Protein AF-0000000069493965 (afdb_homodimer)

Radius of gyration: 31.36 Å; Cα contacts (8 Å, |Δi|>4): 763; chains: 2; bounding box: 59×111×68 Å

Secondary structure (DSSP, 8-state):
-PPTTEEEEETTEEEEEEEETTEEEEEEEEEEEETTEEEEEEEEEEE-HHHHHHHHHHGGG--TT-TT-EEEETTTEEEEE-SSEEEEEEEE--S-TTS--EEEEEEEEEEHHHHHHHHHTHHHHHHHHHHHHTTHHHHHHHHHHHHHTT---------HHHHHHHHHHHHHHHHHHHHHHHHHHTT---SSS-S-S-TTSSTHHHHHHHHHHHHHHT--HHHHHHHHHHHTGGGGGG-SHHHHHT--HHHHHHHHHHHHHH--/-PPTTEEEEETTEEEEEEEETTEEEEEEEEEEEETTEEEEEEEEEEE-HHHHHHHHHHGGG--TT-TT-EEEETTTEEEEE-SSEEEEEEEE--S-TTS--EEEEEEEEEEHHHHHHHHHTHHHHHHHHHHHHTTHHHHHHHHHHHHHTT---------HHHHHHHHHHHHHHHHHHHHHHHHHHTT---SSS-S-S-TTSSTHHHHHHHHHHHHHHT--HHHHHHHHHHHTGGGGGG-SHHHHHT--HHHHHHHHHHHHHH--

Nearest PDB structures (foldseek):
  4bhm-assembly1_F  TM=9.130E-01  e=5.427E-02  Pyricularia oryzae
  5zg9-assembly1_A  TM=8.278E-01  e=2.941E-02  Pyricularia oryzae P131
  8fgw-assembly1_B  TM=3.512E-01  e=4.871E-01  Homo sapiens
  3j92-assembly1_u  TM=2.052E-01  e=8.065E+00  Homo sapiens
  4bhm-assembly1_F  TM=9.142E-01  e=5.444E-02  Pyricularia oryzae

Foldseek 3Di:
DDPPAWDDLDDFWIWGWDDDPLAIKIKIFGWDADPNDTHTDPQTDIDFLLLLLQCLVCVVVFDQCDQAGKDDRVQQWIWGHHVFWIKIWGWDPPVPPPDPIDTDPGIHTGGPSSSVSCNVCSVVSLVSLLLVLLAPSLLVLLVVLCVVVVQDPQDDPDDLVVLLVVLLVLLLVLLLVQLVVLVVVVPPPPPPDDPDPPPQPDPCLVVQLSVSSSSSSPTDSNVSSNVSCVVPSNCSVSSDNVSSVPHPRSVSSVVSSVVVSNVD/DDPPAWDDLDDFWIWGWDDDPLAIKIKIFGWDADPNDTHTDPQTDIDFLLLLLQCLVCVVVFDQCDQAGKDDRVQQWIWGHHVFWIKIWGWDPPVPPPDPIDTDPGIHTGGPSSSVSCNVCSVVSLVSLLLVLLAPSLLVLLVVLCVVVVQDPQDDPDDLVVLLVVLLVLLLVLLLVQLVVLVVVVPPPPVPDPPDPPPQPDPCLVVQLSVSSSSSSPTDSNVSSNVSCVVPSNCSVSSDNVSSVPHPRSVSSVVSSVVVSNVD

Solvent-accessible surface area (backbone atoms only — not comparable to full-atom values): 29160 Å² total; per-residue (Å²): 98,79,60,85,60,50,42,79,39,53,97,47,34,36,40,29,53,45,77,54,95,91,35,67,30,35,36,42,32,34,43,44,80,54,96,73,31,71,40,80,52,91,53,43,50,73,39,45,46,31,56,46,42,54,39,62,73,48,51,82,72,55,48,70,86,36,54,43,31,60,49,52,43,82,63,44,35,36,36,38,27,36,93,62,29,38,36,40,26,43,34,50,75,61,90,42,86,88,47,49,77,39,58,36,79,62,48,33,79,36,41,52,67,34,45,52,43,48,65,70,43,42,64,60,51,54,50,50,50,48,43,44,54,57,26,70,58,29,52,52,32,36,51,55,45,45,62,71,65,61,66,68,76,45,79,67,91,64,60,66,68,58,47,50,53,51,51,51,53,52,43,42,53,51,47,41,51,53,42,50,53,43,56,64,66,60,63,72,63,54,82,82,55,59,94,66,86,79,63,72,78,52,85,50,52,63,56,44,52,54,47,46,53,29,32,59,44,60,54,60,54,53,60,52,26,44,54,47,49,67,73,36,66,65,46,56,72,58,74,40,71,68,46,47,73,69,52,58,43,66,60,48,52,50,51,38,50,52,55,52,62,72,72,88,98,80,59,85,59,50,42,78,37,54,95,48,33,35,41,28,52,46,76,56,96,89,34,67,31,35,37,42,31,32,42,42,80,56,95,71,31,70,40,79,52,89,52,42,51,72,43,43,46,31,58,46,40,54,39,63,73,49,53,82,73,56,47,71,85,38,55,42,33,63,48,49,44,82,62,44,34,36,36,39,28,38,94,61,28,39,35,42,26,44,33,50,74,60,88,42,87,85,47,50,76,39,61,36,78,62,49,31,78,36,41,52,69,35,47,54,43,48,65,70,43,43,64,59,51,53,50,50,49,49,41,44,55,57,27,69,59,30,50,51,30,36,52,54,46,45,62,70,65,61,67,69,77,46,76,66,91,64,59,64,69,58,48,51,54,52,51,51,53,51,42,43,53,51,48,42,51,52,41,50,52,45,54,63,67,61,62,71,64,55,80,82,58,59,92,64,86,80,65,72,78,54,85,52,52,62,57,44,52,56,47,47,53,29,31,59,43,60,54,59,55,54,59,52,27,44,53,46,48,67,74,35,66,65,45,55,72,59,73,40,70,67,45,47,72,69,51,58,41,66,59,48,52,51,51,38,51,50,56,51,61,72,72,86

pLDDT: mean 83.92, std 15.52, range [35.91, 96.88]

Sequence (528 aa):
MLPDGYIHLGEDMMLGVAEFLGCLKVHLRHYVVKNNQYIPTRTGIAISPYHWQVLSDSISTLNLESPHACLMIERKLFLSVTDTSVVFQHVFNNNNPKAGLQLSNTFLSVTHKQFRELCNVRESISQLIQKRLLGPLFLKAIREVLIVVNSDDICLDGDETDIQSILQNNLGKVLKKHIRHKLDTLKIMCEGCSSDDNQSKHTCFETRLSFMDRCIASMDIYNLAHDFVYENSQLYPYMSDSFIENLNALELFEMCKFHLSVNLMLPDGYIHLGEDMMLGVAEFLGCLKVHLRHYVVKNNQYIPTRTGIAISPYHWQVLSDSISTLNLESPHACLMIERKLFLSVTDTSVVFQHVFNNNNPKAGLQLSNTFLSVTHKQFRELCNVRESISQLIQKRLLGPLFLKAIREVLIVVNSDDICLDGDETDIQSILQNNLGKVLKKHIRHKLDTLKIMCEGCSSDDNQSKHTCFETRLSFMDRCIASMDIYNLAHDFVYENSQLYPYMSDSFIENLNALELFEMCKFHLSVNL

Structure (mmCIF, N/CA/C/O backbone):
data_AF-0000000069493965-model_v1
#
loop_
_entity.id
_entity.type
_entity.pdbx_description
1 polymer 'Transcriptional coactivator p15 (PC4) C-terminal domain-containing protein'
#
loop_
_atom_site.group_PDB
_atom_site.id
_atom_site.type_symbol
_atom_site.label_atom_id
_atom_site.label_alt_id
_atom_site.label_comp_id
_atom_site.label_asym_id
_atom_site.label_entity_id
_atom_site.label_seq_id
_atom_site.pdbx_PDB_ins_code
_atom_site.Cartn_x
_atom_site.Cartn_y
_atom_site.Cartn_z
_atom_site.occupancy
_atom_site.B_iso_or_equiv
_atom_site.auth_seq_id
_atom_site.auth_comp_id
_atom_site.auth_asym_id
_atom_site.auth_atom_id
_atom_site.pdbx_PDB_model_num
ATOM 1 N N . MET A 1 1 ? -13.875 -18.375 -29.734 1 63.22 1 MET A N 1
ATOM 2 C CA . MET A 1 1 ? -13.797 -19.25 -28.562 1 63.22 1 MET A CA 1
ATOM 3 C C . MET A 1 1 ? -12.688 -18.812 -27.625 1 63.22 1 MET A C 1
ATOM 5 O O . MET A 1 1 ? -11.656 -18.297 -28.062 1 63.22 1 MET A O 1
ATOM 9 N N . LEU A 1 2 ? -12.898 -18.875 -26.297 1 73.75 2 LEU A N 1
ATOM 10 C CA . LEU A 1 2 ? -11.883 -18.547 -25.312 1 73.75 2 LEU A CA 1
ATOM 11 C C . LEU A 1 2 ? -10.734 -19.547 -25.359 1 73.75 2 LEU A C 1
ATOM 13 O O . LEU A 1 2 ? -10.961 -20.75 -25.5 1 73.75 2 LEU A O 1
ATOM 17 N N . PRO A 1 3 ? -9.477 -18.969 -25.422 1 76.44 3 PRO A N 1
ATOM 18 C CA . PRO A 1 3 ? -8.352 -19.906 -25.359 1 76.44 3 PRO A CA 1
ATOM 19 C C . PRO A 1 3 ? -8.383 -20.781 -24.109 1 76.44 3 PRO A C 1
ATOM 21 O O . PRO A 1 3 ? -8.984 -20.406 -23.094 1 76.44 3 PRO A O 1
ATOM 24 N N . ASP A 1 4 ? -7.832 -21.969 -24.219 1 81.25 4 ASP A N 1
ATOM 25 C CA . ASP A 1 4 ? -7.789 -22.891 -23.094 1 81.25 4 ASP A CA 1
ATOM 26 C C . ASP A 1 4 ? -7.047 -22.266 -21.906 1 81.25 4 ASP A C 1
ATOM 28 O O . ASP A 1 4 ? -6 -21.641 -22.078 1 81.25 4 ASP A O 1
ATOM 32 N N . GLY A 1 5 ? -7.699 -22.344 -20.734 1 87.56 5 GLY A N 1
ATOM 33 C CA . GLY A 1 5 ? -7.047 -21.906 -19.516 1 87.56 5 GLY A CA 1
ATOM 34 C C . GLY A 1 5 ? -7.312 -20.453 -19.188 1 87.56 5 GLY A C 1
ATOM 35 O O . GLY A 1 5 ? -6.625 -19.859 -18.344 1 87.56 5 GLY A O 1
ATOM 36 N N . TYR A 1 6 ? -8.227 -19.859 -19.984 1 91.12 6 TYR A N 1
ATOM 37 C CA . TYR A 1 6 ? -8.531 -18.453 -19.719 1 91.12 6 TYR A CA 1
ATOM 38 C C . TYR A 1 6 ? -9.984 -18.266 -19.297 1 91.12 6 TYR A C 1
ATOM 40 O O . TYR A 1 6 ? -10.852 -19.047 -19.719 1 91.12 6 TYR A O 1
ATOM 48 N N . ILE A 1 7 ? -10.211 -17.359 -18.516 1 93.75 7 ILE A N 1
ATOM 49 C CA . ILE A 1 7 ? -11.539 -16.969 -18.047 1 93.75 7 ILE A CA 1
ATOM 50 C C . ILE A 1 7 ? -11.797 -15.508 -18.391 1 93.75 7 ILE A C 1
ATOM 52 O O . ILE A 1 7 ? -10.922 -14.656 -18.234 1 93.75 7 ILE A O 1
ATOM 56 N N . HIS A 1 8 ? -13.008 -15.32 -18.891 1 92.69 8 HIS A N 1
ATOM 57 C CA . HIS A 1 8 ? -13.406 -13.953 -19.203 1 92.69 8 HIS A CA 1
ATOM 58 C C . HIS A 1 8 ? -13.859 -13.203 -17.953 1 92.69 8 HIS A C 1
ATOM 60 O O . HIS A 1 8 ? -14.672 -13.711 -17.188 1 92.69 8 HIS A O 1
ATOM 66 N N . LEU A 1 9 ? -13.328 -11.953 -17.734 1 94.62 9 LEU A N 1
ATOM 67 C CA . LEU A 1 9 ? -13.672 -11.172 -16.547 1 94.62 9 LEU A CA 1
ATOM 68 C C . LEU A 1 9 ? -14.656 -10.055 -16.906 1 94.62 9 LEU A C 1
ATOM 70 O O . LEU A 1 9 ? -14.953 -9.203 -16.062 1 94.62 9 LEU A O 1
ATOM 74 N N . GLY A 1 10 ? -15.102 -10.031 -18.094 1 89.31 10 GLY A N 1
ATOM 75 C CA . GLY A 1 10 ? -15.984 -8.984 -18.578 1 89.31 10 GLY A CA 1
ATOM 76 C C . GLY A 1 10 ? -15.328 -8.062 -19.594 1 89.31 10 GLY A C 1
ATOM 77 O O . GLY A 1 10 ? -14.125 -7.797 -19.5 1 89.31 10 GLY A O 1
ATOM 78 N N . GLU A 1 11 ? -16.188 -7.645 -20.516 1 87.19 11 GLU A N 1
ATOM 79 C CA . GLU A 1 11 ? -15.742 -6.73 -21.562 1 87.19 11 GLU A CA 1
ATOM 80 C C . GLU A 1 11 ? -14.547 -7.297 -22.328 1 87.19 11 GLU A C 1
ATOM 82 O O . GLU A 1 11 ? -14.633 -8.383 -22.906 1 87.19 11 GLU A O 1
ATOM 87 N N . ASP A 1 12 ? -13.352 -6.629 -22.125 1 88.75 12 ASP A N 1
ATOM 88 C CA . ASP A 1 12 ? -12.211 -7.012 -22.953 1 88.75 12 ASP A CA 1
ATOM 89 C C . ASP A 1 12 ? -11.078 -7.574 -22.094 1 88.75 12 ASP A C 1
ATOM 91 O O . ASP A 1 12 ? -9.914 -7.586 -22.516 1 88.75 12 ASP A O 1
ATOM 95 N N . MET A 1 13 ? -11.414 -8.086 -20.922 1 94.19 13 MET A N 1
ATOM 96 C CA . MET A 1 13 ? -10.359 -8.523 -20.016 1 94.19 13 MET A CA 1
ATOM 97 C C . MET A 1 13 ? -10.453 -10.023 -19.766 1 94.19 13 MET A C 1
ATOM 99 O O . MET A 1 13 ? -11.547 -10.555 -19.562 1 94.19 13 MET A O 1
ATOM 103 N N . MET A 1 14 ? -9.32 -10.656 -19.828 1 94.88 14 MET A N 1
ATOM 104 C CA . MET A 1 14 ? -9.273 -12.094 -19.547 1 94.88 14 MET A CA 1
ATOM 105 C C . MET A 1 14 ? -8.195 -12.398 -18.516 1 94.88 14 MET A C 1
ATOM 107 O O . MET A 1 14 ? -7.238 -11.641 -18.359 1 94.88 14 MET A O 1
ATOM 111 N N . LEU A 1 15 ? -8.414 -13.367 -17.75 1 96.56 15 LEU A N 1
ATOM 112 C CA . LEU A 1 15 ? -7.508 -13.953 -16.766 1 96.56 15 LEU A CA 1
ATOM 113 C C . LEU A 1 15 ? -7.223 -15.414 -17.094 1 96.56 15 LEU A C 1
ATOM 115 O O . LEU A 1 15 ? -8.148 -16.203 -17.281 1 96.56 15 LEU A O 1
ATOM 119 N N . GLY A 1 16 ? -5.953 -15.711 -17.203 1 94.75 16 GLY A N 1
ATOM 120 C CA . GLY A 1 16 ? -5.676 -17.094 -17.562 1 94.75 16 GLY A CA 1
ATOM 121 C C . GLY A 1 16 ? -4.281 -17.531 -17.172 1 94.75 16 GLY A C 1
ATOM 122 O O . GLY A 1 16 ? -3.49 -16.75 -16.641 1 94.75 16 GLY A O 1
ATOM 123 N N . VAL A 1 17 ? -4.031 -18.812 -17.312 1 94.94 17 VAL A N 1
ATOM 124 C CA . VAL A 1 17 ? -2.76 -19.453 -17 1 94.94 17 VAL A CA 1
ATOM 125 C C . VAL A 1 17 ? -2.133 -19.984 -18.297 1 94.94 17 VAL A C 1
ATOM 127 O O . VAL A 1 17 ? -2.775 -20.734 -19.047 1 94.94 17 VAL A O 1
ATOM 130 N N . ALA A 1 18 ? -1.008 -19.531 -18.562 1 90.75 18 ALA A N 1
ATOM 131 C CA . ALA A 1 18 ? -0.346 -19.969 -19.797 1 90.75 18 ALA A CA 1
ATOM 132 C C . ALA A 1 18 ? 1.146 -20.203 -19.562 1 90.75 18 ALA A C 1
ATOM 134 O O . ALA A 1 18 ? 1.715 -19.672 -18.594 1 90.75 18 ALA A O 1
ATOM 135 N N . GLU A 1 19 ? 1.649 -21.016 -20.406 1 86.81 19 GLU A N 1
ATOM 136 C CA . GLU A 1 19 ? 3.088 -21.266 -20.391 1 86.81 19 GLU A CA 1
ATOM 137 C C . GLU A 1 19 ? 3.824 -20.297 -21.312 1 86.81 19 GLU A C 1
ATOM 139 O O . GLU A 1 19 ? 3.357 -20.016 -22.422 1 86.81 19 GLU A O 1
ATOM 144 N N . PHE A 1 20 ? 4.824 -19.703 -20.781 1 80.19 20 PHE A N 1
ATOM 145 C CA . PHE A 1 20 ? 5.688 -18.828 -21.562 1 80.19 20 PHE A CA 1
ATOM 146 C C . PHE A 1 20 ? 7.152 -19.172 -21.344 1 80.19 20 PHE A C 1
ATOM 148 O O . PHE A 1 20 ? 7.676 -19.031 -20.234 1 80.19 20 PHE A O 1
ATOM 155 N N . LEU A 1 21 ? 7.816 -19.625 -22.438 1 78.38 21 LEU A N 1
ATOM 156 C CA . LEU A 1 21 ? 9.227 -19.984 -22.391 1 78.38 21 LEU A CA 1
ATOM 157 C C . LEU A 1 21 ? 9.484 -21.016 -21.281 1 78.38 21 LEU A C 1
ATOM 159 O O . LEU A 1 21 ? 10.391 -20.844 -20.469 1 78.38 21 LEU A O 1
ATOM 163 N N . GLY A 1 22 ? 8.617 -21.938 -21.094 1 77.5 22 GLY A N 1
ATOM 164 C CA . GLY A 1 22 ? 8.805 -23.031 -20.172 1 77.5 22 GLY A CA 1
ATOM 165 C C . GLY A 1 22 ? 8.375 -22.703 -18.75 1 77.5 22 GLY A C 1
ATOM 166 O O . GLY A 1 22 ? 8.586 -23.5 -17.828 1 77.5 22 GLY A O 1
ATOM 167 N N . CYS A 1 23 ? 7.898 -21.531 -18.609 1 86.75 23 CYS A N 1
ATOM 168 C CA . CYS A 1 23 ? 7.434 -21.125 -17.297 1 86.75 23 CYS A CA 1
ATOM 169 C C . CYS A 1 23 ? 5.93 -20.875 -17.297 1 86.75 23 CYS A C 1
ATOM 171 O O . CYS A 1 23 ? 5.379 -20.391 -18.297 1 86.75 23 CYS A O 1
ATOM 173 N N . LEU A 1 24 ? 5.383 -21.344 -16.266 1 92.75 24 LEU A N 1
ATOM 174 C CA . LEU A 1 24 ? 3.961 -21.078 -16.094 1 92.75 24 LEU A CA 1
ATOM 175 C C . LEU A 1 24 ? 3.734 -19.672 -15.539 1 92.75 24 LEU A C 1
ATOM 177 O O . LEU A 1 24 ? 4.418 -19.25 -14.602 1 92.75 24 LEU A O 1
ATOM 181 N N . LYS A 1 25 ? 2.854 -18.906 -16.156 1 95 25 LYS A N 1
ATOM 182 C CA . LYS A 1 25 ? 2.51 -17.562 -15.68 1 95 25 LYS A CA 1
ATOM 183 C C . LYS A 1 25 ? 0.998 -17.359 -15.656 1 95 25 LYS A C 1
ATOM 185 O O . LYS A 1 25 ? 0.264 -18.031 -16.375 1 95 25 LYS A O 1
ATOM 190 N N . VAL A 1 26 ? 0.605 -16.547 -14.773 1 96.44 26 VAL A N 1
ATOM 191 C CA . VAL A 1 26 ? -0.776 -16.078 -14.75 1 96.44 26 VAL A CA 1
ATOM 192 C C . VAL A 1 26 ? -0.872 -14.727 -15.461 1 96.44 26 VAL A C 1
ATOM 194 O O . VAL A 1 26 ? -0.168 -13.773 -15.102 1 96.44 26 VAL A O 1
ATOM 197 N N . HIS A 1 27 ? -1.769 -14.695 -16.484 1 95.06 27 HIS A N 1
ATOM 198 C CA . HIS A 1 27 ? -1.888 -13.5 -17.297 1 95.06 27 HIS A CA 1
ATOM 199 C C . HIS A 1 27 ? -3.217 -12.797 -17.062 1 95.06 27 HIS A C 1
ATOM 201 O O . HIS A 1 27 ? -4.281 -13.414 -17.156 1 95.06 27 HIS A O 1
ATOM 207 N N . LEU A 1 28 ? -3.191 -11.602 -16.641 1 96.75 28 LEU A N 1
ATOM 208 C CA . LEU A 1 28 ? -4.316 -10.672 -16.641 1 96.75 28 LEU A CA 1
ATOM 209 C C . LEU A 1 28 ? -4.137 -9.609 -17.719 1 96.75 28 LEU A C 1
ATOM 211 O O . LEU A 1 28 ? -3.281 -8.727 -17.594 1 96.75 28 LEU A O 1
ATOM 215 N N . ARG A 1 29 ? -4.977 -9.711 -18.812 1 94.44 29 ARG A N 1
ATOM 216 C CA . ARG A 1 29 ? -4.648 -8.922 -20 1 94.44 29 ARG A CA 1
ATOM 217 C C . ARG A 1 29 ? -5.91 -8.539 -20.766 1 94.44 29 ARG A C 1
ATOM 219 O O . ARG A 1 29 ? -6.91 -9.258 -20.719 1 94.44 29 ARG A O 1
ATOM 226 N N . HIS A 1 30 ? -5.84 -7.391 -21.359 1 94.31 30 HIS A N 1
ATOM 227 C CA . HIS A 1 30 ? -6.875 -7.012 -22.312 1 94.31 30 HIS A CA 1
ATOM 228 C C . HIS A 1 30 ? -6.75 -7.812 -23.609 1 94.31 30 HIS A C 1
ATOM 230 O O . HIS A 1 30 ? -5.641 -8.078 -24.078 1 94.31 30 HIS A O 1
ATOM 236 N N . TYR A 1 31 ? -7.863 -8.156 -24.156 1 91.38 31 TYR A N 1
ATOM 237 C CA . TYR A 1 31 ? -7.926 -8.883 -25.422 1 91.38 31 TYR A CA 1
ATOM 238 C C . TYR A 1 31 ? -8.773 -8.141 -26.438 1 91.38 31 TYR A C 1
ATOM 240 O O . TYR A 1 31 ? -9.656 -7.359 -26.078 1 91.38 31 TYR A O 1
ATOM 248 N N . VAL A 1 32 ? -8.406 -8.328 -27.688 1 90.38 32 VAL A N 1
ATOM 249 C CA . VAL A 1 32 ? -9.219 -7.855 -28.812 1 90.38 32 VAL A CA 1
ATOM 250 C C . VAL A 1 32 ? -9.719 -9.047 -29.625 1 90.38 32 VAL A C 1
ATOM 252 O O . VAL A 1 32 ? -9.07 -10.094 -29.656 1 90.38 32 VAL A O 1
ATOM 255 N N . VAL A 1 33 ? -10.945 -8.867 -30.156 1 86.56 33 VAL A N 1
ATOM 256 C CA . VAL A 1 33 ? -11.5 -9.93 -30.984 1 86.56 33 VAL A CA 1
ATOM 257 C C . VAL A 1 33 ? -11.18 -9.664 -32.438 1 86.56 33 VAL A C 1
ATOM 259 O O . VAL A 1 33 ? -11.516 -8.602 -32.969 1 86.56 33 VAL A O 1
ATOM 262 N N . LYS A 1 34 ? -10.383 -10.531 -33.062 1 84.88 34 LYS A N 1
ATOM 263 C CA . LYS A 1 34 ? -10.078 -10.508 -34.5 1 84.88 34 LYS A CA 1
ATOM 264 C C . LYS A 1 34 ? -10.406 -11.844 -35.156 1 84.88 34 LYS A C 1
ATOM 266 O O . LYS A 1 34 ? -9.914 -12.891 -34.719 1 84.88 34 LYS A O 1
ATOM 271 N N . ASN A 1 35 ? -11.156 -11.836 -36.25 1 89.19 35 ASN A N 1
ATOM 272 C CA . ASN A 1 35 ? -11.539 -13.055 -36.938 1 89.19 35 ASN A CA 1
ATOM 273 C C . ASN A 1 35 ? -12.102 -14.109 -36 1 89.19 35 ASN A C 1
ATOM 275 O O . ASN A 1 35 ? -11.68 -15.273 -36.031 1 89.19 35 ASN A O 1
ATOM 279 N N . ASN A 1 36 ? -12.867 -13.688 -34.969 1 85.06 36 ASN A N 1
ATOM 280 C CA . ASN A 1 36 ? -13.562 -14.547 -34 1 85.06 36 ASN A CA 1
ATOM 281 C C . ASN A 1 36 ? -12.586 -15.211 -33.031 1 85.06 36 ASN A C 1
ATOM 283 O O . ASN A 1 36 ? -12.883 -16.266 -32.469 1 85.06 36 ASN A O 1
ATOM 287 N N . GLN A 1 37 ? -11.438 -14.703 -33.094 1 84.94 37 GLN A N 1
ATOM 288 C CA . GLN A 1 37 ? -10.445 -15.188 -32.156 1 84.94 37 GLN A CA 1
ATOM 289 C C . GLN A 1 37 ? -10.039 -14.086 -31.172 1 84.94 37 GLN A C 1
ATOM 291 O O . GLN A 1 37 ? -9.945 -12.914 -31.547 1 84.94 37 GLN A O 1
ATOM 296 N N . TYR A 1 38 ? -9.914 -14.453 -29.938 1 86.5 38 TYR A N 1
ATOM 297 C CA . TYR A 1 38 ? -9.422 -13.516 -28.938 1 86.5 38 TYR A CA 1
ATOM 298 C C . TYR A 1 38 ? -7.902 -13.391 -29 1 86.5 38 TYR A C 1
ATOM 300 O O . TYR A 1 38 ? -7.184 -14.383 -28.891 1 86.5 38 TYR A O 1
ATOM 308 N N . ILE A 1 39 ? -7.441 -12.18 -29.25 1 87.25 39 ILE A N 1
ATOM 309 C CA . ILE A 1 39 ? -6.008 -11.914 -29.328 1 87.25 39 ILE A CA 1
ATOM 310 C C . ILE A 1 39 ? -5.582 -11.008 -28.172 1 87.25 39 ILE A C 1
ATOM 312 O O . ILE A 1 39 ? -6.18 -9.953 -27.953 1 87.25 39 ILE A O 1
ATOM 316 N N . PRO A 1 40 ? -4.57 -11.539 -27.422 1 86.75 40 PRO A N 1
ATOM 317 C CA . PRO A 1 40 ? -4.117 -10.688 -26.312 1 86.75 40 PRO A CA 1
ATOM 318 C C . PRO A 1 40 ? -3.455 -9.398 -26.797 1 86.75 40 PRO A C 1
ATOM 320 O O . PRO A 1 40 ? -2.75 -9.398 -27.812 1 86.75 40 PRO A O 1
ATOM 323 N N . THR A 1 41 ? -3.676 -8.25 -26.078 1 88.88 41 THR A N 1
ATOM 324 C CA . THR A 1 41 ? -2.988 -6.988 -26.328 1 88.88 41 THR A CA 1
ATOM 325 C C . THR A 1 41 ? -1.746 -6.863 -25.453 1 88.88 41 THR A C 1
ATOM 327 O O . THR A 1 41 ? -1.45 -7.754 -24.656 1 88.88 41 THR A O 1
ATOM 330 N N . ARG A 1 42 ? -0.971 -5.812 -25.656 1 88 42 ARG A N 1
ATOM 331 C CA . ARG A 1 42 ? 0.219 -5.555 -24.859 1 88 42 ARG A CA 1
ATOM 332 C C . ARG A 1 42 ? -0.155 -4.992 -23.484 1 88 42 ARG A C 1
ATOM 334 O O . ARG A 1 42 ? 0.688 -4.914 -22.594 1 88 42 ARG A O 1
ATOM 341 N N . THR A 1 43 ? -1.397 -4.629 -23.281 1 90 43 THR A N 1
ATOM 342 C CA . THR A 1 43 ? -1.852 -4.051 -22.031 1 90 43 THR A CA 1
ATOM 343 C C . THR A 1 43 ? -2.268 -5.145 -21.047 1 90 43 THR A C 1
ATOM 345 O O . THR A 1 43 ? -3.354 -5.715 -21.172 1 90 43 THR A O 1
ATOM 348 N N . GLY A 1 44 ? -1.426 -5.434 -20.172 1 94.44 44 GLY A N 1
ATOM 349 C CA . GLY A 1 44 ? -1.682 -6.469 -19.172 1 94.44 44 GLY A CA 1
ATOM 350 C C . GLY A 1 44 ? -0.508 -6.703 -18.25 1 94.44 44 GLY A C 1
ATOM 351 O O . GLY A 1 44 ? 0.485 -5.977 -18.297 1 94.44 44 GLY A O 1
ATOM 352 N N . ILE A 1 45 ? -0.712 -7.621 -17.328 1 94.94 45 ILE A N 1
ATOM 353 C CA . ILE A 1 45 ? 0.357 -8.023 -16.422 1 94.94 45 ILE A CA 1
ATOM 354 C C . ILE A 1 45 ? 0.439 -9.547 -16.359 1 94.94 45 ILE A C 1
ATOM 356 O O . ILE A 1 45 ? -0.565 -10.234 -16.547 1 94.94 45 ILE A O 1
ATOM 360 N N . ALA A 1 46 ? 1.618 -9.945 -16.203 1 94.69 46 ALA A N 1
ATOM 361 C CA . ALA A 1 46 ? 1.895 -11.359 -15.969 1 94.69 46 ALA A CA 1
ATOM 362 C C . ALA A 1 46 ? 2.627 -11.57 -14.648 1 94.69 46 ALA A C 1
ATOM 364 O O . ALA A 1 46 ? 3.568 -10.836 -14.328 1 94.69 46 ALA A O 1
ATOM 365 N N . ILE A 1 47 ? 2.148 -12.539 -13.867 1 94.56 47 ILE A N 1
ATOM 366 C CA . ILE A 1 47 ? 2.809 -12.82 -12.594 1 94.56 47 ILE A CA 1
ATOM 367 C C . ILE A 1 47 ? 3.006 -14.328 -12.438 1 94.56 47 ILE A C 1
ATOM 369 O O . ILE A 1 47 ? 2.357 -15.117 -13.133 1 94.56 47 ILE A O 1
ATOM 373 N N . SER A 1 48 ? 3.926 -14.672 -11.578 1 94.5 48 SER A N 1
ATOM 374 C CA . SER A 1 48 ? 4.18 -16.078 -11.328 1 94.5 48 SER A CA 1
ATOM 375 C C . SER A 1 48 ? 3.029 -16.734 -10.562 1 94.5 48 SER A C 1
ATOM 377 O O . SER A 1 48 ? 2.26 -16.031 -9.898 1 94.5 48 SER A O 1
ATOM 379 N N . PRO A 1 49 ? 2.918 -18.062 -10.68 1 95 49 PRO A N 1
ATOM 380 C CA . PRO A 1 49 ? 1.898 -18.75 -9.883 1 95 49 PRO A CA 1
ATOM 381 C C . PRO A 1 49 ? 2.01 -18.453 -8.391 1 95 49 PRO A C 1
ATOM 383 O O . PRO A 1 49 ? 0.993 -18.312 -7.711 1 95 49 PRO A O 1
ATOM 386 N N . TYR A 1 50 ? 3.211 -18.422 -7.906 1 93 50 TYR A N 1
ATOM 387 C CA . TYR A 1 50 ? 3.422 -18.125 -6.496 1 93 50 TYR A CA 1
ATOM 388 C C . TYR A 1 50 ? 2.822 -16.766 -6.141 1 93 50 TYR A C 1
ATOM 390 O O . TYR A 1 50 ? 2.07 -16.641 -5.172 1 93 50 TYR A O 1
ATOM 398 N N . HIS A 1 51 ? 3.168 -15.773 -6.906 1 93.62 51 HIS A N 1
ATOM 399 C CA . HIS A 1 51 ? 2.682 -14.43 -6.617 1 93.62 51 HIS A CA 1
ATOM 400 C C . HIS A 1 51 ? 1.172 -14.336 -6.805 1 93.62 51 HIS A C 1
ATOM 402 O O . HIS A 1 51 ? 0.498 -13.594 -6.098 1 93.62 51 HIS A O 1
ATOM 408 N N . TRP A 1 52 ? 0.666 -15.117 -7.715 1 95.88 52 TRP A N 1
ATOM 409 C CA . TRP A 1 52 ? -0.786 -15.203 -7.836 1 95.88 52 TRP A CA 1
ATOM 410 C C . TRP A 1 52 ? -1.41 -15.719 -6.547 1 95.88 52 TRP A C 1
ATOM 412 O O . TRP A 1 52 ? -2.428 -15.195 -6.082 1 95.88 52 TRP A O 1
ATOM 422 N N . GLN A 1 53 ? -0.826 -16.781 -6.043 1 93.69 53 GLN A N 1
ATOM 423 C CA . GLN A 1 53 ? -1.381 -17.344 -4.816 1 93.69 53 GLN A CA 1
ATOM 424 C C . GLN A 1 53 ? -1.34 -16.328 -3.676 1 93.69 53 GLN A C 1
ATOM 426 O O . GLN A 1 53 ? -2.285 -16.234 -2.889 1 93.69 53 GLN A O 1
ATOM 431 N N . VAL A 1 54 ? -0.256 -15.594 -3.58 1 91.25 54 VAL A N 1
ATOM 432 C CA . VAL A 1 54 ? -0.153 -14.555 -2.557 1 91.25 54 VAL A CA 1
ATOM 433 C C . VAL A 1 54 ? -1.241 -13.508 -2.771 1 91.25 54 VAL A C 1
ATOM 435 O O . VAL A 1 54 ? -1.908 -13.094 -1.822 1 91.25 54 VAL A O 1
ATOM 438 N N . LEU A 1 55 ? -1.395 -13.07 -3.967 1 94.69 55 LEU A N 1
ATOM 439 C CA . LEU A 1 55 ? -2.438 -12.109 -4.312 1 94.69 55 LEU A CA 1
ATOM 440 C C . LEU A 1 55 ? -3.816 -12.656 -3.949 1 94.69 55 LEU A C 1
ATOM 442 O O . LEU A 1 55 ? -4.617 -11.953 -3.326 1 94.69 55 LEU A O 1
ATOM 446 N N . SER A 1 56 ? -4.023 -13.875 -4.379 1 93.5 56 SER A N 1
ATOM 447 C CA . SER A 1 56 ? -5.312 -14.508 -4.125 1 93.5 56 SER A CA 1
ATOM 448 C C . SER A 1 56 ? -5.633 -14.531 -2.633 1 93.5 56 SER A C 1
ATOM 450 O O . SER A 1 56 ? -6.781 -14.336 -2.236 1 93.5 56 SER A O 1
ATOM 452 N N . ASP A 1 57 ? -4.676 -14.742 -1.809 1 89.62 57 ASP A N 1
ATOM 453 C CA . ASP A 1 57 ? -4.852 -14.844 -0.363 1 89.62 57 ASP A CA 1
ATOM 454 C C . ASP A 1 57 ? -5.137 -13.477 0.249 1 89.62 57 ASP A C 1
ATOM 456 O O . ASP A 1 57 ? -5.809 -13.375 1.276 1 89.62 57 ASP A O 1
ATOM 460 N N . SER A 1 58 ? -4.613 -12.398 -0.359 1 89.56 58 SER A N 1
ATOM 461 C CA . SER A 1 58 ? -4.605 -11.102 0.304 1 89.56 58 SER A CA 1
ATOM 462 C C . SER A 1 58 ? -5.578 -10.133 -0.363 1 89.56 58 SER A C 1
ATOM 464 O O . SER A 1 58 ? -5.895 -9.078 0.191 1 89.56 58 SER A O 1
ATOM 466 N N . ILE A 1 59 ? -6.078 -10.484 -1.484 1 90.94 59 ILE A N 1
ATOM 467 C CA . ILE A 1 59 ? -6.77 -9.539 -2.355 1 90.94 59 ILE A CA 1
ATOM 468 C C . ILE A 1 59 ? -8.055 -9.062 -1.684 1 90.94 59 ILE A C 1
ATOM 470 O O . ILE A 1 59 ? -8.508 -7.941 -1.924 1 90.94 59 ILE A O 1
ATOM 474 N N . SER A 1 60 ? -8.695 -9.867 -0.829 1 84.69 60 SER A N 1
ATOM 475 C CA . SER A 1 60 ? -9.945 -9.523 -0.168 1 84.69 60 SER A CA 1
ATOM 476 C C . SER A 1 60 ? -9.742 -8.414 0.857 1 84.69 60 SER A C 1
ATOM 478 O O . SER A 1 60 ? -10.711 -7.781 1.294 1 84.69 60 SER A O 1
ATOM 480 N N . THR A 1 61 ? -8.516 -8.203 1.242 1 85.56 61 THR A N 1
ATOM 481 C CA . THR A 1 61 ? -8.234 -7.16 2.219 1 85.56 61 THR A CA 1
ATOM 482 C C . THR A 1 61 ? -8.281 -5.781 1.565 1 85.56 61 THR A C 1
ATOM 484 O O . THR A 1 61 ? -8.328 -4.762 2.258 1 85.56 61 THR A O 1
ATOM 487 N N . LEU A 1 62 ? -8.258 -5.738 0.298 1 91.5 62 LEU A N 1
ATOM 488 C CA . LEU A 1 62 ? -8.266 -4.465 -0.415 1 91.5 62 LEU A CA 1
ATOM 489 C C . LEU A 1 62 ? -9.656 -3.855 -0.418 1 91.5 62 LEU A C 1
ATOM 491 O O . LEU A 1 62 ? -10.594 -4.426 -0.994 1 91.5 62 LEU A O 1
ATOM 495 N N . ASN A 1 63 ? -9.82 -2.766 0.233 1 89.19 63 ASN A N 1
ATOM 496 C CA . ASN A 1 63 ? -11.094 -2.066 0.31 1 89.19 63 ASN A CA 1
ATOM 497 C C . ASN A 1 63 ? -11.312 -1.156 -0.896 1 89.19 63 ASN A C 1
ATOM 499 O O . ASN A 1 63 ? -10.695 -0.094 -0.996 1 89.19 63 ASN A O 1
ATOM 503 N N . LEU A 1 64 ? -12.289 -1.503 -1.757 1 90.25 64 LEU A N 1
ATOM 504 C CA . LEU A 1 64 ? -12.531 -0.762 -2.988 1 90.25 64 LEU A CA 1
ATOM 505 C C . LEU A 1 64 ? -13.195 0.579 -2.693 1 90.25 64 LEU A C 1
ATOM 507 O O . LEU A 1 64 ? -13.211 1.471 -3.545 1 90.25 64 LEU A O 1
ATOM 511 N N . GLU A 1 65 ? -13.742 0.662 -1.523 1 85 65 GLU A N 1
ATOM 512 C CA . GLU A 1 65 ? -14.43 1.897 -1.167 1 85 65 GLU A CA 1
ATOM 513 C C . GLU A 1 65 ? -13.453 2.947 -0.646 1 85 65 GLU A C 1
ATOM 515 O O . GLU A 1 65 ? -13.82 4.105 -0.456 1 85 65 GLU A O 1
ATOM 520 N N . SER A 1 66 ? -12.297 2.539 -0.364 1 80.75 66 SER A N 1
ATOM 521 C CA . SER A 1 66 ? -11.25 3.455 0.087 1 80.75 66 SER A CA 1
ATOM 522 C C . SER A 1 66 ? -10.32 3.844 -1.059 1 80.75 66 SER A C 1
ATOM 524 O O . SER A 1 66 ? -9.484 3.045 -1.482 1 80.75 66 SER A O 1
ATOM 526 N N . PRO A 1 67 ? -10.438 5.02 -1.557 1 75.12 67 PRO A N 1
ATOM 527 C CA . PRO A 1 67 ? -9.625 5.426 -2.707 1 75.12 67 PRO A CA 1
ATOM 528 C C . PRO A 1 67 ? -8.125 5.457 -2.395 1 75.12 67 PRO A C 1
ATOM 530 O O . PRO A 1 67 ? -7.305 5.59 -3.305 1 75.12 67 PRO A O 1
ATOM 533 N N . HIS A 1 68 ? -7.719 5.18 -1.201 1 79.69 68 HIS A N 1
ATOM 534 C CA . HIS A 1 68 ? -6.305 5.215 -0.836 1 79.69 68 HIS A CA 1
ATOM 535 C C . HIS A 1 68 ? -5.809 3.828 -0.437 1 79.69 68 HIS A C 1
ATOM 537 O O . HIS A 1 68 ? -4.676 3.682 0.026 1 79.69 68 HIS A O 1
ATOM 543 N N . ALA A 1 69 ? -6.699 2.945 -0.732 1 89 69 ALA A N 1
ATOM 544 C CA . ALA A 1 69 ? -6.281 1.587 -0.398 1 89 69 ALA A CA 1
ATOM 545 C C . ALA A 1 69 ? -5.215 1.088 -1.367 1 89 69 ALA A C 1
ATOM 547 O O . ALA A 1 69 ? -5.211 1.461 -2.543 1 89 69 ALA A O 1
ATOM 548 N N . CYS A 1 70 ? -4.258 0.353 -0.877 1 91.81 70 CYS A N 1
ATOM 549 C CA . CYS A 1 70 ? -3.209 -0.242 -1.699 1 91.81 70 CYS A CA 1
ATOM 550 C C . CYS A 1 70 ? -2.77 -1.587 -1.133 1 91.81 70 CYS A C 1
ATOM 552 O O . CYS A 1 70 ? -3.1 -1.923 0.006 1 91.81 70 CYS A O 1
ATOM 554 N N . LEU A 1 71 ? -2.174 -2.355 -1.946 1 93.38 71 LEU A N 1
ATOM 555 C CA . LEU A 1 71 ? -1.717 -3.693 -1.583 1 93.38 71 LEU A CA 1
ATOM 556 C C . LEU A 1 71 ? -0.426 -4.043 -2.316 1 93.38 71 LEU A C 1
ATOM 558 O O . LEU A 1 71 ? -0.318 -3.838 -3.527 1 93.38 71 LEU A O 1
ATOM 562 N N . MET A 1 72 ? 0.585 -4.418 -1.557 1 92.06 72 MET A N 1
ATOM 563 C CA . MET A 1 72 ? 1.858 -4.871 -2.111 1 92.06 72 MET A CA 1
ATOM 564 C C . MET A 1 72 ? 1.97 -6.391 -2.055 1 92.06 72 MET A C 1
ATOM 566 O O . MET A 1 72 ? 1.77 -6.992 -0.998 1 92.06 72 MET A O 1
ATOM 570 N N . ILE A 1 73 ? 2.221 -6.941 -3.191 1 92.06 73 ILE A N 1
ATOM 571 C CA . ILE A 1 73 ? 2.443 -8.383 -3.256 1 92.06 73 ILE A CA 1
ATOM 572 C C . ILE A 1 73 ? 3.938 -8.672 -3.389 1 92.06 73 ILE A C 1
ATOM 574 O O . ILE A 1 73 ? 4.496 -8.594 -4.488 1 92.06 73 ILE A O 1
ATOM 578 N N . GLU A 1 74 ? 4.602 -9.094 -2.283 1 84.56 74 GLU A N 1
ATOM 579 C CA . GLU A 1 74 ? 6.004 -9.484 -2.145 1 84.56 74 GLU A CA 1
ATOM 580 C C . GLU A 1 74 ? 6.922 -8.516 -2.887 1 84.56 74 GLU A C 1
ATOM 582 O O . GLU A 1 74 ? 7.852 -8.945 -3.576 1 84.56 74 GLU A O 1
ATOM 587 N N . ARG A 1 75 ? 6.695 -7.305 -3.023 1 84.19 75 ARG A N 1
ATOM 588 C CA . ARG A 1 75 ? 7.461 -6.262 -3.695 1 84.19 75 ARG A CA 1
ATOM 589 C C . ARG A 1 75 ? 7.605 -6.559 -5.184 1 84.19 75 ARG A C 1
ATOM 591 O O . ARG A 1 75 ? 8.656 -6.312 -5.773 1 84.19 75 ARG A O 1
ATOM 598 N N . LYS A 1 76 ? 6.711 -7.289 -5.773 1 89.5 76 LYS A N 1
ATOM 599 C CA . LYS A 1 76 ? 6.719 -7.598 -7.203 1 89.5 76 LYS A CA 1
ATOM 600 C C . LYS A 1 76 ? 5.527 -6.961 -7.91 1 89.5 76 LYS A C 1
ATOM 602 O O . LYS A 1 76 ? 5.605 -6.625 -9.094 1 89.5 76 LYS A O 1
ATOM 607 N N . LEU A 1 77 ? 4.504 -6.871 -7.207 1 94.38 77 LEU A N 1
ATOM 608 C CA . LEU A 1 77 ? 3.266 -6.328 -7.754 1 94.38 77 LEU A CA 1
ATOM 609 C C . LEU A 1 77 ? 2.627 -5.344 -6.781 1 94.38 77 LEU A C 1
ATOM 611 O O . LEU A 1 77 ? 2.631 -5.574 -5.566 1 94.38 77 LEU A O 1
ATOM 615 N N . PHE A 1 78 ? 2.17 -4.297 -7.297 1 94.25 78 PHE A N 1
ATOM 616 C CA . PHE A 1 78 ? 1.527 -3.26 -6.496 1 94.25 78 PHE A CA 1
ATOM 617 C C . PHE A 1 78 ? 0.132 -2.951 -7.027 1 94.25 78 PHE A C 1
ATOM 619 O O . PHE A 1 78 ? -0.051 -2.766 -8.234 1 94.25 78 PHE A O 1
ATOM 626 N N . LEU A 1 79 ? -0.831 -2.922 -6.133 1 95.12 79 LEU A N 1
ATOM 627 C CA . LEU A 1 79 ? -2.207 -2.568 -6.465 1 95.12 79 LEU A CA 1
ATOM 628 C C . LEU A 1 79 ? -2.623 -1.283 -5.758 1 95.12 79 LEU A C 1
ATOM 630 O O . LEU A 1 79 ? -2.312 -1.088 -4.582 1 95.12 79 LEU A O 1
ATOM 634 N N . SER A 1 80 ? -3.273 -0.422 -6.422 1 92.44 80 SER A N 1
ATOM 635 C CA . SER A 1 80 ? -3.85 0.783 -5.832 1 92.44 80 SER A CA 1
ATOM 636 C C . SER A 1 80 ? -5.289 0.987 -6.293 1 92.44 80 SER A C 1
ATOM 638 O O . SER A 1 80 ? -5.625 0.707 -7.445 1 92.44 80 SER A O 1
ATOM 640 N N . VAL A 1 81 ? -6.098 1.521 -5.449 1 91.5 81 VAL A N 1
ATOM 641 C CA . VAL A 1 81 ? -7.52 1.69 -5.738 1 91.5 81 VAL A CA 1
ATOM 642 C C . VAL A 1 81 ? -7.793 3.135 -6.156 1 91.5 81 VAL A C 1
ATOM 644 O O . VAL A 1 81 ? -7.254 4.07 -5.562 1 91.5 81 VAL A O 1
ATOM 647 N N . THR A 1 82 ? -8.508 3.275 -7.172 1 88.31 82 THR A N 1
ATOM 648 C CA . THR A 1 82 ? -9.07 4.562 -7.57 1 88.31 82 THR A CA 1
ATOM 649 C C . THR A 1 82 ? -10.586 4.562 -7.406 1 88.31 82 THR A C 1
ATOM 651 O O . THR A 1 82 ? -11.164 3.58 -6.938 1 88.31 82 THR A O 1
ATOM 654 N N . ASP A 1 83 ? -11.242 5.637 -7.727 1 85.88 83 ASP A N 1
ATOM 655 C CA . ASP A 1 83 ? -12.688 5.75 -7.574 1 85.88 83 ASP A CA 1
ATOM 656 C C . ASP A 1 83 ? -13.414 4.715 -8.43 1 85.88 83 ASP A C 1
ATOM 658 O O . ASP A 1 83 ? -14.5 4.254 -8.062 1 85.88 83 ASP A O 1
ATOM 662 N N . THR A 1 84 ? -12.75 4.305 -9.523 1 89.5 84 THR A N 1
ATOM 663 C CA . THR A 1 84 ? -13.516 3.49 -10.453 1 89.5 84 THR A CA 1
ATOM 664 C C . THR A 1 84 ? -12.789 2.178 -10.75 1 89.5 84 THR A C 1
ATOM 666 O O . THR A 1 84 ? -13.367 1.253 -11.32 1 89.5 84 THR A O 1
ATOM 669 N N . SER A 1 85 ? -11.523 2.107 -10.336 1 92.94 85 SER A N 1
ATOM 670 C CA . SER A 1 85 ? -10.742 0.958 -10.789 1 92.94 85 SER A CA 1
ATOM 671 C C . SER A 1 85 ? -9.68 0.572 -9.766 1 92.94 85 SER A C 1
ATOM 673 O O . SER A 1 85 ? -9.492 1.265 -8.766 1 92.94 85 SER A O 1
ATOM 675 N N . VAL A 1 86 ? -9.164 -0.589 -9.93 1 94.5 86 VAL A N 1
ATOM 676 C CA . VAL A 1 86 ? -7.938 -1.035 -9.273 1 94.5 86 VAL A CA 1
ATOM 677 C C . VAL A 1 86 ? -6.793 -1.062 -10.281 1 94.5 86 VAL A C 1
ATOM 679 O O . VAL A 1 86 ? -6.914 -1.657 -11.352 1 94.5 86 VAL A O 1
ATOM 682 N N . VAL A 1 87 ? -5.727 -0.432 -9.953 1 93.75 87 VAL A N 1
ATOM 683 C CA . VAL A 1 87 ? -4.59 -0.324 -10.852 1 93.75 87 VAL A CA 1
ATOM 684 C C . VAL A 1 87 ? -3.496 -1.302 -10.43 1 93.75 87 VAL A C 1
ATOM 686 O O . VAL A 1 87 ? -3.111 -1.343 -9.258 1 93.75 87 VAL A O 1
ATOM 689 N N . PHE A 1 88 ? -3.068 -2.111 -11.422 1 96.19 88 PHE A N 1
ATOM 690 C CA . PHE A 1 88 ? -1.979 -3.061 -11.227 1 96.19 88 PHE A CA 1
ATOM 691 C C . PHE A 1 88 ? -0.689 -2.541 -11.852 1 96.19 88 PHE A C 1
ATOM 693 O O . PHE A 1 88 ? -0.669 -2.158 -13.023 1 96.19 88 PHE A O 1
ATOM 700 N N . GLN A 1 89 ? 0.4 -2.521 -11.047 1 94.06 89 GLN A N 1
ATOM 701 C CA . GLN A 1 89 ? 1.718 -2.139 -11.539 1 94.06 89 GLN A CA 1
ATOM 702 C C . GLN A 1 89 ? 2.797 -3.088 -11.023 1 94.06 89 GLN A C 1
ATOM 704 O O . GLN A 1 89 ? 2.746 -3.525 -9.875 1 94.06 89 GLN A O 1
ATOM 709 N N . HIS A 1 90 ? 3.756 -3.4 -11.891 1 94.62 90 HIS A N 1
ATOM 710 C CA . HIS A 1 90 ? 4.91 -4.16 -11.43 1 94.62 90 HIS A CA 1
ATOM 711 C C . HIS A 1 90 ? 5.832 -3.297 -10.57 1 94.62 90 HIS A C 1
ATOM 713 O O . HIS A 1 90 ? 5.91 -2.082 -10.766 1 94.62 90 HIS A O 1
ATOM 719 N N . VAL A 1 91 ? 6.418 -3.932 -9.586 1 91.19 91 VAL A N 1
ATOM 720 C CA . VAL A 1 91 ? 7.438 -3.291 -8.766 1 91.19 91 VAL A CA 1
ATOM 721 C C . VAL A 1 91 ? 8.828 -3.719 -9.234 1 91.19 91 VAL A C 1
ATOM 723 O O . VAL A 1 91 ? 9.102 -4.91 -9.383 1 91.19 91 VAL A O 1
ATOM 726 N N . PHE A 1 92 ? 9.594 -2.709 -9.508 1 84.56 92 PHE A N 1
ATOM 727 C CA . PHE A 1 92 ? 10.938 -3.033 -9.977 1 84.56 92 PHE A CA 1
ATOM 728 C C . PHE A 1 92 ? 11.906 -3.141 -8.805 1 84.56 92 PHE A C 1
ATOM 730 O O . PHE A 1 92 ? 11.844 -2.34 -7.867 1 84.56 92 PHE A O 1
ATOM 737 N N . ASN A 1 93 ? 12.43 -4.297 -8.594 1 66.44 93 ASN A N 1
ATOM 738 C CA . ASN A 1 93 ? 13.438 -4.484 -7.555 1 66.44 93 ASN A CA 1
ATOM 739 C C . ASN A 1 93 ? 14.766 -3.846 -7.949 1 66.44 93 ASN A C 1
ATOM 741 O O . ASN A 1 93 ? 15.398 -4.262 -8.922 1 66.44 93 ASN A O 1
ATOM 745 N N . ASN A 1 94 ? 14.867 -2.627 -7.688 1 59.66 94 ASN A N 1
ATOM 746 C CA . ASN A 1 94 ? 16.234 -2.17 -7.922 1 59.66 94 ASN A CA 1
ATOM 747 C C . ASN A 1 94 ? 17.188 -2.68 -6.848 1 59.66 94 ASN A C 1
ATOM 749 O O . ASN A 1 94 ? 16.828 -2.77 -5.676 1 59.66 94 ASN A O 1
ATOM 753 N N . ASN A 1 95 ? 17.922 -3.721 -7.121 1 55.75 95 ASN A N 1
ATOM 754 C CA . ASN A 1 95 ? 18.938 -4.262 -6.227 1 55.75 95 ASN A CA 1
ATOM 755 C C . ASN A 1 95 ? 19.625 -3.158 -5.43 1 55.75 95 ASN A C 1
ATOM 757 O O . ASN A 1 95 ? 20.547 -3.428 -4.66 1 55.75 95 ASN A O 1
ATOM 761 N N . ASN A 1 96 ? 19.25 -1.987 -5.684 1 57.5 96 ASN A N 1
ATOM 762 C CA . ASN A 1 96 ? 19.875 -0.906 -4.93 1 57.5 96 ASN A CA 1
ATOM 763 C C . ASN A 1 96 ? 19.078 -0.552 -3.684 1 57.5 96 ASN A C 1
ATOM 765 O O . ASN A 1 96 ? 17.984 0.018 -3.787 1 57.5 96 ASN A O 1
ATOM 769 N N . PRO A 1 97 ? 19.516 -1.141 -2.541 1 56.41 97 PRO A N 1
ATOM 770 C CA . PRO A 1 97 ? 18.797 -0.849 -1.294 1 56.41 97 PRO A CA 1
ATOM 771 C C . PRO A 1 97 ? 18.594 0.648 -1.066 1 56.41 97 PRO A C 1
ATOM 773 O O . PRO A 1 97 ? 17.719 1.046 -0.296 1 56.41 97 PRO A O 1
ATOM 776 N N . LYS A 1 98 ? 19.438 1.309 -1.789 1 59.91 98 LYS A N 1
ATOM 777 C CA . LYS A 1 98 ? 19.391 2.76 -1.638 1 59.91 98 LYS A CA 1
ATOM 778 C C . LYS A 1 98 ? 18.375 3.389 -2.586 1 59.91 98 LYS A C 1
ATOM 780 O O . LYS A 1 98 ? 18.328 4.613 -2.725 1 59.91 98 LYS A O 1
ATOM 785 N N . ALA A 1 99 ? 17.734 2.445 -3.176 1 69 99 ALA A N 1
ATOM 786 C CA . ALA A 1 99 ? 16.75 3.021 -4.086 1 69 99 ALA A CA 1
ATOM 787 C C . ALA A 1 99 ? 15.336 2.883 -3.52 1 69 99 ALA A C 1
ATOM 789 O O . ALA A 1 99 ? 15.055 1.957 -2.756 1 69 99 ALA A O 1
ATOM 790 N N . GLY A 1 100 ? 14.523 3.896 -3.564 1 81.25 100 GLY A N 1
ATOM 791 C CA . GLY A 1 100 ? 13.117 3.799 -3.217 1 81.25 100 GLY A CA 1
ATOM 792 C C . GLY A 1 100 ? 12.367 2.781 -4.051 1 81.25 100 GLY A C 1
ATOM 793 O O . GLY A 1 100 ? 12.969 2.055 -4.848 1 81.25 100 GLY A O 1
ATOM 794 N N . LEU A 1 101 ? 11.219 2.525 -3.686 1 88.31 101 LEU A N 1
ATOM 795 C CA . LEU A 1 101 ? 10.359 1.644 -4.465 1 88.31 101 LEU A CA 1
ATOM 796 C C . LEU A 1 101 ? 10.109 2.219 -5.855 1 88.31 101 LEU A C 1
ATOM 798 O O . LEU A 1 101 ? 9.852 3.416 -6 1 88.31 101 LEU A O 1
ATOM 802 N N . GLN A 1 102 ? 10.32 1.429 -6.812 1 89.25 102 GLN A N 1
ATOM 803 C CA . GLN A 1 102 ? 10.086 1.842 -8.188 1 89.25 102 GLN A CA 1
ATOM 804 C C . GLN A 1 102 ? 8.953 1.035 -8.82 1 89.25 102 GLN A C 1
ATOM 806 O O . GLN A 1 102 ? 8.969 -0.197 -8.797 1 89.25 102 GLN A O 1
ATOM 811 N N . LEU A 1 103 ? 7.977 1.744 -9.367 1 90.56 103 LEU A N 1
ATOM 812 C CA . LEU A 1 103 ? 6.852 1.119 -10.047 1 90.56 103 LEU A CA 1
ATOM 813 C C . LEU A 1 103 ? 6.996 1.25 -11.562 1 90.56 103 LEU A C 1
ATOM 815 O O . LEU A 1 103 ? 7.555 2.232 -12.055 1 90.56 103 LEU A O 1
ATOM 819 N N . SER A 1 104 ? 6.496 0.264 -12.195 1 89.44 104 SER A N 1
ATOM 820 C CA . SER A 1 104 ? 6.52 0.3 -13.656 1 89.44 104 SER A CA 1
ATOM 821 C C . SER A 1 104 ? 5.656 1.435 -14.195 1 89.44 104 SER A C 1
ATOM 823 O O . SER A 1 104 ? 4.609 1.749 -13.625 1 89.44 104 SER A O 1
ATOM 825 N N . ASN A 1 105 ? 6.133 1.965 -15.305 1 85.94 105 ASN A N 1
ATOM 826 C CA . ASN A 1 105 ? 5.328 2.977 -15.984 1 85.94 105 ASN A CA 1
ATOM 827 C C . ASN A 1 105 ? 4.098 2.367 -16.641 1 85.94 105 ASN A C 1
ATOM 829 O O . ASN A 1 105 ? 3.07 3.029 -16.781 1 85.94 105 ASN A O 1
ATOM 833 N N . THR A 1 106 ? 4.367 1.121 -17.062 1 87.75 106 THR A N 1
ATOM 834 C CA . THR A 1 106 ? 3.225 0.4 -17.609 1 87.75 106 THR A CA 1
ATOM 835 C C . THR A 1 106 ? 2.33 -0.132 -16.5 1 87.75 106 THR A C 1
ATOM 837 O O . THR A 1 106 ? 2.822 -0.621 -15.477 1 87.75 106 THR A O 1
ATOM 840 N N . PHE A 1 107 ? 1.03 0.045 -16.688 1 91.81 107 PHE A N 1
ATOM 841 C CA . PHE A 1 107 ? 0.083 -0.396 -15.672 1 91.81 107 PHE A CA 1
ATOM 842 C C . PHE A 1 107 ? -1.172 -0.974 -16.312 1 91.81 107 PHE A C 1
ATOM 844 O O . PHE A 1 107 ? -1.399 -0.797 -17.516 1 91.81 107 PHE A O 1
ATOM 851 N N . LEU A 1 108 ? -1.855 -1.754 -15.539 1 94.94 108 LEU A N 1
ATOM 852 C CA . LEU A 1 108 ? -3.154 -2.285 -15.938 1 94.94 108 LEU A CA 1
ATOM 853 C C . LEU A 1 108 ? -4.262 -1.753 -15.031 1 94.94 108 LEU A C 1
ATOM 855 O O . LEU A 1 108 ? -4.176 -1.871 -13.805 1 94.94 108 LEU A O 1
ATOM 859 N N . SER A 1 109 ? -5.227 -1.115 -15.609 1 93.38 109 SER A N 1
ATOM 860 C CA . SER A 1 109 ? -6.395 -0.639 -14.875 1 93.38 109 SER A CA 1
ATOM 861 C C . SER A 1 109 ? -7.566 -1.603 -15.016 1 93.38 109 SER A C 1
ATOM 863 O O . SER A 1 109 ? -8.031 -1.87 -16.125 1 93.38 109 SER A O 1
ATOM 865 N N . VAL A 1 110 ? -8.055 -2.111 -13.953 1 94.81 110 VAL A N 1
ATOM 866 C CA . VAL A 1 110 ? -9.164 -3.055 -13.898 1 94.81 110 VAL A CA 1
ATOM 867 C C . VAL A 1 110 ? -10.359 -2.408 -13.195 1 94.81 110 VAL A C 1
ATOM 869 O O . VAL A 1 110 ? -10.25 -1.953 -12.055 1 94.81 110 VAL A O 1
ATOM 872 N N . THR A 1 111 ? -11.508 -2.393 -13.898 1 94.81 111 THR A N 1
ATOM 873 C CA . THR A 1 111 ? -12.672 -1.772 -13.281 1 94.81 111 THR A CA 1
ATOM 874 C C . THR A 1 111 ? -13.07 -2.518 -12.008 1 94.81 111 THR A C 1
ATOM 876 O O . THR A 1 111 ? -12.734 -3.691 -11.844 1 94.81 111 THR A O 1
ATOM 879 N N . HIS A 1 112 ? -13.82 -1.798 -11.109 1 94.44 112 HIS A N 1
ATOM 880 C CA . HIS A 1 112 ? -14.273 -2.436 -9.883 1 94.44 112 HIS A CA 1
ATOM 881 C C . HIS A 1 112 ? -15.109 -3.674 -10.18 1 94.44 112 HIS A C 1
ATOM 883 O O . HIS A 1 112 ? -15.023 -4.676 -9.469 1 94.44 112 HIS A O 1
ATOM 889 N N . LYS A 1 113 ? -15.906 -3.572 -11.195 1 95.38 113 LYS A N 1
ATOM 890 C CA . LYS A 1 113 ? -16.719 -4.715 -11.602 1 95.38 113 LYS A CA 1
ATOM 891 C C . LYS A 1 113 ? -15.852 -5.895 -12.016 1 95.38 113 LYS A C 1
ATOM 893 O O . LYS A 1 113 ? -16.062 -7.02 -11.562 1 95.38 113 LYS A O 1
ATOM 898 N N . GLN A 1 114 ? -14.906 -5.648 -12.875 1 95.25 114 GLN A N 1
ATOM 899 C CA . GLN A 1 114 ? -13.977 -6.68 -13.32 1 95.25 114 GLN A CA 1
ATOM 900 C C . GLN A 1 114 ? -13.18 -7.254 -12.148 1 95.25 114 GLN A C 1
ATOM 902 O O . GLN A 1 114 ? -12.914 -8.453 -12.102 1 95.25 114 GLN A O 1
ATOM 907 N N . PHE A 1 115 ? -12.797 -6.383 -11.281 1 96.19 115 PHE A N 1
ATOM 908 C CA . PHE A 1 115 ? -12.031 -6.801 -10.117 1 96.19 115 PHE A CA 1
ATOM 909 C C . PHE A 1 115 ? -12.844 -7.75 -9.242 1 96.19 115 PHE A C 1
ATOM 911 O O . PHE A 1 115 ? -12.312 -8.734 -8.719 1 96.19 115 PHE A O 1
ATOM 918 N N . ARG A 1 116 ? -14.07 -7.473 -9.039 1 95.44 116 ARG A N 1
ATOM 919 C CA . ARG A 1 116 ? -14.938 -8.367 -8.281 1 95.44 116 ARG A CA 1
ATOM 920 C C . ARG A 1 116 ? -15.039 -9.734 -8.953 1 95.44 116 ARG A C 1
ATOM 922 O O . ARG A 1 116 ? -15.047 -10.766 -8.281 1 95.44 116 ARG A O 1
ATOM 929 N N . GLU A 1 117 ? -15.117 -9.742 -10.258 1 95.81 117 GLU A N 1
ATOM 930 C CA . GLU A 1 117 ? -15.125 -11.008 -10.992 1 95.81 117 GLU A CA 1
ATOM 931 C C . GLU A 1 117 ? -13.812 -11.766 -10.789 1 95.81 117 GLU A C 1
ATOM 933 O O . GLU A 1 117 ? -13.82 -12.992 -10.641 1 95.81 117 GLU A O 1
ATOM 938 N N . LEU A 1 118 ? -12.75 -11.016 -10.906 1 96.62 118 LEU A N 1
ATOM 939 C CA . LEU A 1 118 ? -11.445 -11.617 -10.656 1 96.62 118 LEU A CA 1
ATOM 940 C C . LEU A 1 118 ? -11.414 -12.297 -9.289 1 96.62 118 LEU A C 1
ATOM 942 O O . LEU A 1 118 ? -10.914 -13.414 -9.164 1 96.62 118 LEU A O 1
ATOM 946 N N . CYS A 1 119 ? -11.93 -11.617 -8.273 1 96.06 119 CYS A N 1
ATOM 947 C CA . CYS A 1 119 ? -11.984 -12.172 -6.922 1 96.06 119 CYS A CA 1
ATOM 948 C C . CYS A 1 119 ? -12.836 -13.438 -6.887 1 96.06 119 CYS A C 1
ATOM 950 O O . CYS A 1 119 ? -12.516 -14.383 -6.16 1 96.06 119 CYS A O 1
ATOM 952 N N . ASN A 1 120 ? -13.828 -13.484 -7.656 1 95.25 120 ASN A N 1
ATOM 953 C CA . ASN A 1 120 ? -14.742 -14.625 -7.672 1 95.25 120 ASN A CA 1
ATOM 954 C C . ASN A 1 120 ? -14.102 -15.852 -8.305 1 95.25 120 ASN A C 1
ATOM 956 O O . ASN A 1 120 ? -14.453 -16.984 -7.969 1 95.25 120 ASN A O 1
ATOM 960 N N . VAL A 1 121 ? -13.203 -15.664 -9.203 1 95.5 121 VAL A N 1
ATOM 961 C CA . VAL A 1 121 ? -12.688 -16.797 -9.953 1 95.5 121 VAL A CA 1
ATOM 962 C C . VAL A 1 121 ? -11.289 -17.156 -9.461 1 95.5 121 VAL A C 1
ATOM 964 O O . VAL A 1 121 ? -10.578 -17.938 -10.094 1 95.5 121 VAL A O 1
ATOM 967 N N . ARG A 1 122 ? -10.781 -16.594 -8.422 1 94.12 122 ARG A N 1
ATOM 968 C CA . ARG A 1 122 ? -9.406 -16.781 -7.969 1 94.12 122 ARG A CA 1
ATOM 969 C C . ARG A 1 122 ? -9.125 -18.25 -7.688 1 94.12 122 ARG A C 1
ATOM 971 O O . ARG A 1 122 ? -8.047 -18.766 -8.023 1 94.12 122 ARG A O 1
ATOM 978 N N . GLU A 1 123 ? -10.117 -18.984 -7.121 1 91.44 123 GLU A N 1
ATOM 979 C CA . GLU A 1 123 ? -9.93 -20.406 -6.812 1 91.44 123 GLU A CA 1
ATOM 980 C C . GLU A 1 123 ? -9.82 -21.234 -8.086 1 91.44 123 GLU A C 1
ATOM 982 O O . GLU A 1 123 ? -9.039 -22.188 -8.148 1 91.44 123 GLU A O 1
ATOM 987 N N . SER A 1 124 ? -10.656 -20.922 -9.031 1 94.75 124 SER A N 1
ATOM 988 C CA . SER A 1 124 ? -10.594 -21.609 -10.312 1 94.75 124 SER A CA 1
ATOM 989 C C . SER A 1 124 ? -9.219 -21.469 -10.953 1 94.75 124 SER A C 1
ATOM 991 O O . SER A 1 124 ? -8.719 -22.406 -11.57 1 94.75 124 SER A O 1
ATOM 993 N N . ILE A 1 125 ? -8.625 -20.312 -10.852 1 95.31 125 ILE A N 1
ATOM 994 C CA . ILE A 1 125 ? -7.301 -20.078 -11.43 1 95.31 125 ILE A CA 1
ATOM 995 C C . ILE A 1 125 ? -6.258 -20.906 -10.68 1 95.31 125 ILE A C 1
ATOM 997 O O . ILE A 1 125 ? -5.355 -21.484 -11.297 1 95.31 125 ILE A O 1
ATOM 1001 N N . SER A 1 126 ? -6.387 -20.953 -9.375 1 93.06 126 SER A N 1
ATOM 1002 C CA . SER A 1 126 ? -5.473 -21.766 -8.586 1 93.06 126 SER A CA 1
ATOM 1003 C C . SER A 1 126 ? -5.555 -23.234 -8.992 1 93.06 126 SER A C 1
ATOM 1005 O O . SER A 1 126 ? -4.531 -23.922 -9.062 1 93.06 126 SER A O 1
ATOM 1007 N N . GLN A 1 127 ? -6.746 -23.688 -9.258 1 93.12 127 GLN A N 1
ATOM 1008 C CA . GLN A 1 127 ? -6.926 -25.062 -9.711 1 93.12 127 GLN A CA 1
ATOM 1009 C C . GLN A 1 127 ? -6.301 -25.266 -11.094 1 93.12 127 GLN A C 1
ATOM 1011 O O . GLN A 1 127 ? -5.699 -26.312 -11.352 1 93.12 127 GLN A O 1
ATOM 1016 N N . LEU A 1 128 ? -6.516 -24.312 -11.93 1 93.75 128 LEU A N 1
ATOM 1017 C CA . LEU A 1 128 ? -5.922 -24.375 -13.258 1 93.75 128 LEU A CA 1
ATOM 1018 C C . LEU A 1 128 ? -4.402 -24.469 -13.172 1 93.75 128 LEU A C 1
ATOM 1020 O O . LEU A 1 128 ? -3.768 -25.203 -13.93 1 93.75 128 LEU A O 1
ATOM 1024 N N . ILE A 1 129 ? -3.811 -23.672 -12.305 1 94.12 129 ILE A N 1
ATOM 1025 C CA . ILE A 1 129 ? -2.369 -23.703 -12.086 1 94.12 129 ILE A CA 1
ATOM 1026 C C . ILE A 1 129 ? -1.936 -25.109 -11.703 1 94.12 129 ILE A C 1
ATOM 1028 O O . ILE A 1 129 ? -0.993 -25.656 -12.273 1 94.12 129 ILE A O 1
ATOM 1032 N N . GLN A 1 130 ? -2.656 -25.688 -10.742 1 92.44 130 GLN A N 1
ATOM 1033 C CA . GLN A 1 130 ? -2.324 -27.031 -10.258 1 92.44 130 GLN A CA 1
ATOM 1034 C C . GLN A 1 130 ? -2.414 -28.062 -11.375 1 92.44 130 GLN A C 1
ATOM 1036 O O . GLN A 1 130 ? -1.536 -28.906 -11.508 1 92.44 130 GLN A O 1
ATOM 1041 N N . LYS A 1 131 ? -3.438 -27.984 -12.164 1 92.44 131 LYS A N 1
ATOM 1042 C CA . LYS A 1 131 ? -3.621 -28.906 -13.281 1 92.44 131 LYS A CA 1
ATOM 1043 C C . LYS A 1 131 ? -2.488 -28.781 -14.297 1 92.44 131 LYS A C 1
ATOM 1045 O O . LYS A 1 131 ? -2.037 -29.781 -14.859 1 92.44 131 LYS A O 1
ATOM 1050 N N . ARG A 1 132 ? -2.082 -27.562 -14.492 1 91.69 132 ARG A N 1
ATOM 1051 C CA . ARG A 1 132 ? -1.022 -27.328 -15.469 1 91.69 132 ARG A CA 1
ATOM 1052 C C . ARG A 1 132 ? 0.33 -27.781 -14.922 1 91.69 132 ARG A C 1
ATOM 1054 O O . ARG A 1 132 ? 1.186 -28.234 -15.68 1 91.69 132 ARG A O 1
ATOM 1061 N N . LEU A 1 133 ? 0.54 -27.594 -13.68 1 92.31 133 LEU A N 1
ATOM 1062 C CA . LEU A 1 133 ? 1.804 -27.984 -13.062 1 92.31 133 LEU A CA 1
ATOM 1063 C C . LEU A 1 133 ? 2.055 -29.484 -13.234 1 92.31 133 LEU A C 1
ATOM 1065 O O . LEU A 1 133 ? 3.174 -29.891 -13.539 1 92.31 133 LEU A O 1
ATOM 1069 N N . LEU A 1 134 ? 0.963 -30.281 -13.008 1 93.69 134 LEU A N 1
ATOM 1070 C CA . LEU A 1 134 ? 1.094 -31.719 -13.156 1 93.69 134 LEU A CA 1
ATOM 1071 C C . LEU A 1 134 ? 0.497 -32.188 -14.484 1 93.69 134 LEU A C 1
ATOM 1073 O O . LEU A 1 134 ? -0.109 -33.25 -14.555 1 93.69 134 LEU A O 1
ATOM 1077 N N . GLY A 1 135 ? 0.593 -31.328 -15.445 1 91.06 135 GLY A N 1
ATOM 1078 C CA . GLY A 1 135 ? 0.153 -31.609 -16.797 1 91.06 135 GLY A CA 1
ATOM 1079 C C . GLY A 1 135 ? 1.294 -31.656 -17.797 1 91.06 135 GLY A C 1
ATOM 1080 O O . GLY A 1 135 ? 2.283 -32.375 -17.594 1 91.06 135 GLY A O 1
ATOM 1081 N N . PRO A 1 136 ? 1.12 -30.906 -18.844 1 85.75 136 PRO A N 1
ATOM 1082 C CA . PRO A 1 136 ? 2.129 -30.953 -19.906 1 85.75 136 PRO A CA 1
ATOM 1083 C C . PRO A 1 136 ? 3.523 -30.578 -19.422 1 85.75 136 PRO A C 1
ATOM 1085 O O . PRO A 1 136 ? 4.52 -31.141 -19.875 1 85.75 136 PRO A O 1
ATOM 1088 N N . LEU A 1 137 ? 3.594 -29.688 -18.531 1 88.38 137 LEU A N 1
ATOM 1089 C CA . LEU A 1 137 ? 4.883 -29.25 -18 1 88.38 137 LEU A CA 1
ATOM 1090 C C . LEU A 1 137 ? 5.582 -30.375 -17.266 1 88.38 137 LEU A C 1
ATOM 1092 O O . LEU A 1 137 ? 6.793 -30.562 -17.406 1 88.38 137 LEU A O 1
ATOM 1096 N N . PHE A 1 138 ? 4.879 -31.031 -16.453 1 93.88 138 PHE A N 1
ATOM 1097 C CA . PHE A 1 138 ? 5.418 -32.156 -15.703 1 93.88 138 PHE A CA 1
ATOM 1098 C C . PHE A 1 138 ? 5.824 -33.281 -16.641 1 93.88 138 PHE A C 1
ATOM 1100 O O . PHE A 1 138 ? 6.879 -33.906 -16.469 1 93.88 138 PHE A O 1
ATOM 1107 N N . LEU A 1 139 ? 4.98 -33.562 -17.609 1 92.94 139 LEU A N 1
ATOM 1108 C CA . LEU A 1 139 ? 5.289 -34.594 -18.594 1 92.94 139 LEU A CA 1
ATOM 1109 C C . LEU A 1 139 ? 6.59 -34.281 -19.312 1 92.94 139 LEU A C 1
ATOM 1111 O O . LEU A 1 139 ? 7.418 -35.156 -19.531 1 92.94 139 LEU A O 1
ATOM 1115 N N . LYS A 1 140 ? 6.711 -33.031 -19.719 1 91.5 140 LYS A N 1
ATOM 1116 C CA . LYS A 1 140 ? 7.938 -32.625 -20.391 1 91.5 140 LYS A CA 1
ATOM 1117 C C . LYS A 1 140 ? 9.156 -32.844 -19.5 1 91.5 140 LYS A C 1
ATOM 1119 O O . LYS A 1 140 ? 10.195 -33.312 -19.969 1 91.5 140 LYS A O 1
ATOM 1124 N N . ALA A 1 141 ? 9.062 -32.469 -18.297 1 93.75 141 ALA A N 1
ATOM 1125 C CA . ALA A 1 141 ? 10.148 -32.656 -17.344 1 93.75 141 ALA A CA 1
ATOM 1126 C C . ALA A 1 141 ? 10.484 -34.125 -17.172 1 93.75 141 ALA A C 1
ATOM 1128 O O . ALA A 1 141 ? 11.664 -34.5 -17.141 1 93.75 141 ALA A O 1
ATOM 1129 N N . ILE A 1 142 ? 9.453 -34.969 -17.094 1 94.56 142 ILE A N 1
ATOM 1130 C CA . ILE A 1 142 ? 9.648 -36.438 -16.984 1 94.56 142 ILE A CA 1
ATOM 1131 C C . ILE A 1 142 ? 10.445 -36.938 -18.172 1 94.56 142 ILE A C 1
ATOM 1133 O O . ILE A 1 142 ? 11.406 -37.688 -18.016 1 94.56 142 ILE A O 1
ATOM 1137 N N . ARG A 1 143 ? 10.07 -36.531 -19.297 1 93.44 143 ARG A N 1
ATOM 1138 C CA . ARG A 1 143 ? 10.727 -36.969 -20.531 1 93.44 143 ARG A CA 1
ATOM 1139 C C . ARG A 1 143 ? 12.195 -36.562 -20.547 1 93.44 143 ARG A C 1
ATOM 1141 O O . ARG A 1 143 ? 13.055 -37.344 -20.969 1 93.44 143 ARG A O 1
ATOM 1148 N N . GLU A 1 144 ? 12.414 -35.375 -20.109 1 92.44 144 GLU A N 1
ATOM 1149 C CA . GLU A 1 144 ? 13.789 -34.906 -20.062 1 92.44 144 GLU A CA 1
ATOM 1150 C C . GLU A 1 144 ? 14.633 -35.719 -19.109 1 92.44 144 GLU A C 1
ATOM 1152 O O . GLU A 1 144 ? 15.781 -36.062 -19.406 1 92.44 144 GLU A O 1
ATOM 1157 N N . VAL A 1 145 ? 14.078 -36.062 -18.016 1 93.25 145 VAL A N 1
ATOM 1158 C CA . VAL A 1 145 ? 14.797 -36.844 -17.016 1 93.25 145 VAL A CA 1
ATOM 1159 C C . VAL A 1 145 ? 15 -38.25 -17.547 1 93.25 145 VAL A C 1
ATOM 1161 O O . VAL A 1 145 ? 16.062 -38.844 -17.359 1 93.25 145 VAL A O 1
ATOM 1164 N N . LEU A 1 146 ? 14.023 -38.844 -18.219 1 90.88 146 LEU A N 1
ATOM 1165 C CA . LEU A 1 146 ? 14.086 -40.188 -18.75 1 90.88 146 LEU A CA 1
ATOM 1166 C C . LEU A 1 146 ? 15.172 -40.312 -19.812 1 90.88 146 LEU A C 1
ATOM 1168 O O . LEU A 1 146 ? 15.797 -41.375 -19.953 1 90.88 146 LEU A O 1
ATOM 1172 N N . ILE A 1 147 ? 15.344 -39.25 -20.547 1 89.62 147 ILE A N 1
ATOM 1173 C CA . ILE A 1 147 ? 16.391 -39.219 -21.562 1 89.62 147 ILE A CA 1
ATOM 1174 C C . ILE A 1 147 ? 17.766 -39.344 -20.891 1 89.62 147 ILE A C 1
ATOM 1176 O O . ILE A 1 147 ? 18.656 -40.031 -21.391 1 89.62 147 ILE A O 1
ATOM 1180 N N . VAL A 1 148 ? 17.906 -38.719 -19.812 1 86.81 148 VAL A N 1
ATOM 1181 C CA . VAL A 1 148 ? 19.188 -38.656 -19.094 1 86.81 148 VAL A CA 1
ATOM 1182 C C . VAL A 1 148 ? 19.469 -40.031 -18.453 1 86.81 148 VAL A C 1
ATOM 1184 O O . VAL A 1 148 ? 20.609 -40.5 -18.453 1 86.81 148 VAL A O 1
ATOM 1187 N N . VAL A 1 149 ? 18.438 -40.688 -17.844 1 85.19 149 VAL A N 1
ATOM 1188 C CA . VAL A 1 149 ? 18.641 -41.938 -17.109 1 85.19 149 VAL A CA 1
ATOM 1189 C C . VAL A 1 149 ? 18.719 -43.094 -18.078 1 85.19 149 VAL A C 1
ATOM 1191 O O . VAL A 1 149 ? 19 -44.219 -17.672 1 85.19 149 VAL A O 1
ATOM 1194 N N . ASN A 1 150 ? 19.016 -42.906 -19.234 1 69.88 150 ASN A N 1
ATOM 1195 C CA . ASN A 1 150 ? 19.156 -43.938 -20.266 1 69.88 150 ASN A CA 1
ATOM 1196 C C . ASN A 1 150 ? 18.234 -45.125 -20.016 1 69.88 150 ASN A C 1
ATOM 1198 O O . ASN A 1 150 ? 18.703 -46.219 -19.797 1 69.88 150 ASN A O 1
ATOM 1202 N N . SER A 1 151 ? 16.969 -44.938 -19.922 1 62.09 151 SER A N 1
ATOM 1203 C CA . SER A 1 151 ? 15.977 -45.875 -19.438 1 62.09 151 SER A CA 1
ATOM 1204 C C . SER A 1 151 ? 15.82 -47.062 -20.375 1 62.09 151 SER A C 1
ATOM 1206 O O . SER A 1 151 ? 15.547 -46.875 -21.562 1 62.09 151 SER A O 1
ATOM 1208 N N . ASP A 1 152 ? 16.578 -48.094 -19.969 1 61.34 152 ASP A N 1
ATOM 1209 C CA . ASP A 1 152 ? 16.234 -49.344 -20.625 1 61.34 152 ASP A CA 1
ATOM 1210 C C . ASP A 1 152 ? 14.797 -49.75 -20.297 1 61.34 152 ASP A C 1
ATOM 1212 O O . ASP A 1 152 ? 14.352 -49.594 -19.156 1 61.34 152 ASP A O 1
ATOM 1216 N N . ASP A 1 153 ? 13.992 -49.875 -21.203 1 57.31 153 ASP A N 1
ATOM 1217 C CA . ASP A 1 153 ? 12.578 -50.219 -21.156 1 57.31 153 ASP A CA 1
ATOM 1218 C C . ASP A 1 153 ? 12.344 -51.5 -20.375 1 57.31 153 ASP A C 1
ATOM 1220 O O . ASP A 1 153 ? 12.766 -52.562 -20.781 1 57.31 153 ASP A O 1
ATOM 1224 N N . ILE A 1 154 ? 12.438 -51.375 -19.047 1 58.06 154 ILE A N 1
ATOM 1225 C CA . ILE A 1 154 ? 12 -52.562 -18.344 1 58.06 154 ILE A CA 1
ATOM 1226 C C . ILE A 1 154 ? 10.477 -52.594 -18.25 1 58.06 154 ILE A C 1
ATOM 1228 O O . ILE A 1 154 ? 9.867 -51.625 -17.797 1 58.06 154 ILE A O 1
ATOM 1232 N N . CYS A 1 155 ? 9.797 -53.406 -19.047 1 56.75 155 CYS A N 1
ATOM 1233 C CA . CYS A 1 155 ? 8.344 -53.531 -19.047 1 56.75 155 CYS A CA 1
ATOM 1234 C C . CYS A 1 155 ? 7.887 -54.531 -17.984 1 56.75 155 CYS A C 1
ATOM 1236 O O . CYS A 1 155 ? 8.328 -55.688 -17.969 1 56.75 155 CYS A O 1
ATOM 1238 N N . LEU A 1 156 ? 7.359 -53.969 -16.953 1 59.97 156 LEU A N 1
ATOM 1239 C CA . LEU A 1 156 ? 6.711 -54.875 -15.984 1 59.97 156 LEU A CA 1
ATOM 1240 C C . LEU A 1 156 ? 5.395 -55.406 -16.547 1 59.97 156 LEU A C 1
ATOM 1242 O O . LEU A 1 156 ? 4.699 -54.688 -17.281 1 59.97 156 LEU A O 1
ATOM 1246 N N . ASP A 1 157 ? 5.133 -56.688 -16.531 1 60 157 ASP A N 1
ATOM 1247 C CA . ASP A 1 157 ? 3.922 -57.375 -17 1 60 157 ASP A CA 1
ATOM 1248 C C . ASP A 1 157 ? 2.73 -57.031 -16.094 1 60 157 ASP A C 1
ATOM 1250 O O . ASP A 1 157 ? 1.627 -57.531 -16.312 1 60 157 ASP A O 1
ATOM 1254 N N . GLY A 1 158 ? 2.629 -55.906 -15.461 1 58.19 158 GLY A N 1
ATOM 1255 C CA . GLY A 1 158 ? 1.494 -55.656 -14.586 1 58.19 158 GLY A CA 1
ATOM 1256 C C . GLY A 1 158 ? 0.341 -54.969 -15.273 1 58.19 158 GLY A C 1
ATOM 1257 O O . GLY A 1 158 ? 0.497 -54.438 -16.391 1 58.19 158 GLY A O 1
ATOM 1258 N N . ASP A 1 159 ? -0.971 -55.156 -14.812 1 68.88 159 ASP A N 1
ATOM 1259 C CA . ASP A 1 159 ? -2.174 -54.469 -15.258 1 68.88 159 ASP A CA 1
ATOM 1260 C C . ASP A 1 159 ? -1.99 -52.938 -15.195 1 68.88 159 ASP A C 1
ATOM 1262 O O . ASP A 1 159 ? -1.517 -52.406 -14.188 1 68.88 159 ASP A O 1
ATOM 1266 N N . GLU A 1 160 ? -2.199 -52.375 -16.344 1 68.5 160 GLU A N 1
ATOM 1267 C CA . GLU A 1 160 ? -2.01 -50.938 -16.547 1 68.5 160 GLU A CA 1
ATOM 1268 C C . GLU A 1 160 ? -2.721 -50.156 -15.453 1 68.5 160 GLU A C 1
ATOM 1270 O O . GLU A 1 160 ? -2.217 -49.125 -15.016 1 68.5 160 GLU A O 1
ATOM 1275 N N . THR A 1 161 ? -3.881 -50.719 -15.047 1 71.56 161 THR A N 1
ATOM 1276 C CA . THR A 1 161 ? -4.645 -49.969 -14.039 1 71.56 161 THR A CA 1
ATOM 1277 C C . THR A 1 161 ? -3.906 -49.969 -12.703 1 71.56 161 THR A C 1
ATOM 1279 O O . THR A 1 161 ? -3.9 -48.969 -11.992 1 71.56 161 THR A O 1
ATOM 1282 N N . ASP A 1 162 ? -3.348 -51.031 -12.484 1 84.88 162 ASP A N 1
ATOM 1283 C CA . ASP A 1 162 ? -2.607 -51.156 -11.234 1 84.88 162 ASP A CA 1
ATOM 1284 C C . ASP A 1 162 ? -1.356 -50.281 -11.242 1 84.88 162 ASP A C 1
ATOM 1286 O O . ASP A 1 162 ? -1.036 -49.656 -10.25 1 84.88 162 ASP A O 1
ATOM 1290 N N . ILE A 1 163 ? -0.87 -50.156 -12.43 1 88.44 163 ILE A N 1
ATOM 1291 C CA . ILE A 1 163 ? 0.368 -49.406 -12.539 1 88.44 163 ILE A CA 1
ATOM 1292 C C . ILE A 1 163 ? 0.073 -47.906 -12.383 1 88.44 163 ILE A C 1
ATOM 1294 O O . ILE A 1 163 ? 0.832 -47.188 -11.734 1 88.44 163 ILE A O 1
ATOM 1298 N N . GLN A 1 164 ? -1.08 -47.469 -12.961 1 91.25 164 GLN A N 1
ATOM 1299 C CA . GLN A 1 164 ? -1.524 -46.094 -12.812 1 91.25 164 GLN A CA 1
ATOM 1300 C C . GLN A 1 164 ? -1.654 -45.719 -11.344 1 91.25 164 GLN A C 1
ATOM 1302 O O . GLN A 1 164 ? -1.202 -44.625 -10.93 1 91.25 164 GLN A O 1
ATOM 1307 N N . SER A 1 165 ? -2.307 -46.562 -10.609 1 91.81 165 SER A N 1
ATOM 1308 C CA . SER A 1 165 ? -2.527 -46.312 -9.188 1 91.81 165 SER 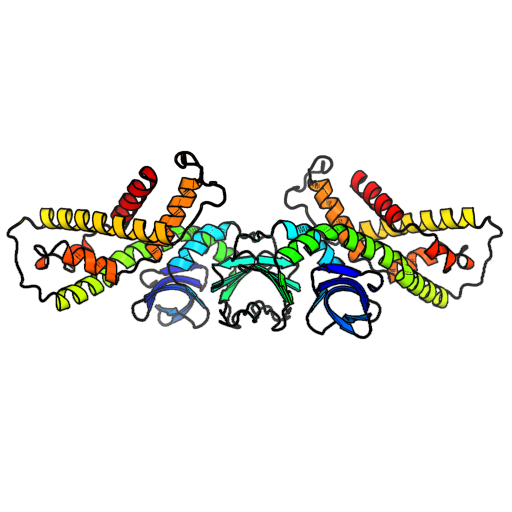A CA 1
ATOM 1309 C C . SER A 1 165 ? -1.21 -46.281 -8.422 1 91.81 165 SER A C 1
ATOM 1311 O O . SER A 1 165 ? -1.034 -45.469 -7.512 1 91.81 165 SER A O 1
ATOM 1313 N N . ILE A 1 166 ? -0.362 -47.188 -8.781 1 92.06 166 ILE A N 1
ATOM 1314 C CA . ILE A 1 166 ? 0.938 -47.25 -8.125 1 92.06 166 ILE A CA 1
ATOM 1315 C C . ILE A 1 166 ? 1.723 -45.969 -8.391 1 92.06 166 ILE A C 1
ATOM 1317 O O . ILE A 1 166 ? 2.266 -45.375 -7.465 1 92.06 166 ILE A O 1
ATOM 1321 N N . LEU A 1 167 ? 1.759 -45.594 -9.648 1 93.94 167 LEU A N 1
ATOM 1322 C CA . LEU A 1 167 ? 2.492 -44.375 -10.023 1 93.94 167 LEU A CA 1
ATOM 1323 C C . LEU A 1 167 ? 1.895 -43.156 -9.352 1 93.94 167 LEU A C 1
ATOM 1325 O O . LEU A 1 167 ? 2.627 -42.281 -8.883 1 93.94 167 LEU A O 1
ATOM 1329 N N . GLN A 1 168 ? 0.586 -43.062 -9.328 1 94.5 168 GLN A N 1
ATOM 1330 C CA . GLN A 1 168 ? -0.08 -41.938 -8.695 1 94.5 168 GLN A CA 1
ATOM 1331 C C . GLN A 1 168 ? 0.231 -41.875 -7.207 1 94.5 168 GLN A C 1
ATOM 1333 O O . GLN A 1 168 ? 0.466 -40.812 -6.656 1 94.5 168 GLN A O 1
ATOM 1338 N N . ASN A 1 169 ? 0.153 -42.969 -6.559 1 93.5 169 ASN A N 1
ATOM 1339 C CA . ASN A 1 169 ? 0.485 -43.031 -5.141 1 93.5 169 ASN A CA 1
ATOM 1340 C C . ASN A 1 169 ? 1.931 -42.625 -4.883 1 93.5 169 ASN A C 1
ATOM 1342 O O . ASN A 1 169 ? 2.213 -41.906 -3.92 1 93.5 169 ASN A O 1
ATOM 1346 N N . ASN A 1 170 ? 2.834 -43.125 -5.742 1 95.25 170 ASN A N 1
ATOM 1347 C CA . ASN A 1 170 ? 4.238 -42.75 -5.602 1 95.25 170 ASN A CA 1
ATOM 1348 C C . ASN A 1 170 ? 4.449 -41.25 -5.836 1 95.25 170 ASN A C 1
ATOM 1350 O O . ASN A 1 170 ? 5.258 -40.625 -5.148 1 95.25 170 ASN A O 1
ATOM 1354 N N . LEU A 1 171 ? 3.781 -40.781 -6.824 1 96.75 171 LEU A N 1
ATOM 1355 C CA . LEU A 1 171 ? 3.871 -39.344 -7.082 1 96.75 171 LEU A CA 1
ATOM 1356 C C . LEU A 1 171 ? 3.375 -38.531 -5.883 1 96.75 171 LEU A C 1
ATOM 1358 O O . LEU A 1 171 ? 3.959 -37.5 -5.527 1 96.75 171 LEU A O 1
ATOM 1362 N N . GLY A 1 172 ? 2.279 -38.969 -5.27 1 96 172 GLY A N 1
ATOM 1363 C CA . GLY A 1 172 ? 1.772 -38.344 -4.07 1 96 172 GLY A CA 1
ATOM 1364 C C . GLY A 1 172 ? 2.793 -38.281 -2.947 1 96 172 GLY A C 1
ATOM 1365 O O . GLY A 1 172 ? 2.9 -37.25 -2.25 1 96 172 GLY A O 1
ATOM 1366 N N . LYS A 1 173 ? 3.527 -39.344 -2.811 1 95.44 173 LYS A N 1
ATOM 1367 C CA . LYS A 1 173 ? 4.562 -39.406 -1.783 1 95.44 173 LYS A CA 1
ATOM 1368 C C . LYS A 1 173 ? 5.668 -38.375 -2.072 1 95.44 173 LYS A C 1
ATOM 1370 O O . LYS A 1 173 ? 6.105 -37.656 -1.173 1 95.44 173 LYS A O 1
ATOM 1375 N N . VAL A 1 174 ? 6.113 -38.375 -3.297 1 96.31 174 VAL A N 1
ATOM 1376 C CA . VAL A 1 174 ? 7.184 -37.469 -3.682 1 96.31 174 VAL A CA 1
ATOM 1377 C C . VAL A 1 174 ? 6.699 -36.031 -3.547 1 96.31 174 VAL A C 1
ATOM 1379 O O . VAL A 1 174 ? 7.434 -35.156 -3.057 1 96.31 174 VAL A O 1
ATOM 1382 N N . LEU A 1 175 ? 5.488 -35.812 -3.975 1 95.69 175 LEU A N 1
ATOM 1383 C CA . LEU A 1 175 ? 4.891 -34.5 -3.891 1 95.69 175 LEU A CA 1
ATOM 1384 C C . LEU A 1 175 ? 4.844 -34 -2.445 1 95.69 175 LEU A C 1
ATOM 1386 O O . LEU A 1 175 ? 5.203 -32.875 -2.158 1 95.69 175 LEU A O 1
ATOM 1390 N N . LYS A 1 176 ? 4.379 -34.812 -1.56 1 93.69 176 LYS A N 1
ATOM 1391 C CA . LYS A 1 176 ? 4.305 -34.469 -0.143 1 93.69 176 LYS A CA 1
ATOM 1392 C C . LYS A 1 176 ? 5.676 -34.094 0.403 1 93.69 176 LYS A C 1
ATOM 1394 O O . LYS A 1 176 ? 5.801 -33.125 1.175 1 93.69 176 LYS A O 1
ATOM 1399 N N . LYS A 1 177 ? 6.66 -34.812 -0.028 1 93.44 177 LYS A N 1
ATOM 1400 C CA . LYS A 1 177 ? 8.023 -34.531 0.391 1 93.44 177 LYS A CA 1
ATOM 1401 C C . LYS A 1 177 ? 8.461 -33.125 -0.084 1 93.44 177 LYS A C 1
ATOM 1403 O O . LYS A 1 177 ? 9.078 -32.375 0.669 1 93.44 177 LYS A O 1
ATOM 1408 N N . HIS A 1 178 ? 8.195 -32.844 -1.271 1 93.5 178 HIS A N 1
ATOM 1409 C CA . HIS A 1 178 ? 8.602 -31.578 -1.851 1 93.5 178 HIS A CA 1
ATOM 1410 C C . HIS A 1 178 ? 7.836 -30.422 -1.218 1 93.5 178 HIS A C 1
ATOM 1412 O O . HIS A 1 178 ? 8.414 -29.359 -0.954 1 93.5 178 HIS A O 1
ATOM 1418 N N . ILE A 1 179 ? 6.543 -30.594 -0.991 1 90 179 ILE A N 1
ATOM 1419 C CA . ILE A 1 179 ? 5.738 -29.547 -0.367 1 90 179 ILE A CA 1
ATOM 1420 C C . ILE A 1 179 ? 6.219 -29.312 1.061 1 90 179 ILE A C 1
ATOM 1422 O O . ILE A 1 179 ? 6.355 -28.156 1.49 1 90 179 ILE A O 1
ATOM 1426 N N . ARG A 1 180 ? 6.512 -30.344 1.743 1 87.06 180 ARG A N 1
ATOM 1427 C CA . ARG A 1 180 ? 7.02 -30.234 3.107 1 87.06 180 ARG A CA 1
ATOM 1428 C C . ARG A 1 180 ? 8.352 -29.484 3.139 1 87.06 180 ARG A C 1
ATOM 1430 O O . ARG A 1 180 ? 8.57 -28.641 4.004 1 87.06 180 ARG A O 1
ATOM 1437 N N . HIS A 1 181 ? 9.195 -29.828 2.236 1 86.88 181 HIS A N 1
ATOM 1438 C CA . HIS A 1 181 ? 10.484 -29.156 2.152 1 86.88 181 HIS A CA 1
ATOM 1439 C C . HIS A 1 181 ? 10.312 -27.656 1.922 1 86.88 181 HIS A C 1
ATOM 1441 O O . HIS A 1 181 ? 11 -26.844 2.539 1 86.88 181 HIS A O 1
ATOM 1447 N N . LYS A 1 182 ? 9.422 -27.312 1.054 1 85.5 182 LYS A N 1
ATOM 1448 C CA . LYS A 1 182 ? 9.156 -25.906 0.759 1 85.5 182 LYS A CA 1
ATOM 1449 C C . LYS A 1 182 ? 8.555 -25.203 1.969 1 85.5 182 LYS A C 1
ATOM 1451 O O . LYS A 1 182 ? 8.852 -24.031 2.221 1 85.5 182 LYS A O 1
ATOM 1456 N N . LEU A 1 183 ? 7.66 -25.844 2.676 1 81.38 183 LEU A N 1
ATOM 1457 C CA . LEU A 1 183 ? 7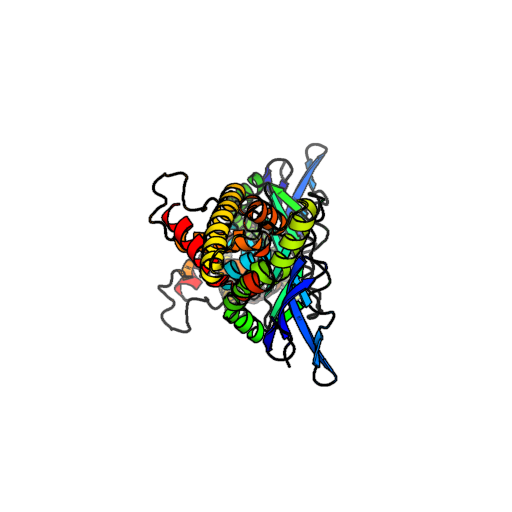.047 -25.312 3.881 1 81.38 183 LEU A CA 1
ATOM 1458 C C . LEU A 1 183 ? 8.102 -24.984 4.93 1 81.38 183 LEU A C 1
ATOM 1460 O O . LEU A 1 183 ? 8.023 -23.953 5.598 1 81.38 183 LEU A O 1
ATOM 1464 N N . ASP A 1 184 ? 9.062 -25.781 5.012 1 77.25 184 ASP A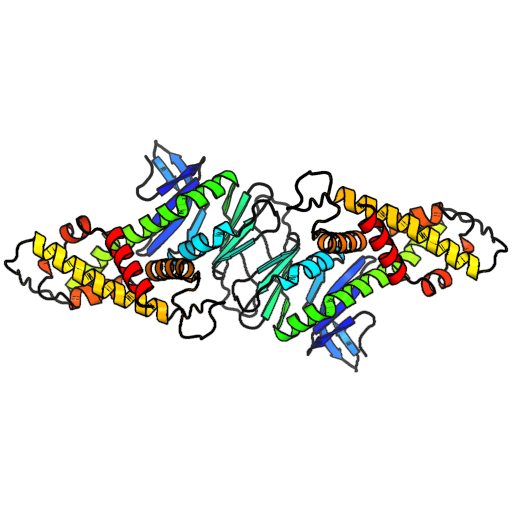 N 1
ATOM 1465 C CA . ASP A 1 184 ? 10.133 -25.594 5.988 1 77.25 184 ASP A CA 1
ATOM 1466 C C . ASP A 1 184 ? 11.039 -24.422 5.609 1 77.25 184 ASP A C 1
ATOM 1468 O O . ASP A 1 184 ? 11.539 -23.719 6.48 1 77.25 184 ASP A O 1
ATOM 1472 N N . THR A 1 185 ? 11.203 -24.219 4.434 1 77.62 185 THR A N 1
ATOM 1473 C CA . THR A 1 185 ? 12.117 -23.188 3.951 1 77.62 185 THR A CA 1
ATOM 1474 C C . THR A 1 185 ? 11.461 -21.812 3.992 1 77.62 185 THR A C 1
ATOM 1476 O O . THR A 1 185 ? 12.125 -20.812 4.258 1 77.62 185 THR A O 1
ATOM 1479 N N . LEU A 1 186 ? 10.266 -21.656 3.682 1 66.88 186 LEU A N 1
ATOM 1480 C CA . LEU A 1 186 ? 9.578 -20.375 3.629 1 66.88 186 LEU A CA 1
ATOM 1481 C C . LEU A 1 186 ? 9.227 -19.891 5.031 1 66.88 186 LEU A C 1
ATOM 1483 O O . LEU A 1 186 ? 8.859 -18.734 5.215 1 66.88 186 LEU A O 1
ATOM 1487 N N . LYS A 1 187 ? 9.922 -20.219 6.027 1 54.66 187 LYS A N 1
ATOM 1488 C CA . LYS A 1 187 ? 9.797 -19.797 7.418 1 54.66 187 LYS A CA 1
ATOM 1489 C C . LYS A 1 187 ? 8.43 -19.172 7.684 1 54.66 187 LYS A C 1
ATOM 1491 O O . LYS A 1 187 ? 8.336 -18.078 8.219 1 54.66 187 LYS A O 1
ATOM 1496 N N . ILE A 1 188 ? 7.52 -19.438 7.145 1 51.56 188 ILE A N 1
ATOM 1497 C CA . ILE A 1 188 ? 6.23 -18.766 7.238 1 51.56 188 ILE A CA 1
ATOM 1498 C C . ILE A 1 188 ? 5.66 -18.938 8.641 1 51.56 188 ILE A C 1
ATOM 1500 O O . ILE A 1 188 ? 5.289 -20.031 9.047 1 51.56 188 ILE A O 1
ATOM 1504 N N . MET A 1 189 ? 6.297 -18.266 9.578 1 44.22 189 MET A N 1
ATOM 1505 C CA . MET A 1 189 ? 5.797 -18.266 10.945 1 44.22 189 MET A CA 1
ATOM 1506 C C . MET A 1 189 ? 4.406 -17.641 11.016 1 44.22 189 MET A C 1
ATOM 1508 O O . MET A 1 189 ? 4.133 -16.641 10.336 1 44.22 189 MET A O 1
ATOM 1512 N N . CYS A 1 190 ? 3.539 -18.438 11.258 1 44.69 190 CYS A N 1
ATOM 1513 C CA . CYS A 1 190 ? 2.248 -17.844 11.594 1 44.69 190 CYS A CA 1
ATOM 1514 C C . CYS A 1 190 ? 2.414 -16.703 12.586 1 44.69 190 CYS A C 1
ATOM 1516 O O . CYS A 1 190 ? 3.059 -16.859 13.625 1 44.69 190 CYS A O 1
ATOM 1518 N N . GLU A 1 191 ? 2.369 -15.578 12.133 1 42.12 191 GLU A N 1
ATOM 1519 C CA . GLU A 1 191 ? 2.531 -14.414 13 1 42.12 191 GLU A CA 1
ATOM 1520 C C . GLU A 1 191 ? 1.884 -14.648 14.359 1 42.12 191 GLU A C 1
ATOM 1522 O O . GLU A 1 191 ? 2.381 -14.164 15.383 1 42.12 191 GLU A O 1
ATOM 1527 N N . GLY A 1 192 ? 0.576 -15.047 14.43 1 40.19 192 GLY A N 1
ATOM 1528 C CA . GLY A 1 192 ? -0.05 -15.242 15.734 1 40.19 192 GLY A CA 1
ATOM 1529 C C . GLY A 1 192 ? 0.488 -16.438 16.484 1 40.19 192 GLY A C 1
ATOM 1530 O O . GLY A 1 192 ? 0.084 -16.703 17.609 1 40.19 192 GLY A O 1
ATOM 1531 N N . CYS A 1 193 ? 0.75 -17.391 15.695 1 43.56 193 CYS A N 1
ATOM 1532 C CA . CYS A 1 193 ? 1.081 -18.594 16.453 1 43.56 193 CYS A CA 1
ATOM 1533 C C . CYS A 1 193 ? 2.482 -18.484 17.047 1 43.56 193 CYS A C 1
ATOM 1535 O O . CYS A 1 193 ? 3.459 -18.328 16.312 1 43.56 193 CYS A O 1
ATOM 1537 N N . SER A 1 194 ? 2.625 -17.828 18.078 1 36.66 194 SER A N 1
ATOM 1538 C CA . SER A 1 194 ? 3.826 -17.969 18.891 1 36.66 194 SER A CA 1
ATOM 1539 C C . SER A 1 194 ? 4.418 -19.359 18.797 1 36.66 194 SER A C 1
ATOM 1541 O O . SER A 1 194 ? 3.723 -20.312 18.422 1 36.66 194 SER A O 1
ATOM 1543 N N . SER A 1 195 ? 5.703 -19.609 19.141 1 36.88 195 SER A N 1
ATOM 1544 C CA . SER A 1 195 ? 6.52 -20.812 19.297 1 36.88 195 SER A CA 1
ATOM 1545 C C . SER A 1 195 ? 5.734 -21.922 19.984 1 36.88 195 SER A C 1
ATOM 1547 O O . SER A 1 195 ? 6.301 -22.953 20.359 1 36.88 195 SER A O 1
ATOM 1549 N N . ASP A 1 196 ? 4.48 -21.75 20.562 1 37.38 196 ASP A N 1
ATOM 1550 C CA . ASP A 1 196 ? 4.055 -22.891 21.375 1 37.38 196 ASP A CA 1
ATOM 1551 C C . ASP A 1 196 ? 3.693 -24.078 20.484 1 37.38 196 ASP A C 1
ATOM 1553 O O . ASP A 1 196 ? 3.184 -23.906 19.375 1 37.38 196 ASP A O 1
ATOM 1557 N N . ASP A 1 197 ? 4.047 -25.359 20.891 1 38.25 197 ASP A N 1
ATOM 1558 C CA . ASP A 1 197 ? 3.92 -26.75 20.484 1 38.25 197 ASP A CA 1
ATOM 1559 C C . ASP A 1 197 ? 2.531 -27.031 19.922 1 38.25 197 ASP A C 1
ATOM 1561 O O . ASP A 1 197 ? 2.326 -28.047 19.234 1 38.25 197 ASP A O 1
ATOM 1565 N N . ASN A 1 198 ? 1.38 -26.609 20.625 1 36.28 198 ASN A N 1
ATOM 1566 C CA . ASN A 1 198 ? 0.065 -27.156 20.297 1 36.28 198 ASN A CA 1
ATOM 1567 C C . ASN A 1 198 ? -0.566 -26.438 19.109 1 36.28 198 ASN A C 1
ATOM 1569 O O . ASN A 1 198 ? -1.422 -25.562 19.297 1 36.28 198 ASN A O 1
ATOM 1573 N N . GLN A 1 199 ? -0.025 -26.266 18.062 1 37.53 199 GLN A N 1
ATOM 1574 C CA . GLN A 1 199 ? -0.359 -25.672 16.766 1 37.53 199 GLN A CA 1
ATOM 1575 C C . GLN A 1 199 ? -1.633 -26.297 16.203 1 37.53 199 GLN A C 1
ATOM 1577 O O . GLN A 1 199 ? -2.053 -25.938 15.094 1 37.53 199 GLN A O 1
ATOM 1582 N N . SER A 1 200 ? -2.281 -27.25 16.781 1 37.5 200 SER A N 1
ATOM 1583 C CA . SER A 1 200 ? -3.406 -27.953 16.188 1 37.5 200 SER A CA 1
ATOM 1584 C C . SER A 1 200 ? -4.645 -27.062 16.125 1 37.5 200 SER A C 1
ATOM 1586 O O . SER A 1 200 ? -5.555 -27.328 15.328 1 37.5 200 SER A O 1
ATOM 1588 N N . LYS A 1 201 ? -4.949 -26.281 17.156 1 37.09 201 LYS A N 1
ATOM 1589 C CA . LYS A 1 201 ? -6.277 -25.688 17.25 1 37.09 201 LYS A CA 1
ATOM 1590 C C . LYS A 1 201 ? -6.309 -24.328 16.562 1 37.09 201 LYS A C 1
ATOM 1592 O O . LYS A 1 201 ? -7.312 -23.609 16.625 1 37.09 201 LYS A O 1
ATOM 1597 N N . HIS A 1 202 ? -5.219 -23.734 16.188 1 40.88 202 HIS A N 1
ATOM 1598 C CA . HIS A 1 202 ? -5.344 -22.344 15.758 1 40.88 202 HIS A CA 1
ATOM 1599 C C . HIS A 1 202 ? -5.977 -22.25 14.375 1 40.88 202 HIS A C 1
ATOM 1601 O O . HIS A 1 202 ? -5.891 -23.203 13.586 1 40.88 202 HIS A O 1
ATOM 1607 N N . THR A 1 203 ? -6.93 -21.328 14.117 1 44.97 203 THR A N 1
ATOM 1608 C CA . THR A 1 203 ? -7.551 -20.844 12.883 1 44.97 203 THR A CA 1
ATOM 1609 C C . THR A 1 203 ? -6.523 -20.75 11.766 1 44.97 203 THR A C 1
ATOM 1611 O O . THR A 1 203 ? -6.852 -20.328 10.648 1 44.97 203 THR A O 1
ATOM 1614 N N . CYS A 1 204 ? -5.316 -21.219 12.062 1 49.34 204 CYS A N 1
ATOM 1615 C CA . CYS A 1 204 ? -4.133 -21.25 11.211 1 49.34 204 CYS A CA 1
ATOM 1616 C C . CYS A 1 204 ? -4.285 -22.281 10.102 1 49.34 204 CYS A C 1
ATOM 1618 O O . CYS A 1 204 ? -3.449 -22.359 9.203 1 49.34 204 CYS A O 1
ATOM 1620 N N . PHE A 1 205 ? -5.336 -23.016 10.25 1 46.69 205 PHE A N 1
ATOM 1621 C CA . PHE A 1 205 ? -5.484 -24.031 9.219 1 46.69 205 PHE A CA 1
ATOM 1622 C C . PHE A 1 205 ? -5.617 -23.406 7.84 1 46.69 205 PHE A C 1
ATOM 1624 O O . PHE A 1 205 ? -4.945 -23.828 6.895 1 46.69 205 PHE A O 1
ATOM 1631 N N . GLU A 1 206 ? -6.586 -22.547 7.801 1 53.53 206 GLU A N 1
ATOM 1632 C CA . GLU A 1 206 ? -6.766 -21.875 6.516 1 53.53 206 GLU A CA 1
ATOM 1633 C C . GLU A 1 206 ? -5.496 -21.156 6.086 1 53.53 206 GLU A C 1
ATOM 1635 O O . GLU A 1 206 ? -5.145 -21.156 4.906 1 53.53 206 GLU A O 1
ATOM 1640 N N . THR A 1 207 ? -4.914 -20.641 7.043 1 59.28 207 THR A N 1
ATOM 1641 C CA . THR A 1 207 ? -3.652 -19.969 6.762 1 59.28 207 THR A CA 1
ATOM 1642 C C . THR A 1 207 ? -2.607 -20.969 6.27 1 59.28 207 THR A C 1
ATOM 1644 O O . THR A 1 207 ? -1.829 -20.656 5.359 1 59.28 207 THR A O 1
ATOM 1647 N N . ARG A 1 208 ? -2.801 -22.172 6.734 1 58.5 208 ARG A N 1
ATOM 1648 C CA . ARG A 1 208 ? -1.839 -23.188 6.332 1 58.5 208 ARG A CA 1
ATOM 1649 C C . ARG A 1 208 ? -2.092 -23.641 4.898 1 58.5 208 ARG A C 1
ATOM 1651 O O . ARG A 1 208 ? -1.15 -23.844 4.129 1 58.5 208 ARG A O 1
ATOM 1658 N N . LEU A 1 209 ? -3.395 -23.844 4.688 1 62.44 209 LEU A N 1
ATOM 1659 C CA . LEU A 1 209 ? -3.742 -24.281 3.342 1 62.44 209 LEU A CA 1
ATOM 1660 C C . LEU A 1 209 ? -3.273 -23.266 2.303 1 62.44 209 LEU A C 1
ATOM 1662 O O . LEU A 1 209 ? -2.777 -23.641 1.239 1 62.44 209 LEU A O 1
ATOM 1666 N N . SER A 1 210 ? -3.475 -22.062 2.689 1 72.81 210 SER A N 1
ATOM 1667 C CA . SER A 1 210 ? -3.014 -21.016 1.779 1 72.81 210 SER A CA 1
ATOM 1668 C C . SER A 1 210 ? -1.503 -21.078 1.591 1 72.81 210 SER A C 1
ATOM 1670 O O . SER A 1 210 ? -1.003 -20.891 0.479 1 72.81 210 SER A O 1
ATOM 1672 N N . PHE A 1 211 ? -0.907 -21.5 2.553 1 79.44 211 PHE A N 1
ATOM 1673 C CA . PHE A 1 211 ? 0.545 -21.609 2.459 1 79.44 211 PHE A CA 1
ATOM 1674 C C . PHE A 1 211 ? 0.947 -22.797 1.594 1 79.44 211 PHE A C 1
ATOM 1676 O O . PHE A 1 211 ? 1.93 -22.719 0.853 1 79.44 211 PHE A O 1
ATOM 1683 N N . MET A 1 212 ? 0.149 -23.828 1.705 1 84.75 212 MET A N 1
ATOM 1684 C CA . MET A 1 212 ? 0.445 -25 0.885 1 84.75 212 MET A CA 1
ATOM 1685 C C . MET A 1 212 ? 0.263 -24.688 -0.596 1 84.75 212 MET A C 1
ATOM 1687 O O . MET A 1 212 ? 1.054 -25.125 -1.431 1 84.75 212 MET A O 1
ATOM 1691 N N . ASP A 1 213 ? -0.797 -23.969 -0.84 1 86.75 213 ASP A N 1
ATOM 1692 C CA . ASP A 1 213 ? -1.014 -23.578 -2.229 1 86.75 213 ASP A CA 1
ATOM 1693 C C . ASP A 1 213 ? 0.157 -22.75 -2.752 1 86.75 213 ASP A C 1
ATOM 1695 O O . ASP A 1 213 ? 0.551 -22.891 -3.912 1 86.75 213 ASP A O 1
ATOM 1699 N N . ARG A 1 214 ? 0.688 -21.969 -1.919 1 87.88 214 ARG A N 1
ATOM 1700 C CA . ARG A 1 214 ? 1.852 -21.172 -2.295 1 87.88 214 ARG A CA 1
ATOM 1701 C C . ARG A 1 214 ? 3.07 -22.062 -2.527 1 87.88 214 ARG A C 1
ATOM 1703 O O . ARG A 1 214 ? 3.828 -21.844 -3.477 1 87.88 214 ARG A O 1
ATOM 1710 N N . CYS A 1 215 ? 3.207 -23 -1.726 1 88.69 215 CYS A N 1
ATOM 1711 C CA . CYS A 1 215 ? 4.305 -23.953 -1.88 1 88.69 215 CYS A CA 1
ATOM 1712 C C . CYS A 1 215 ? 4.176 -24.719 -3.188 1 88.69 215 CYS A C 1
ATOM 1714 O O . CYS A 1 215 ? 5.152 -24.875 -3.922 1 88.69 215 CYS A O 1
ATOM 1716 N N . ILE A 1 216 ? 3.01 -25.109 -3.369 1 89.81 216 ILE A N 1
ATOM 1717 C CA . ILE A 1 216 ? 2.73 -25.859 -4.59 1 89.81 216 ILE A CA 1
ATOM 1718 C C . ILE A 1 216 ? 3.035 -24.984 -5.809 1 89.81 216 ILE A C 1
ATOM 1720 O O . ILE A 1 216 ? 3.691 -25.438 -6.75 1 89.81 216 ILE A O 1
ATOM 1724 N N . ALA A 1 217 ? 2.635 -23.781 -5.75 1 89.88 217 ALA A N 1
ATOM 1725 C CA . ALA A 1 217 ? 2.771 -22.844 -6.867 1 89.88 217 ALA A CA 1
ATOM 1726 C C . ALA A 1 217 ? 4.234 -22.484 -7.109 1 89.88 217 ALA A C 1
ATOM 1728 O O . ALA A 1 217 ? 4.594 -22.016 -8.188 1 89.88 217 ALA A O 1
ATOM 1729 N N . SER A 1 218 ? 5.066 -22.75 -6.16 1 88.75 218 SER A N 1
ATOM 1730 C CA . SER A 1 218 ? 6.473 -22.375 -6.297 1 88.75 218 SER A CA 1
ATOM 1731 C C . SER A 1 218 ? 7.359 -23.609 -6.406 1 88.75 218 SER A C 1
ATOM 1733 O O . SER A 1 218 ? 8.586 -23.516 -6.281 1 88.75 218 SER A O 1
ATOM 1735 N N . MET A 1 219 ? 6.793 -24.688 -6.605 1 88.56 219 MET A N 1
ATOM 1736 C CA . MET A 1 219 ? 7.535 -25.938 -6.633 1 88.56 219 MET A CA 1
ATOM 1737 C C . MET A 1 219 ? 8.406 -26.031 -7.883 1 88.56 219 MET A C 1
ATOM 1739 O O . MET A 1 219 ? 8.023 -25.547 -8.945 1 88.56 219 MET A O 1
ATOM 1743 N N . ASP A 1 220 ? 9.57 -26.656 -7.73 1 90.81 220 ASP A N 1
ATOM 1744 C CA . ASP A 1 220 ? 10.43 -26.938 -8.867 1 90.81 220 ASP A CA 1
ATOM 1745 C C . ASP A 1 220 ? 9.984 -28.219 -9.578 1 90.81 220 ASP A C 1
ATOM 1747 O O . ASP A 1 220 ? 10.336 -29.328 -9.172 1 90.81 220 ASP A O 1
ATOM 1751 N N . ILE A 1 221 ? 9.43 -28.031 -10.664 1 91.88 221 ILE A N 1
ATOM 1752 C CA . ILE A 1 221 ? 8.789 -29.125 -11.383 1 91.88 221 ILE A CA 1
ATOM 1753 C C . ILE A 1 221 ? 9.844 -30.094 -11.891 1 91.88 221 ILE A C 1
ATOM 1755 O O . ILE A 1 221 ? 9.609 -31.312 -11.93 1 91.88 221 ILE A O 1
ATOM 1759 N N . TYR A 1 222 ? 10.938 -29.594 -12.289 1 93 222 TYR A N 1
ATOM 1760 C CA . TYR A 1 222 ? 12 -30.469 -12.773 1 93 222 TYR A CA 1
ATOM 1761 C C . TYR A 1 222 ? 12.516 -31.359 -11.648 1 93 222 TYR A C 1
ATOM 1763 O O . TYR A 1 222 ? 12.719 -32.562 -11.844 1 93 222 TYR A O 1
ATOM 1771 N N . ASN A 1 223 ? 12.742 -30.797 -10.547 1 95.69 223 ASN A N 1
ATOM 1772 C CA . ASN A 1 223 ? 13.211 -31.578 -9.414 1 95.69 223 ASN A CA 1
ATOM 1773 C C . ASN A 1 223 ? 12.164 -32.594 -8.969 1 95.69 223 ASN A C 1
ATOM 1775 O O . ASN A 1 223 ? 12.516 -33.688 -8.531 1 95.69 223 ASN A O 1
ATOM 1779 N N . LEU A 1 224 ? 10.969 -32.219 -9.008 1 96.31 224 LEU A N 1
ATOM 1780 C CA . LEU A 1 224 ? 9.891 -33.156 -8.711 1 96.31 224 LEU A CA 1
ATOM 1781 C C . LEU A 1 224 ? 9.922 -34.344 -9.672 1 96.31 224 LEU A C 1
ATOM 1783 O O . LEU A 1 224 ? 9.836 -35.5 -9.25 1 96.31 224 LEU A O 1
ATOM 1787 N N . ALA A 1 225 ? 10.031 -34.031 -10.961 1 96.19 225 ALA A N 1
ATOM 1788 C CA . ALA A 1 225 ? 10.102 -35.062 -11.984 1 96.19 225 ALA A CA 1
ATOM 1789 C C . ALA A 1 225 ? 11.32 -35.969 -11.766 1 96.19 225 ALA A C 1
ATOM 1791 O O . ALA A 1 225 ? 11.227 -37.188 -11.914 1 96.19 225 ALA A O 1
ATOM 1792 N N . HIS A 1 226 ? 12.391 -35.281 -11.469 1 96.38 226 HIS A N 1
ATOM 1793 C CA . HIS A 1 226 ? 13.625 -36.031 -11.219 1 96.38 226 HIS A CA 1
ATOM 1794 C C . HIS A 1 226 ? 13.445 -37.062 -10.109 1 96.38 226 HIS A C 1
ATOM 1796 O O . HIS A 1 226 ? 13.703 -38.25 -10.312 1 96.38 226 HIS A O 1
ATOM 1802 N N . ASP A 1 227 ? 12.961 -36.688 -9.008 1 96.56 227 ASP A N 1
ATOM 1803 C CA . ASP A 1 227 ? 12.773 -37.562 -7.871 1 96.56 227 ASP A CA 1
ATOM 1804 C C . ASP A 1 227 ? 11.734 -38.656 -8.18 1 96.56 227 ASP A C 1
ATOM 1806 O O . ASP A 1 227 ? 11.891 -39.812 -7.785 1 96.56 227 ASP A O 1
ATOM 1810 N N . PHE A 1 228 ? 10.672 -38.312 -8.867 1 96.88 228 PHE A N 1
ATOM 1811 C CA . PHE A 1 228 ? 9.609 -39.25 -9.234 1 96.88 228 PHE A CA 1
ATOM 1812 C C . PHE A 1 228 ? 10.141 -40.344 -10.148 1 96.88 228 PHE A C 1
ATOM 1814 O O . PHE A 1 228 ? 9.883 -41.531 -9.914 1 96.88 228 PHE A O 1
ATOM 1821 N N . VAL A 1 229 ? 10.891 -39.938 -11.117 1 94.56 229 VAL A N 1
ATOM 1822 C CA . VAL A 1 229 ? 11.43 -40.875 -12.094 1 94.56 229 VAL A CA 1
ATOM 1823 C C . VAL A 1 229 ? 12.438 -41.812 -11.406 1 94.56 229 VAL A C 1
ATOM 1825 O O . VAL A 1 229 ? 12.375 -43.031 -11.562 1 94.56 229 VAL A O 1
ATOM 1828 N N . TYR A 1 230 ? 13.281 -41.25 -10.641 1 92.38 230 TYR A N 1
ATOM 1829 C CA . TYR A 1 230 ? 14.336 -42.031 -10 1 92.38 230 TYR A CA 1
ATOM 1830 C C . TYR A 1 230 ? 13.75 -43 -9 1 92.38 230 TYR A C 1
ATOM 1832 O O . TYR A 1 230 ? 14.281 -44.094 -8.812 1 92.38 230 TYR A O 1
ATOM 1840 N N . GLU A 1 231 ? 12.641 -42.625 -8.43 1 92.5 231 GLU A N 1
ATOM 1841 C CA . GLU A 1 231 ? 12.023 -43.5 -7.434 1 92.5 231 GLU A CA 1
ATOM 1842 C C . GLU A 1 231 ? 11.195 -44.594 -8.094 1 92.5 231 GLU A C 1
ATOM 1844 O O . GLU A 1 231 ? 10.75 -45.531 -7.426 1 92.5 231 GLU A O 1
ATOM 1849 N N . ASN A 1 232 ? 10.984 -44.469 -9.375 1 91.62 232 ASN A N 1
ATOM 1850 C CA . ASN A 1 232 ? 10.156 -45.438 -10.094 1 91.62 232 ASN A CA 1
ATOM 1851 C C . ASN A 1 232 ? 10.891 -46.031 -11.297 1 91.62 232 ASN A C 1
ATOM 1853 O O . ASN A 1 232 ? 10.359 -46.062 -12.406 1 91.62 232 ASN A O 1
ATOM 1857 N N . SER A 1 233 ? 12.094 -46.531 -11.078 1 87 233 SER A N 1
ATOM 1858 C CA . SER A 1 233 ? 12.977 -46.969 -12.156 1 87 233 SER A CA 1
ATOM 1859 C C . SER A 1 233 ? 12.383 -48.156 -12.914 1 87 233 SER A C 1
ATOM 1861 O O . SER A 1 233 ? 12.641 -48.344 -14.102 1 87 233 SER A O 1
ATOM 1863 N N . GLN A 1 234 ? 11.586 -48.969 -12.25 1 83.88 234 GLN A N 1
ATOM 1864 C CA . GLN A 1 234 ? 11.039 -50.156 -1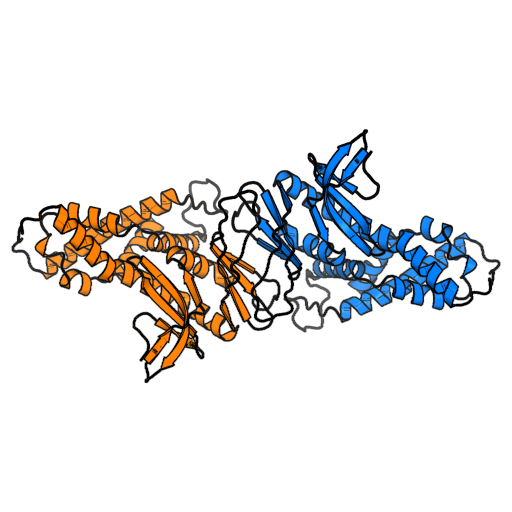2.875 1 83.88 234 GLN A CA 1
ATOM 1865 C C . GLN A 1 234 ? 9.797 -49.844 -13.695 1 83.88 234 GLN A C 1
ATOM 1867 O O . GLN A 1 234 ? 9.281 -50.688 -14.414 1 83.88 234 GLN A O 1
ATOM 1872 N N . LEU A 1 235 ? 9.367 -48.562 -13.648 1 88.62 235 LEU A N 1
ATOM 1873 C CA . LEU A 1 235 ? 8.078 -48.219 -14.25 1 88.62 235 LEU A CA 1
ATOM 1874 C C . LEU A 1 235 ? 8.242 -47.156 -15.328 1 88.62 235 LEU A C 1
ATOM 1876 O O . LEU A 1 235 ? 7.266 -46.5 -15.711 1 88.62 235 LEU A O 1
ATOM 1880 N N . TYR A 1 236 ? 9.367 -46.969 -15.906 1 87.75 236 TYR A N 1
ATOM 1881 C CA . TYR A 1 236 ? 9.703 -45.906 -16.859 1 87.75 236 TYR A CA 1
ATOM 1882 C C . TYR A 1 236 ? 8.773 -45.938 -18.062 1 87.75 236 TYR A C 1
ATOM 1884 O O . TYR A 1 236 ? 8.25 -44.906 -18.484 1 87.75 236 TYR A O 1
ATOM 1892 N N . PRO A 1 237 ? 8.461 -47.125 -18.578 1 86.56 237 PRO A N 1
ATOM 1893 C CA . PRO A 1 237 ? 7.652 -47.188 -19.812 1 86.56 237 PRO A CA 1
ATOM 1894 C C . PRO A 1 237 ? 6.23 -46.656 -19.594 1 86.56 237 PRO A C 1
ATOM 1896 O O . PRO A 1 237 ? 5.547 -46.312 -20.547 1 86.56 237 PRO A O 1
ATOM 1899 N N . TYR A 1 238 ? 5.852 -46.625 -18.328 1 88.44 238 TYR A N 1
ATOM 1900 C CA . TYR A 1 238 ? 4.465 -46.281 -18.031 1 88.44 238 TYR A CA 1
ATOM 1901 C C . TYR A 1 238 ? 4.332 -44.781 -17.734 1 88.44 238 TYR A C 1
ATOM 1903 O O . TYR A 1 238 ? 3.219 -44.281 -17.578 1 88.44 238 TYR A O 1
ATOM 1911 N N . MET A 1 239 ? 5.48 -44.125 -17.641 1 90.25 239 MET A N 1
ATOM 1912 C CA . MET A 1 239 ? 5.48 -42.688 -17.453 1 90.25 239 MET A CA 1
ATOM 1913 C C . MET A 1 239 ? 5.297 -41.969 -18.797 1 90.25 239 MET A C 1
ATOM 1915 O O . MET A 1 239 ? 6.227 -41.344 -19.297 1 90.25 239 MET A O 1
ATOM 1919 N N . SER A 1 240 ? 4.078 -42.031 -19.312 1 88.81 240 SER A N 1
ATOM 1920 C CA . SER A 1 240 ? 3.73 -41.594 -20.672 1 88.81 240 SER A CA 1
ATOM 1921 C C . SER A 1 240 ? 2.602 -40.562 -20.672 1 88.81 240 SER A C 1
ATOM 1923 O O . SER A 1 240 ? 2.174 -40.125 -19.594 1 88.81 240 SER A O 1
ATOM 1925 N N . ASP A 1 241 ? 2.195 -40.188 -21.906 1 92.19 241 ASP A N 1
ATOM 1926 C CA . ASP A 1 241 ? 1.055 -39.281 -22.078 1 92.19 241 ASP A CA 1
ATOM 1927 C C . ASP A 1 241 ? -0.193 -39.844 -21.391 1 92.19 241 ASP A C 1
ATOM 1929 O O . ASP A 1 241 ? -0.94 -39.094 -20.75 1 92.19 241 ASP A O 1
ATOM 1933 N N . SER A 1 242 ? -0.27 -41.156 -21.516 1 91.25 242 SER A N 1
ATOM 1934 C CA . SER A 1 242 ? -1.443 -41.812 -20.938 1 91.25 242 SER A CA 1
ATOM 1935 C C . SER A 1 242 ? -1.465 -41.656 -19.406 1 91.25 242 SER A C 1
ATOM 1937 O O . SER A 1 242 ? -2.525 -41.438 -18.812 1 91.25 242 SER A O 1
ATOM 1939 N N . PHE A 1 243 ? -0.313 -41.75 -18.75 1 93.19 243 PHE A N 1
ATOM 1940 C CA . PHE A 1 243 ? -0.227 -41.594 -17.312 1 93.19 243 PHE A CA 1
ATOM 1941 C C . PHE A 1 243 ? -0.695 -40.219 -16.891 1 93.19 243 PHE A C 1
ATOM 1943 O O . PHE A 1 243 ? -1.51 -40.062 -15.977 1 93.19 243 PHE A O 1
ATOM 1950 N N . ILE A 1 244 ? -0.264 -39.188 -17.656 1 93 244 ILE A N 1
ATOM 1951 C CA . ILE A 1 244 ? -0.562 -37.812 -17.312 1 93 244 ILE A CA 1
ATOM 1952 C C . ILE A 1 244 ? -2.033 -37.5 -17.594 1 93 244 ILE A C 1
ATOM 1954 O O . ILE A 1 244 ? -2.691 -36.812 -16.828 1 93 244 ILE A O 1
ATOM 1958 N N . GLU A 1 245 ? -2.525 -38 -18.672 1 92.44 245 GLU A N 1
ATOM 1959 C CA . GLU A 1 245 ? -3.914 -37.75 -19.062 1 92.44 245 GLU A CA 1
ATOM 1960 C C . GLU A 1 245 ? -4.879 -38.344 -18.031 1 92.44 245 GLU A C 1
ATOM 1962 O O . GLU A 1 245 ? -5.973 -37.812 -17.828 1 92.44 245 GLU A O 1
ATOM 1967 N N . ASN A 1 246 ? -4.477 -39.438 -17.375 1 92.31 246 ASN A N 1
ATOM 1968 C CA . ASN A 1 246 ? -5.348 -40.094 -16.422 1 92.31 246 ASN A CA 1
ATOM 1969 C C . ASN A 1 246 ? -5.062 -39.656 -14.992 1 92.31 246 ASN A C 1
ATOM 1971 O O . ASN A 1 246 ? -5.727 -40.125 -14.055 1 92.31 246 ASN A O 1
ATOM 1975 N N . LEU A 1 247 ? -4.137 -38.812 -14.859 1 92.81 247 LEU A N 1
ATOM 1976 C CA . LEU A 1 247 ? -3.768 -38.312 -13.531 1 92.81 247 LEU A CA 1
ATOM 1977 C C . LEU A 1 247 ? -4.789 -37.281 -13.023 1 92.81 247 LEU A C 1
ATOM 1979 O O . LEU A 1 247 ? -5.145 -36.344 -13.742 1 92.81 247 LEU A O 1
ATOM 1983 N N . ASN A 1 248 ? -5.348 -37.5 -11.875 1 90.56 248 ASN A N 1
ATOM 1984 C CA . ASN A 1 248 ? -6.16 -36.469 -11.219 1 90.56 248 ASN A CA 1
ATOM 1985 C C . ASN A 1 248 ? -5.312 -35.562 -10.336 1 90.56 248 ASN A C 1
ATOM 1987 O O . ASN A 1 248 ? -5.262 -35.75 -9.117 1 90.56 248 ASN A O 1
ATOM 1991 N N . ALA A 1 249 ? -4.832 -34.625 -10.938 1 92.5 249 ALA A N 1
ATOM 1992 C CA . ALA A 1 249 ? -3.889 -33.719 -10.281 1 92.5 249 ALA A CA 1
ATOM 1993 C C . ALA A 1 249 ? -4.527 -33.031 -9.078 1 92.5 249 ALA A C 1
ATOM 1995 O O . ALA A 1 249 ? -3.922 -32.938 -8.008 1 92.5 249 ALA A O 1
ATOM 1996 N N . LEU A 1 250 ? -5.73 -32.531 -9.234 1 93.06 250 LEU A N 1
ATOM 1997 C CA . LEU A 1 250 ? -6.406 -31.781 -8.18 1 93.06 250 LEU A CA 1
ATOM 1998 C C . LEU A 1 250 ? -6.613 -32.656 -6.945 1 93.06 250 LEU A C 1
ATOM 2000 O O . LEU A 1 250 ? -6.371 -32.219 -5.816 1 93.06 250 LEU A O 1
ATOM 2004 N N . GLU A 1 251 ? -7.07 -33.844 -7.184 1 93.12 251 GLU A N 1
ATOM 2005 C CA . GLU A 1 251 ? -7.273 -34.75 -6.078 1 93.12 251 GLU A CA 1
ATOM 2006 C C . GLU A 1 251 ? -5.957 -35.094 -5.379 1 93.12 251 GLU A C 1
ATOM 2008 O O . GLU A 1 251 ? -5.91 -35.219 -4.156 1 93.12 251 GLU A O 1
ATOM 2013 N N . LEU A 1 252 ? -4.977 -35.312 -6.145 1 94.31 252 LEU A N 1
ATOM 2014 C CA . LEU A 1 252 ? -3.664 -35.625 -5.578 1 94.31 252 LEU A CA 1
ATOM 2015 C C . LEU A 1 252 ? -3.186 -34.5 -4.676 1 94.31 252 LEU A C 1
ATOM 2017 O O . LEU A 1 252 ? -2.713 -34.719 -3.564 1 94.31 252 LEU A O 1
ATOM 2021 N N . PHE A 1 253 ? -3.279 -33.281 -5.133 1 93.56 253 PHE A N 1
ATOM 2022 C CA . PHE A 1 253 ? -2.861 -32.125 -4.336 1 93.56 253 PHE A CA 1
ATOM 2023 C C . PHE A 1 253 ? -3.709 -32 -3.074 1 93.56 253 PHE A C 1
ATOM 2025 O O . PHE A 1 253 ? -3.191 -31.688 -1.999 1 93.56 253 PHE A O 1
ATOM 2032 N N . GLU A 1 254 ? -4.992 -32.188 -3.227 1 91.25 254 GLU A N 1
ATOM 2033 C CA . GLU A 1 254 ? -5.879 -32.094 -2.07 1 91.25 254 GLU A CA 1
ATOM 2034 C C . GLU A 1 254 ? -5.5 -33.125 -1.01 1 91.25 254 GLU A C 1
ATOM 2036 O O . GLU A 1 254 ? -5.523 -32.812 0.186 1 91.25 254 GLU A O 1
ATOM 2041 N N . MET A 1 255 ? -5.18 -34.25 -1.44 1 90.94 255 MET A N 1
ATOM 2042 C CA . MET A 1 255 ? -4.762 -35.281 -0.521 1 90.94 255 MET A CA 1
ATOM 2043 C C . MET A 1 255 ? -3.467 -34.906 0.187 1 90.94 255 MET A C 1
ATOM 2045 O O . MET A 1 255 ? -3.328 -35.125 1.394 1 90.94 255 MET A O 1
ATOM 2049 N N . CYS A 1 256 ? -2.533 -34.469 -0.555 1 91.31 256 CYS A N 1
ATOM 2050 C CA . CYS A 1 256 ? -1.265 -34.031 0.033 1 91.31 256 CYS A CA 1
ATOM 2051 C C . CYS A 1 256 ? -1.477 -32.938 1.068 1 91.31 256 CYS A C 1
ATOM 2053 O O . CYS A 1 256 ? -0.922 -33 2.168 1 91.31 256 CYS A O 1
ATOM 2055 N N . LYS A 1 257 ? -2.277 -31.969 0.728 1 88.5 257 LYS A N 1
ATOM 2056 C CA . LYS A 1 257 ? -2.559 -30.859 1.634 1 88.5 257 LYS A CA 1
ATOM 2057 C C . LYS A 1 257 ? -3.227 -31.344 2.914 1 88.5 257 LYS A C 1
ATOM 2059 O O . LYS A 1 257 ? -2.879 -30.906 4.012 1 88.5 257 LYS A O 1
ATOM 2064 N N . PHE A 1 258 ? -4.176 -32.188 2.729 1 85.81 258 PHE A N 1
ATOM 2065 C CA . PHE A 1 258 ? -4.887 -32.75 3.873 1 85.81 258 PHE A CA 1
ATOM 2066 C C . PHE A 1 258 ? -3.932 -33.469 4.801 1 85.81 258 PHE A C 1
ATOM 2068 O O . PHE A 1 258 ? -3.939 -33.281 6.012 1 85.81 258 PHE A O 1
ATOM 2075 N N . HIS A 1 259 ? -3.145 -34.312 4.281 1 85.88 259 HIS A N 1
ATOM 2076 C CA . HIS A 1 259 ? -2.203 -35.094 5.062 1 85.88 259 HIS A CA 1
ATOM 2077 C C . HIS A 1 259 ? -1.21 -34.219 5.801 1 85.88 259 HIS A C 1
ATOM 2079 O O . HIS A 1 259 ? -0.858 -34.469 6.949 1 85.88 259 HIS A O 1
ATOM 2085 N N . LEU A 1 260 ? -0.736 -33.219 5.145 1 82.81 260 LEU A N 1
ATOM 2086 C CA . LEU A 1 260 ? 0.269 -32.344 5.734 1 82.81 260 LEU A CA 1
ATOM 2087 C C . LEU A 1 260 ? -0.355 -31.438 6.785 1 82.81 260 LEU A C 1
ATOM 2089 O O . LEU A 1 260 ? 0.333 -30.969 7.695 1 82.81 260 LEU A O 1
ATOM 2093 N N . SER A 1 261 ? -1.615 -31.062 6.605 1 77.06 261 SER A N 1
ATOM 2094 C CA . SER A 1 261 ? -2.293 -30.203 7.57 1 77.06 261 SER A CA 1
ATOM 2095 C C . SER A 1 261 ? -2.561 -30.953 8.875 1 77.06 261 SER A C 1
ATOM 2097 O O . SER A 1 261 ? -2.582 -30.344 9.945 1 77.06 261 SER A O 1
ATOM 2099 N N . VAL A 1 262 ? -2.865 -32.219 8.781 1 66.94 262 VAL A N 1
ATOM 2100 C CA . VAL A 1 262 ? -3.172 -33.031 9.969 1 66.94 262 VAL A CA 1
ATOM 2101 C C . VAL A 1 262 ? -1.878 -33.406 10.68 1 66.94 262 VAL A C 1
ATOM 2103 O O . VAL A 1 262 ? -1.864 -33.594 11.898 1 66.94 262 VAL A O 1
ATOM 2106 N N . ASN A 1 263 ? -0.838 -33.531 9.938 1 58.81 263 ASN A N 1
ATOM 2107 C CA . ASN A 1 263 ? 0.411 -33.969 10.539 1 58.81 263 ASN A CA 1
ATOM 2108 C C . ASN A 1 263 ? 1.317 -32.812 10.914 1 58.81 263 ASN A C 1
ATOM 2110 O O . ASN A 1 263 ? 2.482 -33 11.266 1 58.81 263 ASN A O 1
ATOM 2114 N N . LEU A 1 264 ? 0.914 -31.547 10.719 1 54.22 264 LEU A N 1
ATOM 2115 C CA . LEU A 1 264 ? 1.679 -30.406 11.211 1 54.22 264 LEU A CA 1
ATOM 2116 C C . LEU A 1 264 ? 1.275 -30.047 12.641 1 54.22 264 LEU A C 1
ATOM 2118 O O . LEU A 1 264 ? 0.102 -30.172 13 1 54.22 264 LEU A O 1
ATOM 2122 N N . MET B 1 1 ? 22.188 23.484 19.359 1 64.38 1 MET B N 1
ATOM 2123 C CA . MET B 1 1 ? 20.828 23.531 19.891 1 64.38 1 MET B CA 1
ATOM 2124 C C . MET B 1 1 ? 19.812 23.141 18.812 1 64.38 1 MET B C 1
ATOM 2126 O O . MET B 1 1 ? 20.016 23.453 17.641 1 64.38 1 MET B O 1
ATOM 2130 N N . LEU B 1 2 ? 18.781 22.375 19.141 1 74.31 2 LEU B N 1
ATOM 2131 C CA . LEU B 1 2 ? 17.719 22 18.219 1 74.31 2 LEU B CA 1
ATOM 2132 C C . LEU B 1 2 ? 16.906 23.219 17.812 1 74.31 2 LEU B C 1
ATOM 2134 O O . LEU B 1 2 ? 16.594 24.078 18.656 1 74.31 2 LEU B O 1
ATOM 2138 N N . PRO B 1 3 ? 16.734 23.375 16.469 1 76.94 3 PRO B N 1
ATOM 2139 C CA . PRO B 1 3 ? 15.859 24.469 16.062 1 76.94 3 PRO B CA 1
ATOM 2140 C C . PRO B 1 3 ? 14.469 24.391 16.672 1 76.94 3 PRO B C 1
ATOM 2142 O O . PRO B 1 3 ? 14.016 23.297 17.047 1 76.94 3 PRO B O 1
ATOM 2145 N N . ASP B 1 4 ? 13.852 25.531 16.891 1 81.06 4 ASP B N 1
ATOM 2146 C CA . ASP B 1 4 ? 12.516 25.562 17.469 1 81.06 4 ASP B CA 1
ATOM 2147 C C . ASP B 1 4 ? 11.523 24.781 16.609 1 81.06 4 ASP B C 1
ATOM 2149 O O . ASP B 1 4 ? 11.547 24.875 15.383 1 81.06 4 ASP B O 1
ATOM 2153 N N . GLY B 1 5 ? 10.766 23.922 17.266 1 87.5 5 GLY B N 1
ATOM 2154 C CA . GLY B 1 5 ? 9.695 23.203 16.578 1 87.5 5 GLY B CA 1
ATOM 2155 C C . GLY B 1 5 ? 10.133 21.875 16.016 1 87.5 5 GLY B C 1
ATOM 2156 O O . GLY B 1 5 ? 9.438 21.281 15.18 1 87.5 5 GLY B O 1
ATOM 2157 N N . TYR B 1 6 ? 11.391 21.5 16.375 1 91.25 6 TYR B N 1
ATOM 2158 C CA . TYR B 1 6 ? 11.883 20.234 15.852 1 91.25 6 TYR B CA 1
ATOM 2159 C C . TYR B 1 6 ? 12.148 19.25 16.984 1 91.25 6 TYR B C 1
ATOM 2161 O O . TYR B 1 6 ? 12.484 19.656 18.109 1 91.25 6 TYR B O 1
ATOM 2169 N N . ILE B 1 7 ? 11.977 18.062 16.75 1 93.88 7 ILE B N 1
ATOM 2170 C CA . ILE B 1 7 ? 12.25 16.969 17.656 1 93.88 7 ILE B CA 1
ATOM 2171 C C . ILE B 1 7 ? 13.258 16.016 17.031 1 93.88 7 ILE B C 1
ATOM 2173 O O . ILE B 1 7 ? 13.156 15.688 15.852 1 93.88 7 ILE B O 1
ATOM 2177 N N . HIS B 1 8 ? 14.172 15.633 17.891 1 92.88 8 HIS B N 1
ATOM 2178 C CA . HIS B 1 8 ? 15.172 14.672 17.422 1 92.88 8 HIS B CA 1
ATOM 2179 C C . HIS B 1 8 ? 14.625 13.25 17.469 1 92.88 8 HIS B C 1
ATOM 2181 O O . HIS B 1 8 ? 14.062 12.828 18.484 1 92.88 8 HIS B O 1
ATOM 2187 N N . LEU B 1 9 ? 14.789 12.469 16.344 1 94.69 9 LEU B N 1
ATOM 2188 C CA . LEU B 1 9 ? 14.273 11.102 16.281 1 94.69 9 LEU B CA 1
ATOM 2189 C C . LEU B 1 9 ? 15.406 10.094 16.438 1 94.69 9 LEU B C 1
ATOM 2191 O O . LEU B 1 9 ? 15.195 8.891 16.266 1 94.69 9 LEU B O 1
ATOM 2195 N N . GLY B 1 10 ? 16.562 10.547 16.719 1 89.38 10 GLY B N 1
ATOM 2196 C CA . GLY B 1 10 ? 17.734 9.688 16.812 1 89.38 10 GLY B CA 1
ATOM 2197 C C . GLY B 1 10 ? 18.719 9.891 15.68 1 89.38 10 GLY B C 1
ATOM 2198 O O . GLY B 1 10 ? 18.328 10.164 14.547 1 89.38 10 GLY B O 1
ATOM 2199 N N . GLU B 1 11 ? 19.953 9.758 16.062 1 87.12 11 GLU B N 1
ATOM 2200 C CA . GLU B 1 11 ? 21.062 9.891 15.117 1 87.12 11 GLU B CA 1
ATOM 2201 C C . GLU B 1 11 ? 21 11.234 14.391 1 87.12 11 GLU B C 1
ATOM 2203 O O . GLU B 1 11 ? 21.031 12.289 15.031 1 87.12 11 GLU B O 1
ATOM 2208 N N . ASP B 1 12 ? 20.688 11.156 13.039 1 88.69 12 ASP B N 1
ATOM 2209 C CA . ASP B 1 12 ? 20.781 12.383 12.25 1 88.69 12 ASP B CA 1
ATOM 2210 C C . ASP B 1 12 ? 19.422 12.789 11.695 1 88.69 12 ASP B C 1
ATOM 2212 O O . ASP B 1 12 ? 19.344 13.547 10.727 1 88.69 12 ASP B O 1
ATOM 2216 N N . MET B 1 13 ? 18.375 12.336 12.352 1 94.31 13 MET B N 1
ATOM 2217 C CA . MET B 1 13 ? 17.047 12.594 11.797 1 94.31 13 MET B CA 1
ATOM 2218 C C . MET B 1 13 ? 16.219 13.469 12.742 1 94.31 13 MET B C 1
ATOM 2220 O O . MET B 1 13 ? 16.234 13.258 13.953 1 94.31 13 MET B O 1
ATOM 2224 N N . MET B 1 14 ? 15.594 14.445 12.156 1 95 14 MET B N 1
ATOM 2225 C CA . MET B 1 14 ? 14.727 15.312 12.945 1 95 14 MET B CA 1
ATOM 2226 C C . MET B 1 14 ? 13.336 15.422 12.312 1 95 14 MET B C 1
ATOM 2228 O O . MET B 1 14 ? 13.18 15.219 11.109 1 95 14 MET B O 1
ATOM 2232 N N . LEU B 1 15 ? 12.367 15.586 13.094 1 96.69 15 LEU B N 1
ATOM 2233 C CA . LEU B 1 15 ? 10.969 15.836 12.75 1 96.69 15 LEU B CA 1
ATOM 2234 C C . LEU B 1 15 ? 10.508 17.172 13.305 1 96.69 15 LEU B C 1
ATOM 2236 O O . LEU B 1 15 ? 10.68 17.453 14.492 1 96.69 15 LEU B O 1
ATOM 2240 N N . GLY B 1 16 ? 10.023 18 12.414 1 94.81 16 GLY B N 1
ATOM 2241 C CA . GLY B 1 16 ? 9.633 19.312 12.93 1 94.81 16 GLY B CA 1
ATOM 2242 C C . GLY B 1 16 ? 8.594 20 12.062 1 94.81 16 GLY B C 1
ATOM 2243 O O . GLY B 1 16 ? 8.203 19.484 11.016 1 94.81 16 GLY B O 1
ATOM 2244 N N . VAL B 1 17 ? 8.07 21.094 12.555 1 94.94 17 VAL B N 1
ATOM 2245 C CA . VAL B 1 17 ? 7.07 21.922 11.898 1 94.94 17 VAL B CA 1
ATOM 2246 C C . VAL B 1 17 ? 7.676 23.297 11.578 1 94.94 17 VAL B C 1
ATOM 2248 O O . VAL B 1 17 ? 8.219 23.969 12.461 1 94.94 17 VAL B O 1
ATOM 2251 N N . ALA B 1 18 ? 7.684 23.609 10.375 1 90.81 18 ALA B N 1
ATOM 2252 C CA . ALA B 1 18 ? 8.266 24.891 9.984 1 90.81 18 ALA B CA 1
ATOM 2253 C C . ALA B 1 18 ? 7.43 25.562 8.891 1 90.81 18 ALA B C 1
ATOM 2255 O O . ALA B 1 18 ? 6.637 24.891 8.211 1 90.81 18 ALA B O 1
ATOM 2256 N N . GLU B 1 19 ? 7.582 26.812 8.859 1 86.94 19 GLU B N 1
ATOM 2257 C CA . GLU B 1 19 ? 6.93 27.594 7.809 1 86.94 19 GLU B CA 1
ATOM 2258 C C . GLU B 1 19 ? 7.84 27.75 6.59 1 86.94 19 GLU B C 1
ATOM 2260 O O . GLU B 1 19 ? 9.047 27.953 6.73 1 86.94 19 GLU B O 1
ATOM 2265 N N . PHE B 1 20 ? 7.289 27.453 5.477 1 80.12 20 PHE B N 1
ATOM 2266 C CA . PHE B 1 20 ? 7.988 27.641 4.211 1 80.12 20 PHE B CA 1
ATOM 2267 C C . PHE B 1 20 ? 7.117 28.391 3.217 1 80.12 20 PHE B C 1
ATOM 2269 O O . PHE B 1 20 ? 6.07 27.891 2.793 1 80.12 20 PHE B O 1
ATOM 2276 N N . LEU B 1 21 ? 7.582 29.609 2.834 1 78.25 21 LEU B N 1
ATOM 2277 C CA . LEU B 1 21 ? 6.863 30.453 1.884 1 78.25 21 LEU B CA 1
ATOM 2278 C C . LEU B 1 21 ? 5.422 30.672 2.336 1 78.25 21 LEU B C 1
ATOM 2280 O O . LEU B 1 21 ? 4.488 30.5 1.553 1 78.25 21 LEU B O 1
ATOM 2284 N N . GLY B 1 22 ? 5.195 30.844 3.572 1 77.25 22 GLY B N 1
ATOM 2285 C CA . GLY B 1 22 ? 3.891 31.188 4.113 1 77.25 22 GLY B CA 1
ATOM 2286 C C . GLY B 1 22 ? 3.021 29.984 4.391 1 77.25 22 GLY B C 1
ATOM 2287 O O . GLY B 1 22 ? 1.849 30.125 4.75 1 77.25 22 GLY B O 1
ATOM 2288 N N . CYS B 1 23 ? 3.576 28.859 4.137 1 86.62 23 CYS B N 1
ATOM 2289 C CA . CYS B 1 23 ? 2.828 27.641 4.398 1 86.62 23 CYS B CA 1
ATOM 2290 C C . CYS B 1 23 ? 3.494 26.812 5.496 1 86.62 23 CYS B C 1
ATOM 2292 O O . CYS B 1 23 ? 4.723 26.781 5.594 1 86.62 23 CYS B O 1
ATOM 2294 N N . LEU B 1 24 ? 2.652 26.344 6.305 1 92.56 24 LEU B N 1
ATOM 2295 C CA . LEU B 1 24 ? 3.15 25.438 7.34 1 92.56 24 LEU B CA 1
ATOM 2296 C C . LEU B 1 24 ? 3.375 24.047 6.781 1 92.56 24 LEU B C 1
ATOM 2298 O O . LEU B 1 24 ? 2.527 23.516 6.055 1 92.56 24 LEU B O 1
ATOM 2302 N N . LYS B 1 25 ? 4.531 23.453 7.02 1 95 25 LYS B N 1
ATOM 2303 C CA . LYS B 1 25 ? 4.84 22.094 6.59 1 95 25 LYS B CA 1
ATOM 2304 C C . LYS B 1 25 ? 5.461 21.297 7.727 1 95 25 LYS B C 1
ATOM 2306 O O . LYS B 1 25 ? 6.039 21.859 8.656 1 95 25 LYS B O 1
ATOM 2311 N N . VAL B 1 26 ? 5.23 20.047 7.668 1 96.44 26 VAL B N 1
ATOM 2312 C CA . VAL B 1 26 ? 5.922 19.109 8.547 1 96.44 26 VAL B CA 1
ATOM 2313 C C . VAL B 1 26 ? 7.121 18.5 7.812 1 96.44 26 VAL B C 1
ATOM 2315 O O . VAL B 1 26 ? 6.969 17.938 6.73 1 96.44 26 VAL B O 1
ATOM 2318 N N . HIS B 1 27 ? 8.297 18.672 8.461 1 95.12 27 HIS B N 1
ATOM 2319 C CA . HIS B 1 27 ? 9.531 18.234 7.82 1 95.12 27 HIS B CA 1
ATOM 2320 C C . HIS B 1 27 ? 10.125 17.016 8.539 1 95.12 27 HIS B C 1
ATOM 2322 O O . HIS B 1 27 ? 10.312 17.047 9.758 1 95.12 27 HIS B O 1
ATOM 2328 N N . LEU B 1 28 ? 10.281 15.953 7.898 1 96.81 28 LEU B N 1
ATOM 2329 C CA . LEU B 1 28 ? 11.102 14.812 8.305 1 96.81 28 LEU B CA 1
ATOM 2330 C C . LEU B 1 28 ? 12.375 14.734 7.473 1 96.81 28 LEU B C 1
ATOM 2332 O O . LEU B 1 28 ? 12.328 14.406 6.285 1 96.81 28 LEU B O 1
ATOM 2336 N N . ARG B 1 29 ? 13.531 15.07 8.133 1 94.56 29 ARG B N 1
ATOM 2337 C CA . ARG B 1 29 ? 14.727 15.305 7.328 1 94.56 29 ARG B CA 1
ATOM 2338 C C . ARG B 1 29 ? 15.992 14.922 8.094 1 94.56 29 ARG B C 1
ATOM 2340 O O . ARG B 1 29 ? 16.016 15 9.32 1 94.56 29 ARG B O 1
ATOM 2347 N N . HIS B 1 30 ? 16.938 14.477 7.34 1 94.38 30 HIS B N 1
ATOM 2348 C CA . HIS B 1 30 ? 18.281 14.305 7.906 1 94.38 30 HIS B CA 1
ATOM 2349 C C . HIS B 1 30 ? 18.953 15.648 8.148 1 94.38 30 HIS B C 1
ATOM 2351 O O . HIS B 1 30 ? 18.797 16.578 7.355 1 94.38 30 HIS B O 1
ATOM 2357 N N . TYR B 1 31 ? 19.703 15.711 9.203 1 91.75 31 TYR B N 1
ATOM 2358 C CA . TYR B 1 31 ? 20.453 16.906 9.562 1 91.75 31 TYR B CA 1
ATOM 2359 C C . TYR B 1 31 ? 21.922 16.594 9.75 1 91.75 31 TYR B C 1
ATOM 2361 O O . TYR B 1 31 ? 22.281 15.461 10.07 1 91.75 31 TYR B O 1
ATOM 2369 N N . VAL B 1 32 ? 22.719 17.594 9.453 1 90.69 32 VAL B N 1
ATOM 2370 C CA . VAL B 1 32 ? 24.141 17.531 9.766 1 90.69 32 VAL B CA 1
ATOM 2371 C C . VAL B 1 32 ? 24.5 18.625 10.781 1 90.69 32 VAL B C 1
ATOM 2373 O O . VAL B 1 32 ? 23.844 19.656 10.828 1 90.69 32 VAL B O 1
ATOM 2376 N N . VAL B 1 33 ? 25.469 18.219 11.625 1 86.81 33 VAL B N 1
ATOM 2377 C CA . VAL B 1 33 ? 25.922 19.203 12.609 1 86.81 33 VAL B CA 1
ATOM 2378 C C . VAL B 1 33 ? 27.125 19.969 12.07 1 86.81 33 VAL B C 1
ATOM 2380 O O . VAL B 1 33 ? 28.141 19.359 11.719 1 86.81 33 VAL B O 1
ATOM 2383 N N . LYS B 1 34 ? 26.969 21.297 11.836 1 85 34 LYS B N 1
ATOM 2384 C CA . LYS B 1 34 ? 28.062 22.203 11.445 1 85 34 LYS B CA 1
ATOM 2385 C C . LYS B 1 34 ? 28.156 23.391 12.398 1 85 34 LYS B C 1
ATOM 2387 O O . LYS B 1 34 ? 27.172 24.094 12.617 1 85 34 LYS B O 1
ATOM 2392 N N . ASN B 1 35 ? 29.281 23.641 13 1 88.94 35 ASN B N 1
ATOM 2393 C CA . ASN B 1 35 ? 29.5 24.734 13.93 1 88.94 35 ASN B CA 1
ATOM 2394 C C . ASN B 1 35 ? 28.469 24.734 15.062 1 88.94 35 ASN B C 1
ATOM 2396 O O . ASN B 1 35 ? 27.859 25.766 15.367 1 88.94 35 ASN B O 1
ATOM 2400 N N . ASN B 1 36 ? 28.109 23.531 15.523 1 85.62 36 ASN B N 1
ATOM 2401 C CA . ASN B 1 36 ? 27.219 23.328 16.656 1 85.62 36 ASN B CA 1
ATOM 2402 C C . ASN B 1 36 ? 25.781 23.672 16.297 1 85.62 36 ASN B C 1
ATOM 2404 O O . ASN B 1 36 ? 24.969 24 17.188 1 85.62 36 ASN B O 1
ATOM 2408 N N . GLN B 1 37 ? 25.594 23.844 15.102 1 85.12 37 GLN B N 1
ATOM 2409 C CA . GLN B 1 37 ? 24.25 24.062 14.625 1 85.12 37 GLN B CA 1
ATOM 2410 C C . GLN B 1 37 ? 23.766 22.906 13.75 1 85.12 37 GLN B C 1
ATOM 2412 O O . GLN B 1 37 ? 24.547 22.344 12.984 1 85.12 37 GLN B O 1
ATOM 2417 N N . TYR B 1 38 ? 22.531 22.562 13.93 1 86.69 38 TYR B N 1
ATOM 2418 C CA . TYR B 1 38 ? 21.922 21.547 13.086 1 86.69 38 TYR B CA 1
ATOM 2419 C C . TYR B 1 38 ? 21.469 22.141 11.758 1 86.69 38 TYR B C 1
ATOM 2421 O O . TYR B 1 38 ? 20.672 23.078 11.727 1 86.69 38 TYR B O 1
ATOM 2429 N N . ILE B 1 39 ? 22 21.609 10.703 1 87.44 39 ILE B N 1
ATOM 2430 C CA . ILE B 1 39 ? 21.656 22.078 9.359 1 87.44 39 ILE B CA 1
ATOM 2431 C C . ILE B 1 39 ? 20.938 20.969 8.594 1 87.44 39 ILE B C 1
ATOM 2433 O O . ILE B 1 39 ? 21.438 19.844 8.508 1 87.44 39 ILE B O 1
ATOM 2437 N N . PRO B 1 40 ? 19.688 21.344 8.133 1 87 40 PRO B N 1
ATOM 2438 C CA . PRO B 1 40 ? 18.984 20.312 7.367 1 87 40 PRO B CA 1
ATOM 2439 C C . PRO B 1 40 ? 19.703 19.953 6.062 1 87 40 PRO B C 1
ATOM 2441 O O . PRO B 1 40 ? 20.266 20.828 5.402 1 87 40 PRO B O 1
ATOM 2444 N N . THR B 1 41 ? 19.656 18.641 5.66 1 89 41 THR B N 1
ATOM 2445 C CA . THR B 1 41 ? 20.156 18.188 4.367 1 89 41 THR B CA 1
ATOM 2446 C C . THR B 1 41 ? 19.031 18.125 3.338 1 89 41 THR B C 1
ATOM 2448 O O . THR B 1 41 ? 17.891 18.438 3.654 1 89 41 THR B O 1
ATOM 2451 N N . ARG B 1 42 ? 19.391 17.828 2.096 1 88.19 42 ARG B N 1
ATOM 2452 C CA . ARG B 1 42 ? 18.406 17.703 1.029 1 88.19 42 ARG B CA 1
ATOM 2453 C C . ARG B 1 42 ? 17.656 16.391 1.132 1 88.19 42 ARG B C 1
ATOM 2455 O O . ARG B 1 42 ? 16.625 16.188 0.47 1 88.19 42 ARG B O 1
ATOM 2462 N N . THR B 1 43 ? 18.078 15.469 1.977 1 90.19 43 THR B N 1
ATOM 2463 C CA . THR B 1 43 ? 17.453 14.156 2.135 1 90.19 43 THR B CA 1
ATOM 2464 C C . THR B 1 43 ? 16.328 14.219 3.172 1 90.19 43 THR B C 1
ATOM 2466 O O . THR B 1 43 ? 16.594 14.219 4.375 1 90.19 43 THR B O 1
ATOM 2469 N N . GLY B 1 44 ? 15.164 14.281 2.703 1 94.5 44 GLY B N 1
ATOM 2470 C CA . GLY B 1 44 ? 14 14.359 3.572 1 94.5 44 GLY B CA 1
ATOM 2471 C C . GLY B 1 44 ? 12.703 14.508 2.811 1 94.5 44 GLY B C 1
ATOM 2472 O O . GLY B 1 44 ? 12.68 14.445 1.579 1 94.5 44 GLY B O 1
ATOM 2473 N N . ILE B 1 45 ? 11.625 14.578 3.553 1 95.06 45 ILE B N 1
ATOM 2474 C CA . ILE B 1 45 ? 10.312 14.812 2.967 1 95.06 45 ILE B CA 1
ATOM 2475 C C . ILE B 1 45 ? 9.578 15.898 3.756 1 95.06 45 ILE B C 1
ATOM 2477 O O . ILE B 1 45 ? 9.812 16.062 4.957 1 95.06 45 ILE B O 1
ATOM 2481 N N . ALA B 1 46 ? 8.852 16.609 3.023 1 94.81 46 ALA B N 1
ATOM 2482 C CA . ALA B 1 46 ? 7.957 17.594 3.605 1 94.81 46 ALA B CA 1
ATOM 2483 C C . ALA B 1 46 ? 6.508 17.312 3.221 1 94.81 46 ALA B C 1
ATOM 2485 O O . ALA B 1 46 ? 6.211 17.016 2.061 1 94.81 46 ALA B O 1
ATOM 2486 N N . ILE B 1 47 ? 5.621 17.359 4.219 1 94.56 47 ILE B N 1
ATOM 2487 C CA . ILE B 1 47 ? 4.207 17.141 3.932 1 94.56 47 ILE B CA 1
ATOM 2488 C C . ILE B 1 47 ? 3.363 18.203 4.625 1 94.56 47 ILE B C 1
ATOM 2490 O O . ILE B 1 47 ? 3.834 18.875 5.551 1 94.56 47 ILE B O 1
ATOM 2494 N N . SER B 1 48 ? 2.172 18.375 4.129 1 94.31 48 SER B N 1
ATOM 2495 C CA . SER B 1 48 ? 1.267 19.344 4.73 1 94.31 48 SER B CA 1
ATOM 2496 C C . SER B 1 48 ? 0.785 18.875 6.102 1 94.31 48 SER B C 1
ATOM 2498 O O . SER B 1 48 ? 0.812 17.688 6.398 1 94.31 48 SER B O 1
ATOM 2500 N N . PRO B 1 49 ? 0.357 19.844 6.926 1 94.88 49 PRO B N 1
ATOM 2501 C CA . PRO B 1 49 ? -0.214 19.453 8.219 1 94.88 49 PRO B CA 1
ATOM 2502 C C . PRO B 1 49 ? -1.362 18.453 8.086 1 94.88 49 PRO B C 1
ATOM 2504 O O . PRO B 1 49 ? -1.488 17.531 8.898 1 94.88 49 PRO B O 1
ATOM 2507 N N . TYR B 1 50 ? -2.199 18.688 7.105 1 93 50 TYR B N 1
ATOM 2508 C CA . TYR B 1 50 ? -3.307 17.766 6.871 1 93 50 TYR B CA 1
ATOM 2509 C C . TYR B 1 50 ? -2.799 16.344 6.629 1 93 50 TYR B C 1
ATOM 2511 O O . TYR B 1 50 ? -3.27 15.398 7.262 1 93 50 TYR B O 1
ATOM 2519 N N . HIS B 1 51 ? -1.89 16.203 5.75 1 93.5 51 HIS B N 1
ATOM 2520 C CA . HIS B 1 51 ? -1.37 14.883 5.418 1 93.5 51 HIS B CA 1
ATOM 2521 C C . HIS B 1 51 ? -0.617 14.273 6.598 1 93.5 51 HIS B C 1
ATOM 2523 O O . HIS B 1 51 ? -0.636 13.055 6.789 1 93.5 51 HIS B O 1
ATOM 2529 N N . TRP B 1 52 ? 0.003 15.117 7.383 1 95.81 52 TRP B N 1
ATOM 2530 C CA . TRP B 1 52 ? 0.603 14.617 8.617 1 95.81 52 TRP B CA 1
ATOM 2531 C C . TRP B 1 52 ? -0.455 14 9.523 1 95.81 52 TRP B C 1
ATOM 2533 O O . TRP B 1 52 ? -0.237 12.938 10.109 1 95.81 52 TRP B O 1
ATOM 2543 N N . GLN B 1 53 ? -1.552 14.719 9.672 1 93.56 53 GLN B N 1
ATOM 2544 C CA . GLN B 1 53 ? -2.6 14.195 10.539 1 93.56 53 GLN B CA 1
ATOM 2545 C C . GLN B 1 53 ? -3.125 12.859 10.031 1 93.56 53 GLN B C 1
ATOM 2547 O O . GLN B 1 53 ? -3.385 11.945 10.82 1 93.56 53 GLN B O 1
ATOM 2552 N N . VAL B 1 54 ? -3.295 12.742 8.734 1 91.19 54 VAL B N 1
ATOM 2553 C CA . VAL B 1 54 ? -3.734 11.477 8.148 1 91.19 54 VAL B CA 1
ATOM 2554 C C . VAL B 1 54 ? -2.705 10.391 8.445 1 91.19 54 VAL B C 1
ATOM 2556 O O . VAL B 1 54 ? -3.066 9.273 8.828 1 91.19 54 VAL B O 1
ATOM 2559 N N . LEU B 1 55 ? -1.472 10.695 8.242 1 94.56 55 LEU B N 1
ATOM 2560 C CA . LEU B 1 55 ? -0.391 9.766 8.539 1 94.56 55 LEU B CA 1
ATOM 2561 C C . LEU B 1 55 ? -0.413 9.352 10.008 1 94.56 55 LEU B C 1
ATOM 2563 O O . LEU B 1 55 ? -0.337 8.164 10.328 1 94.56 55 LEU B O 1
ATOM 2567 N N . SER B 1 56 ? -0.494 10.367 10.828 1 93.38 56 SER B N 1
ATOM 2568 C CA . SER B 1 56 ? -0.502 10.125 12.273 1 93.38 56 SER B CA 1
ATOM 2569 C C . SER B 1 56 ? -1.625 9.172 12.664 1 93.38 56 SER B C 1
ATOM 2571 O O . SER B 1 56 ? -1.443 8.32 13.531 1 93.38 56 SER B O 1
ATOM 2573 N N . ASP B 1 57 ? -2.744 9.258 12.047 1 89.5 57 ASP B N 1
ATOM 2574 C CA . ASP B 1 57 ? -3.914 8.445 12.359 1 89.5 57 ASP B CA 1
ATOM 2575 C C . ASP B 1 57 ? -3.729 7.008 11.875 1 89.5 57 ASP B C 1
ATOM 2577 O O . ASP B 1 57 ? -4.285 6.074 12.461 1 89.5 57 ASP B O 1
ATOM 2581 N N . SER B 1 58 ? -2.965 6.82 10.797 1 89.56 58 SER B N 1
ATOM 2582 C CA . SER B 1 58 ? -2.959 5.527 10.117 1 89.56 58 SER B CA 1
ATOM 2583 C C . SER B 1 58 ? -1.637 4.801 10.328 1 89.56 58 SER B C 1
ATOM 2585 O O . SER B 1 58 ? -1.527 3.605 10.039 1 89.56 58 SER B O 1
ATOM 2587 N N . ILE B 1 59 ? -0.671 5.457 10.852 1 90.81 59 ILE B N 1
ATOM 2588 C CA . ILE B 1 59 ? 0.706 4.977 10.828 1 90.81 59 ILE B CA 1
ATOM 2589 C C . ILE B 1 59 ? 0.827 3.715 11.68 1 90.81 59 ILE B C 1
ATOM 2591 O O . ILE B 1 59 ? 1.672 2.857 11.406 1 90.81 59 ILE B O 1
ATOM 2595 N N . SER B 1 60 ? 0.014 3.535 12.719 1 84.75 60 SER B N 1
ATOM 2596 C CA . SER B 1 60 ? 0.078 2.385 13.609 1 84.75 60 SER B CA 1
ATOM 2597 C C . SER B 1 60 ? -0.367 1.109 12.906 1 84.75 60 SER B C 1
ATOM 2599 O O . SER B 1 60 ? -0.099 0.004 13.383 1 84.75 60 SER B O 1
ATOM 2601 N N . THR B 1 61 ? -1.05 1.259 11.812 1 85.62 61 THR B N 1
ATOM 2602 C CA . THR B 1 61 ? -1.512 0.089 11.07 1 85.62 61 THR B CA 1
ATOM 2603 C C . THR B 1 61 ? -0.366 -0.542 10.289 1 85.62 61 THR B C 1
ATOM 2605 O O . THR B 1 61 ? -0.483 -1.673 9.812 1 85.62 61 THR B O 1
ATOM 2608 N N . LEU B 1 62 ? 0.678 0.16 10.141 1 91.56 62 LEU B N 1
ATOM 2609 C CA . LEU B 1 62 ? 1.814 -0.346 9.375 1 91.56 62 LEU B CA 1
ATOM 2610 C C . LEU B 1 62 ? 2.596 -1.377 10.188 1 91.56 62 LEU B C 1
ATOM 2612 O O . LEU B 1 62 ? 3.166 -1.051 11.227 1 91.56 62 LEU B O 1
ATOM 2616 N N . ASN B 1 63 ? 2.586 -2.576 9.766 1 89.19 63 ASN B N 1
ATOM 2617 C CA . ASN B 1 63 ? 3.293 -3.664 10.43 1 89.19 63 ASN B CA 1
ATOM 2618 C C . ASN B 1 63 ? 4.758 -3.727 10.008 1 89.19 63 ASN B C 1
ATOM 2620 O O . ASN B 1 63 ? 5.066 -4.164 8.898 1 89.19 63 ASN B O 1
ATOM 2624 N N . LEU B 1 64 ? 5.668 -3.422 10.938 1 90.31 64 LEU B N 1
ATOM 2625 C CA . LEU B 1 64 ? 7.094 -3.363 10.625 1 90.31 64 LEU B CA 1
ATOM 2626 C C . LEU B 1 64 ? 7.672 -4.766 10.445 1 90.31 64 LEU B C 1
ATOM 2628 O O . LEU B 1 64 ? 8.758 -4.926 9.898 1 90.31 64 LEU B O 1
ATOM 2632 N N . GLU B 1 65 ? 6.945 -5.699 10.938 1 85.12 65 GLU B N 1
ATOM 2633 C CA . GLU B 1 65 ? 7.434 -7.07 10.844 1 85.12 65 GLU B CA 1
ATOM 2634 C C . GLU B 1 65 ? 7.094 -7.688 9.492 1 85.12 65 GLU B C 1
ATOM 2636 O O . GLU B 1 65 ? 7.574 -8.773 9.156 1 85.12 65 GLU B O 1
ATOM 2641 N N . SER B 1 66 ? 6.25 -7.082 8.789 1 80.94 66 SER B N 1
ATOM 2642 C CA . SER B 1 66 ? 5.887 -7.539 7.449 1 80.94 66 SER B CA 1
ATOM 2643 C C . SER B 1 66 ? 6.652 -6.773 6.375 1 80.94 66 SER B C 1
ATOM 2645 O O . SER B 1 66 ? 6.344 -5.613 6.094 1 80.94 66 SER B O 1
ATOM 2647 N N . PRO B 1 67 ? 7.609 -7.375 5.766 1 75.25 67 PRO B N 1
ATOM 2648 C CA . PRO B 1 67 ? 8.43 -6.676 4.777 1 75.25 67 PRO B CA 1
ATOM 2649 C C . PRO B 1 67 ? 7.633 -6.234 3.553 1 75.25 67 PRO B C 1
ATOM 2651 O O . PRO B 1 67 ? 8.133 -5.461 2.729 1 75.25 67 PRO B O 1
ATOM 2654 N N . HIS B 1 68 ? 6.383 -6.527 3.465 1 79.75 68 HIS B N 1
ATOM 2655 C CA . HIS B 1 68 ? 5.57 -6.152 2.314 1 79.75 68 HIS B CA 1
ATOM 2656 C C . HIS B 1 68 ? 4.465 -5.18 2.713 1 79.75 68 HIS B C 1
ATOM 2658 O O . HIS B 1 68 ? 3.6 -4.848 1.899 1 79.75 68 HIS B O 1
ATOM 2664 N N . ALA B 1 69 ? 4.656 -4.773 3.914 1 89.12 69 ALA B N 1
ATOM 2665 C CA . ALA B 1 69 ? 3.645 -3.814 4.359 1 89.12 69 ALA B CA 1
ATOM 2666 C C . ALA B 1 69 ? 3.836 -2.461 3.684 1 89.12 69 ALA B C 1
ATOM 2668 O O . ALA B 1 69 ? 4.965 -2.066 3.377 1 89.12 69 ALA B O 1
ATOM 2669 N N . CYS B 1 70 ? 2.764 -1.807 3.334 1 91.88 70 CYS B N 1
ATOM 2670 C CA . CYS B 1 70 ? 2.799 -0.476 2.736 1 91.88 70 CYS B CA 1
ATOM 2671 C C . CYS B 1 70 ? 1.596 0.35 3.176 1 91.88 70 CYS B C 1
ATOM 2673 O O . CYS B 1 70 ? 0.638 -0.188 3.734 1 91.88 70 CYS B O 1
ATOM 2675 N N . LEU B 1 71 ? 1.717 1.613 3.033 1 93.38 71 LEU B N 1
ATOM 2676 C CA . LEU B 1 71 ? 0.677 2.555 3.436 1 93.38 71 LEU B CA 1
ATOM 2677 C C . LEU B 1 71 ? 0.653 3.766 2.51 1 93.38 71 LEU B C 1
ATOM 2679 O O . LEU B 1 71 ? 1.7 4.34 2.205 1 93.38 71 LEU B O 1
ATOM 2683 N N . MET B 1 72 ? -0.502 4.055 1.95 1 92 72 MET B N 1
ATOM 2684 C CA . MET B 1 72 ? -0.706 5.23 1.107 1 92 72 MET B CA 1
ATOM 2685 C C . MET B 1 72 ? -1.447 6.324 1.868 1 92 72 MET B C 1
ATOM 2687 O O . MET B 1 72 ? -2.506 6.074 2.447 1 92 72 MET B O 1
ATOM 2691 N N . ILE B 1 73 ? -0.833 7.457 1.893 1 91.94 73 ILE B N 1
ATOM 2692 C CA . ILE B 1 73 ? -1.477 8.609 2.51 1 91.94 73 ILE B CA 1
ATOM 2693 C C . ILE B 1 73 ? -2.039 9.531 1.426 1 91.94 73 ILE B C 1
ATOM 2695 O O . ILE B 1 73 ? -1.309 10.336 0.844 1 91.94 73 ILE B O 1
ATOM 2699 N N . GLU B 1 74 ? -3.375 9.5 1.198 1 84.19 74 GLU B N 1
ATOM 2700 C CA . GLU B 1 74 ? -4.172 10.305 0.279 1 84.19 74 GLU B CA 1
ATOM 2701 C C . GLU B 1 74 ? -3.494 10.43 -1.082 1 84.19 74 GLU B C 1
ATOM 2703 O O . GLU B 1 74 ? -3.453 11.508 -1.669 1 84.19 74 GLU B O 1
ATOM 2708 N N . ARG B 1 75 ? -2.787 9.523 -1.575 1 83.88 75 ARG B N 1
ATOM 2709 C CA . ARG B 1 75 ? -2.072 9.484 -2.848 1 83.88 75 ARG B CA 1
ATOM 2710 C C . ARG B 1 75 ? -1.02 10.586 -2.918 1 83.88 75 ARG B C 1
ATOM 2712 O O . ARG B 1 75 ? -0.809 11.18 -3.977 1 83.88 75 ARG B O 1
ATOM 2719 N N . LYS B 1 76 ? -0.513 11.055 -1.829 1 89.38 76 LYS B N 1
ATOM 2720 C CA . LYS B 1 76 ? 0.533 12.07 -1.779 1 89.38 76 LYS B CA 1
ATOM 2721 C C . LYS B 1 76 ? 1.827 11.5 -1.207 1 89.38 76 LYS B C 1
ATOM 2723 O O . LYS B 1 76 ? 2.918 11.961 -1.551 1 89.38 76 LYS B O 1
ATOM 2728 N N . LEU B 1 77 ? 1.665 10.602 -0.364 1 94.5 77 LEU B N 1
ATOM 2729 C CA . LEU B 1 77 ? 2.805 9.992 0.31 1 94.5 77 LEU B CA 1
ATOM 2730 C C . LEU B 1 77 ? 2.656 8.477 0.363 1 94.5 77 LEU B C 1
ATOM 2732 O O . LEU B 1 77 ? 1.56 7.961 0.596 1 94.5 77 LEU B O 1
ATOM 2736 N N . PHE B 1 78 ? 3.693 7.836 0.105 1 94.19 78 PHE B N 1
ATOM 2737 C CA . PHE B 1 78 ? 3.715 6.375 0.12 1 94.19 78 PHE B CA 1
ATOM 2738 C C . PHE B 1 78 ? 4.801 5.859 1.059 1 94.19 78 PHE B C 1
ATOM 2740 O O . PHE B 1 78 ? 5.941 6.32 1.007 1 94.19 78 PHE B O 1
ATOM 2747 N N . LEU B 1 79 ? 4.438 4.938 1.915 1 94.94 79 LEU B N 1
ATOM 2748 C CA . LEU B 1 79 ? 5.371 4.285 2.824 1 94.94 79 LEU B CA 1
ATOM 2749 C C . LEU B 1 79 ? 5.492 2.797 2.502 1 94.94 79 LEU B C 1
ATOM 2751 O O . LEU B 1 79 ? 4.488 2.133 2.23 1 94.94 79 LEU B O 1
ATOM 2755 N N . SER B 1 80 ? 6.648 2.264 2.51 1 92.62 80 SER B N 1
ATOM 2756 C CA . SER B 1 80 ? 6.895 0.833 2.355 1 92.62 80 SER B CA 1
ATOM 2757 C C . SER B 1 80 ? 7.895 0.33 3.391 1 92.62 80 SER B C 1
ATOM 2759 O O . SER B 1 80 ? 8.852 1.03 3.73 1 92.62 80 SER B O 1
ATOM 2761 N N . VAL B 1 81 ? 7.719 -0.861 3.842 1 91.5 81 VAL B N 1
ATOM 2762 C CA . VAL B 1 81 ? 8.555 -1.428 4.895 1 91.5 81 VAL B CA 1
ATOM 2763 C C . VAL B 1 81 ? 9.617 -2.336 4.277 1 91.5 81 VAL B C 1
ATOM 2765 O O . VAL B 1 81 ? 9.328 -3.104 3.357 1 91.5 81 VAL B O 1
ATOM 2768 N N . THR B 1 82 ? 10.781 -2.186 4.695 1 88.38 82 THR B N 1
ATOM 2769 C CA . THR B 1 82 ? 11.859 -3.119 4.406 1 88.38 82 THR B CA 1
ATOM 2770 C C . THR B 1 82 ? 12.289 -3.863 5.672 1 88.38 82 THR B C 1
ATOM 2772 O O . THR B 1 82 ? 11.688 -3.68 6.734 1 88.38 82 THR B O 1
ATOM 2775 N N . ASP B 1 83 ? 13.258 -4.719 5.578 1 85.94 83 ASP B N 1
ATOM 2776 C CA . ASP B 1 83 ? 13.711 -5.508 6.719 1 85.94 83 ASP B CA 1
ATOM 2777 C C . ASP B 1 83 ? 14.242 -4.605 7.836 1 85.94 83 ASP B C 1
ATOM 2779 O O . ASP B 1 83 ? 14.141 -4.949 9.016 1 85.94 83 ASP B O 1
ATOM 2783 N N . THR B 1 84 ? 14.727 -3.416 7.426 1 89.56 84 THR B N 1
ATOM 2784 C CA . THR B 1 84 ? 15.43 -2.641 8.445 1 89.56 84 THR B CA 1
ATOM 2785 C C . THR B 1 84 ? 14.844 -1.237 8.555 1 89.56 84 THR B C 1
ATOM 2787 O O . THR B 1 84 ? 15.133 -0.512 9.508 1 89.56 84 THR B O 1
ATOM 2790 N N . SER B 1 85 ? 14 -0.864 7.582 1 92.94 85 SER B N 1
ATOM 2791 C CA . SER B 1 85 ? 13.602 0.539 7.547 1 92.94 85 SER B CA 1
ATOM 2792 C C . SER B 1 85 ? 12.195 0.699 6.969 1 92.94 85 SER B C 1
ATOM 2794 O O . SER B 1 85 ? 11.594 -0.273 6.508 1 92.94 85 SER B O 1
ATOM 2796 N N . VAL B 1 86 ? 11.656 1.829 7.176 1 94.56 86 VAL B N 1
ATOM 2797 C CA . VAL B 1 86 ? 10.477 2.305 6.469 1 94.56 86 VAL B CA 1
ATOM 2798 C C . VAL B 1 86 ? 10.867 3.377 5.457 1 94.56 86 VAL B C 1
ATOM 2800 O O . VAL B 1 86 ? 11.547 4.348 5.805 1 94.56 86 VAL B O 1
ATOM 2803 N N . VAL B 1 87 ? 10.469 3.207 4.246 1 93.75 87 VAL B N 1
ATOM 2804 C CA . VAL B 1 87 ? 10.836 4.121 3.174 1 93.75 87 VAL B CA 1
ATOM 2805 C C . VAL B 1 87 ? 9.664 5.047 2.852 1 93.75 87 VAL B C 1
ATOM 2807 O O . VAL B 1 87 ? 8.539 4.582 2.652 1 93.75 87 VAL B O 1
ATOM 2810 N N . PHE B 1 88 ? 9.969 6.352 2.885 1 96.25 88 PHE B N 1
ATOM 2811 C CA . PHE B 1 88 ? 9 7.383 2.531 1 96.25 88 PHE B CA 1
ATOM 2812 C C . PHE B 1 88 ? 9.258 7.91 1.127 1 96.25 88 PHE B C 1
ATOM 2814 O O . PHE B 1 88 ? 10.375 8.312 0.805 1 96.25 88 PHE B O 1
ATOM 2821 N N . GLN B 1 89 ? 8.211 7.926 0.273 1 94.12 89 GLN B N 1
ATOM 2822 C CA . GLN B 1 89 ? 8.297 8.492 -1.067 1 94.12 89 GLN B CA 1
ATOM 2823 C C . GLN B 1 89 ? 7.066 9.344 -1.382 1 94.12 89 GLN B C 1
ATOM 2825 O O . GLN B 1 89 ? 5.949 8.992 -1 1 94.12 89 GLN B O 1
ATOM 2830 N N . HIS B 1 90 ? 7.293 10.453 -2.07 1 94.62 90 HIS B N 1
ATOM 2831 C CA . HIS B 1 90 ? 6.156 11.227 -2.559 1 94.62 90 HIS B CA 1
ATOM 2832 C C . HIS B 1 90 ? 5.473 10.531 -3.73 1 94.62 90 HIS B C 1
ATOM 2834 O O . HIS B 1 90 ? 6.125 9.812 -4.496 1 94.62 90 HIS B O 1
ATOM 2840 N N . VAL B 1 91 ? 4.168 10.688 -3.779 1 91.19 91 VAL B N 1
ATOM 2841 C CA . VAL B 1 91 ? 3.385 10.203 -4.91 1 91.19 91 VAL B CA 1
ATOM 2842 C C . VAL B 1 91 ? 3.078 11.359 -5.859 1 91.19 91 VAL B C 1
ATOM 2844 O O . VAL B 1 91 ? 2.588 12.406 -5.43 1 91.19 91 VAL B O 1
ATOM 2847 N N . PHE B 1 92 ? 3.445 11.117 -7.07 1 84.38 92 PHE B N 1
ATOM 2848 C CA . PHE B 1 92 ? 3.193 12.18 -8.039 1 84.38 92 PHE B CA 1
ATOM 2849 C C . PHE B 1 92 ? 1.823 12.008 -8.688 1 84.38 92 PHE B C 1
ATOM 2851 O O . PHE B 1 92 ? 1.421 10.891 -9.016 1 84.38 92 PHE B O 1
ATOM 2858 N N . ASN B 1 93 ? 0.96 12.906 -8.445 1 66.56 93 ASN B N 1
ATOM 2859 C CA . ASN B 1 93 ? -0.345 12.891 -9.094 1 66.56 93 ASN B CA 1
ATOM 2860 C C . ASN B 1 93 ? -0.238 13.242 -10.578 1 66.56 93 ASN B C 1
ATOM 2862 O O . ASN B 1 93 ? 0.148 14.359 -10.93 1 66.56 93 ASN B O 1
ATOM 2866 N N . ASN B 1 94 ? 0.076 12.273 -11.344 1 59.12 94 ASN B N 1
ATOM 2867 C CA . ASN B 1 94 ? -0.032 12.688 -12.734 1 59.12 94 ASN B CA 1
ATOM 2868 C C . ASN B 1 94 ? -1.488 12.867 -13.156 1 59.12 94 ASN B C 1
ATOM 2870 O O . ASN B 1 94 ? -2.361 12.117 -12.719 1 59.12 94 ASN B O 1
ATOM 2874 N N . ASN B 1 95 ? -1.989 14.078 -13.164 1 55.16 95 ASN B N 1
ATOM 2875 C CA . ASN B 1 95 ? -3.33 14.414 -13.625 1 55.16 95 ASN B CA 1
ATOM 2876 C C . ASN B 1 95 ? -3.789 13.477 -14.742 1 55.16 95 ASN B C 1
ATOM 2878 O O . ASN B 1 95 ? -4.879 13.648 -15.297 1 55.16 95 ASN B O 1
ATOM 2882 N N . ASN B 1 96 ? -2.961 12.609 -15.117 1 56.44 96 ASN B N 1
ATOM 2883 C CA . ASN B 1 96 ? -3.379 11.68 -16.156 1 56.44 96 ASN B CA 1
ATOM 2884 C C . ASN B 1 96 ? -3.963 10.406 -15.57 1 56.44 96 ASN B C 1
ATOM 2886 O O . ASN B 1 96 ? -3.236 9.586 -15 1 56.44 96 ASN B O 1
ATOM 2890 N N . PRO B 1 97 ? -5.32 10.406 -15.469 1 55.59 97 PRO B N 1
ATOM 2891 C CA . PRO B 1 97 ? -5.973 9.211 -14.93 1 55.59 97 PRO B CA 1
ATOM 2892 C C . PRO B 1 97 ? -5.465 7.918 -15.562 1 55.59 97 PRO B C 1
ATOM 2894 O O . PRO B 1 97 ? -5.609 6.84 -14.984 1 55.59 97 PRO B O 1
ATOM 2897 N N . LYS B 1 98 ? -4.898 8.195 -16.688 1 59.25 98 LYS B N 1
ATOM 2898 C CA . LYS B 1 98 ? -4.426 7.043 -17.453 1 59.25 98 LYS B CA 1
ATOM 2899 C C . LYS B 1 98 ? -2.998 6.672 -17.047 1 59.25 98 LYS B C 1
ATOM 2901 O O . LYS B 1 98 ? -2.365 5.836 -17.703 1 59.25 98 LYS B O 1
ATOM 2906 N N . ALA B 1 99 ? -2.652 7.398 -16.062 1 68.06 99 ALA B N 1
ATOM 2907 C CA . ALA B 1 99 ? -1.288 7.062 -15.664 1 68.06 99 ALA B CA 1
ATOM 2908 C C . ALA B 1 99 ? -1.279 6.246 -14.375 1 68.06 99 ALA B C 1
ATOM 2910 O O . ALA B 1 99 ? -2.191 6.359 -13.555 1 68.06 99 ALA B O 1
ATOM 2911 N N . GLY B 1 100 ? -0.511 5.176 -14.297 1 80.75 100 GLY B N 1
ATOM 2912 C CA . GLY B 1 100 ? -0.301 4.449 -13.055 1 80.75 100 GLY B CA 1
ATOM 2913 C C . GLY B 1 100 ? 0.237 5.32 -11.938 1 80.75 100 GLY B C 1
ATOM 2914 O O . GLY B 1 100 ? 0.351 6.535 -12.094 1 80.75 100 GLY B O 1
ATOM 2915 N N . LEU B 1 101 ? 0.252 4.812 -10.82 1 88.25 101 LEU B N 1
ATOM 2916 C CA . LEU B 1 101 ? 0.844 5.508 -9.688 1 88.25 101 LEU B CA 1
ATOM 2917 C C . LEU B 1 101 ? 2.326 5.77 -9.922 1 88.25 101 LEU B C 1
ATOM 2919 O O . LEU B 1 101 ? 3.049 4.895 -10.398 1 88.25 101 LEU B O 1
ATOM 2923 N N . GLN B 1 102 ? 2.697 6.957 -9.742 1 89.19 102 GLN B N 1
ATOM 2924 C CA . GLN B 1 102 ? 4.098 7.332 -9.891 1 89.19 102 GLN B CA 1
ATOM 2925 C C . GLN B 1 102 ? 4.695 7.777 -8.555 1 89.19 102 GLN B C 1
ATOM 2927 O O . GLN B 1 102 ? 4.137 8.641 -7.879 1 89.19 102 GLN B O 1
ATOM 2932 N N . LEU B 1 103 ? 5.812 7.172 -8.211 1 90.56 103 LEU B N 1
ATOM 2933 C CA . LEU B 1 103 ? 6.531 7.52 -6.984 1 90.56 103 LEU B CA 1
ATOM 2934 C C . LEU B 1 103 ? 7.781 8.336 -7.305 1 90.56 103 LEU B C 1
ATOM 2936 O O . LEU B 1 103 ? 8.391 8.156 -8.359 1 90.56 103 LEU B O 1
ATOM 2940 N N . SER B 1 104 ? 8.086 9.18 -6.395 1 89.5 104 SER B N 1
ATOM 2941 C CA . SER B 1 104 ? 9.297 9.977 -6.551 1 89.5 104 SER B CA 1
ATOM 2942 C C . SER B 1 104 ? 10.547 9.102 -6.523 1 89.5 104 SER B C 1
ATOM 2944 O O . SER B 1 104 ? 10.594 8.109 -5.789 1 89.5 104 SER B O 1
ATOM 2946 N N . ASN B 1 105 ? 11.508 9.539 -7.305 1 86 105 ASN B N 1
ATOM 2947 C CA . ASN B 1 105 ? 12.797 8.859 -7.262 1 86 105 ASN B CA 1
ATOM 2948 C C . ASN B 1 105 ? 13.531 9.133 -5.957 1 86 105 ASN B C 1
ATOM 2950 O O . ASN B 1 105 ? 14.297 8.289 -5.484 1 86 105 ASN B O 1
ATOM 2954 N N . THR B 1 106 ? 13.273 10.375 -5.516 1 87.81 106 THR B N 1
ATOM 2955 C CA . THR B 1 106 ? 13.844 10.703 -4.211 1 87.81 106 THR B CA 1
ATOM 2956 C C . THR B 1 106 ? 13.023 10.078 -3.088 1 87.81 106 THR B C 1
ATOM 2958 O O . THR B 1 106 ? 11.789 10.07 -3.143 1 87.81 106 THR B O 1
ATOM 2961 N N . PHE B 1 107 ? 13.734 9.516 -2.129 1 92 107 PHE B N 1
ATOM 2962 C CA . PHE B 1 107 ? 13.055 8.852 -1.02 1 92 107 PHE B CA 1
ATOM 2963 C C . PHE B 1 107 ? 13.797 9.094 0.29 1 92 107 PHE B C 1
ATOM 2965 O O . PHE B 1 107 ? 14.945 9.547 0.286 1 92 107 PHE B O 1
ATOM 2972 N N . LEU B 1 108 ? 13.086 8.93 1.355 1 95.06 108 LEU B N 1
ATOM 2973 C CA . LEU B 1 108 ? 13.664 8.977 2.693 1 95.06 108 LEU B CA 1
ATOM 2974 C C . LEU B 1 108 ? 13.555 7.613 3.377 1 95.06 108 LEU B C 1
ATOM 2976 O O . LEU B 1 108 ? 12.461 7.043 3.465 1 95.06 108 LEU B O 1
ATOM 2980 N N . SER B 1 109 ? 14.648 7.066 3.771 1 93.44 109 SER B N 1
ATOM 2981 C CA . SER B 1 109 ? 14.68 5.816 4.523 1 93.44 109 SER B CA 1
ATOM 2982 C C . SER B 1 109 ? 14.82 6.074 6.02 1 93.44 109 SER B C 1
ATOM 2984 O O . SER B 1 109 ? 15.797 6.688 6.461 1 93.44 109 SER B O 1
ATOM 2986 N N . VAL B 1 110 ? 13.898 5.629 6.793 1 94.88 110 VAL B N 1
ATOM 2987 C CA . VAL B 1 110 ? 13.867 5.793 8.242 1 94.88 110 VAL B CA 1
ATOM 2988 C C . VAL B 1 110 ? 14.008 4.43 8.922 1 94.88 110 VAL B C 1
ATOM 2990 O O . VAL B 1 110 ? 13.227 3.514 8.664 1 94.88 110 VAL B O 1
ATOM 2993 N N . THR B 1 111 ? 15.016 4.324 9.805 1 94.81 111 THR B N 1
ATOM 2994 C CA . THR B 1 111 ? 15.203 3.037 10.461 1 94.81 111 THR B CA 1
ATOM 2995 C C . THR B 1 111 ? 13.984 2.686 11.312 1 94.81 111 THR B C 1
ATOM 2997 O O . THR B 1 111 ? 13.227 3.568 11.711 1 94.81 111 THR B O 1
ATOM 3000 N N . HIS B 1 112 ? 13.836 1.349 11.602 1 94.5 112 HIS B N 1
ATOM 3001 C CA . HIS B 1 112 ? 12.719 0.919 12.43 1 94.5 112 HIS B CA 1
ATOM 3002 C C . HIS B 1 112 ? 12.75 1.607 13.789 1 94.5 112 HIS B C 1
ATOM 3004 O O . HIS B 1 112 ? 11.695 1.949 14.344 1 94.5 112 HIS B O 1
ATOM 3010 N N . LYS B 1 113 ? 13.914 1.766 14.305 1 95.31 113 LYS B N 1
ATOM 3011 C CA . LYS B 1 113 ? 14.062 2.455 15.586 1 95.31 113 LYS B CA 1
ATOM 3012 C C . LYS B 1 113 ? 13.578 3.898 15.492 1 95.31 113 LYS B C 1
ATOM 3014 O O . LYS B 1 113 ? 12.797 4.355 16.328 1 95.31 113 LYS B O 1
ATOM 3019 N N . GLN B 1 114 ? 14.047 4.617 14.5 1 95.5 114 GLN B N 1
ATOM 3020 C CA . GLN B 1 114 ? 13.633 5.996 14.273 1 95.5 114 GLN B CA 1
ATOM 3021 C C . GLN B 1 114 ? 12.125 6.082 14.031 1 95.5 114 GLN B C 1
ATOM 3023 O O . GLN B 1 114 ? 11.469 7.023 14.492 1 95.5 114 GLN B O 1
ATOM 3028 N N . PHE B 1 115 ? 11.641 5.164 13.305 1 96.44 115 PHE B N 1
ATOM 3029 C CA . PHE B 1 115 ? 10.219 5.133 12.992 1 96.44 115 PHE B CA 1
ATOM 3030 C C . PHE B 1 115 ? 9.391 4.973 14.266 1 96.44 115 PHE B C 1
ATOM 3032 O O . PHE B 1 115 ? 8.344 5.602 14.414 1 96.44 115 PHE B O 1
ATOM 3039 N N . ARG B 1 116 ? 9.812 4.125 15.156 1 95.56 116 ARG B N 1
ATOM 3040 C CA . ARG B 1 116 ? 9.125 3.965 16.438 1 95.56 116 ARG B CA 1
ATOM 3041 C C . ARG B 1 116 ? 9.133 5.266 17.219 1 95.56 116 ARG B C 1
ATOM 3043 O O . ARG B 1 116 ? 8.125 5.625 17.844 1 95.56 116 ARG B O 1
ATOM 3050 N N . GLU B 1 117 ? 10.234 5.969 17.188 1 95.75 117 GLU B N 1
ATOM 3051 C CA . GLU B 1 117 ? 10.297 7.273 17.844 1 95.75 117 GLU B CA 1
ATOM 3052 C C . GLU B 1 117 ? 9.32 8.258 17.203 1 95.75 117 GLU B C 1
ATOM 3054 O O . GLU B 1 117 ? 8.672 9.039 17.906 1 95.75 117 GLU B O 1
ATOM 3059 N N . LEU B 1 118 ? 9.352 8.266 15.883 1 96.62 118 LEU B N 1
ATOM 3060 C CA . LEU B 1 118 ? 8.406 9.102 15.156 1 96.62 118 LEU B CA 1
ATOM 3061 C C . LEU B 1 118 ? 6.977 8.836 15.617 1 96.62 118 LEU B C 1
ATOM 3063 O O . LEU B 1 118 ? 6.203 9.773 15.844 1 96.62 118 LEU B O 1
ATOM 3067 N N . CYS B 1 119 ? 6.621 7.547 15.766 1 96.06 119 CYS B N 1
ATOM 3068 C CA . CYS B 1 119 ? 5.289 7.164 16.219 1 96.06 119 CYS B CA 1
ATOM 3069 C C . CYS B 1 119 ? 5.031 7.68 17.641 1 96.06 119 CYS B C 1
ATOM 3071 O O . CYS B 1 119 ? 3.91 8.078 17.969 1 96.06 119 CYS B O 1
ATOM 3073 N N . ASN B 1 120 ? 6 7.723 18.422 1 95.12 120 ASN B N 1
ATOM 3074 C CA . ASN B 1 120 ? 5.867 8.148 19.812 1 95.12 120 ASN B CA 1
ATOM 3075 C C . ASN B 1 120 ? 5.621 9.648 19.906 1 95.12 120 ASN B C 1
ATOM 3077 O O . ASN B 1 120 ? 5 10.109 20.875 1 95.12 120 ASN B O 1
ATOM 3081 N N . VAL B 1 121 ? 6.117 10.406 18.984 1 95.44 121 VAL B N 1
ATOM 3082 C CA . VAL B 1 121 ? 6.066 11.852 19.125 1 95.44 121 VAL B CA 1
ATOM 3083 C C . VAL B 1 121 ? 4.988 12.43 18.219 1 95.44 121 VAL B C 1
ATOM 3085 O O . VAL B 1 121 ? 4.91 13.648 18.031 1 95.44 121 VAL B O 1
ATOM 3088 N N . ARG B 1 122 ? 4.184 11.664 17.578 1 94.06 122 ARG B N 1
ATOM 3089 C CA . ARG B 1 122 ? 3.211 12.133 16.594 1 94.06 122 ARG B CA 1
ATOM 3090 C C . ARG B 1 122 ? 2.254 13.148 17.203 1 94.06 122 ARG B C 1
ATOM 3092 O O . ARG B 1 122 ? 1.918 14.156 16.578 1 94.06 122 ARG B O 1
ATOM 3099 N N . GLU B 1 123 ? 1.845 12.922 18.484 1 91.31 123 GLU B N 1
ATOM 3100 C CA . GLU B 1 123 ? 0.922 13.836 19.156 1 91.31 123 GLU B CA 1
ATOM 3101 C C . GLU B 1 123 ? 1.581 15.188 19.422 1 91.31 123 GLU B C 1
ATOM 3103 O O . GLU B 1 123 ? 0.936 16.234 19.312 1 91.31 123 GLU B O 1
ATOM 3108 N N . SER B 1 124 ? 2.799 15.133 19.844 1 94.75 124 SER B N 1
ATOM 3109 C CA . SER B 1 124 ? 3.543 16.375 20.078 1 94.75 124 SER B CA 1
ATOM 3110 C C . SER B 1 124 ? 3.623 17.219 18.812 1 94.75 124 SER B C 1
ATOM 3112 O O . SER B 1 124 ? 3.549 18.438 18.875 1 94.75 124 SER B O 1
ATOM 3114 N N . ILE B 1 125 ? 3.805 16.594 17.688 1 95.19 125 ILE B N 1
ATOM 3115 C CA . ILE B 1 125 ? 3.891 17.312 16.422 1 95.19 125 ILE B CA 1
ATOM 3116 C C . ILE B 1 125 ? 2.537 17.922 16.078 1 95.19 125 ILE B C 1
ATOM 3118 O O . ILE B 1 125 ? 2.467 19.062 15.609 1 95.19 125 ILE B O 1
ATOM 3122 N N . SER B 1 126 ? 1.483 17.172 16.312 1 92.94 126 SER B N 1
ATOM 3123 C CA . SER B 1 126 ? 0.143 17.703 16.094 1 92.94 126 SER B CA 1
ATOM 3124 C C . SER B 1 126 ? -0.114 18.938 16.953 1 92.94 126 SER B C 1
ATOM 3126 O O . SER B 1 126 ? -0.724 19.906 16.484 1 92.94 126 SER B O 1
ATOM 3128 N N . GLN B 1 127 ? 0.361 18.906 18.156 1 93 127 GLN B N 1
ATOM 3129 C CA . GLN B 1 127 ? 0.227 20.062 19.047 1 93 127 GLN B CA 1
ATOM 3130 C C . GLN B 1 127 ? 1.042 21.234 18.531 1 93 127 GLN B C 1
ATOM 3132 O O . GLN B 1 127 ? 0.594 22.391 18.609 1 93 127 GLN B O 1
ATOM 3137 N N . LEU B 1 128 ? 2.223 20.922 18.094 1 93.75 128 LEU B N 1
ATOM 3138 C CA . LEU B 1 128 ? 3.068 21.969 17.531 1 93.75 128 LEU B CA 1
ATOM 3139 C C . LEU B 1 128 ? 2.395 22.641 16.328 1 93.75 128 LEU B C 1
ATOM 3141 O O . LEU B 1 128 ? 2.48 23.859 16.156 1 93.75 128 LEU B O 1
ATOM 3145 N N . ILE B 1 129 ? 1.802 21.844 15.484 1 94 129 ILE B N 1
ATOM 3146 C CA . ILE B 1 129 ? 1.071 22.359 14.336 1 94 129 ILE B CA 1
ATOM 3147 C C . ILE B 1 129 ? -0.011 23.328 14.805 1 94 129 ILE B C 1
ATOM 3149 O O . ILE B 1 129 ? -0.119 24.453 14.289 1 94 129 ILE B O 1
ATOM 3153 N N . GLN B 1 130 ? -0.773 22.906 15.797 1 92.38 130 GLN B N 1
ATOM 3154 C CA . GLN B 1 130 ? -1.865 23.719 16.312 1 92.38 130 GLN B CA 1
ATOM 3155 C C . GLN B 1 130 ? -1.346 25.047 16.891 1 92.38 130 GLN B C 1
ATOM 3157 O O . GLN B 1 130 ? -1.927 26.109 16.641 1 92.38 130 GLN B O 1
ATOM 3162 N N . LYS B 1 131 ? -0.292 24.984 17.609 1 92.31 131 LYS B N 1
ATOM 3163 C CA . LYS B 1 131 ? 0.306 26.188 18.188 1 92.31 131 LYS B CA 1
ATOM 3164 C C . LYS B 1 131 ? 0.779 27.141 17.109 1 92.31 131 LYS B C 1
ATOM 3166 O O . LYS B 1 131 ? 0.658 28.359 17.25 1 92.31 131 LYS B O 1
ATOM 3171 N N . ARG B 1 132 ? 1.306 26.562 16.062 1 91.56 132 ARG B N 1
ATOM 3172 C CA . ARG B 1 132 ? 1.816 27.391 14.984 1 91.56 132 ARG B CA 1
ATOM 3173 C C . ARG B 1 132 ? 0.674 28 14.172 1 91.56 132 ARG B C 1
ATOM 3175 O O . ARG B 1 132 ? 0.783 29.109 13.664 1 91.56 132 ARG B O 1
ATOM 3182 N N . LEU B 1 133 ? -0.349 27.266 14 1 92.19 133 LEU B N 1
ATOM 3183 C CA . LEU B 1 133 ? -1.494 27.734 13.227 1 92.19 133 LEU B CA 1
ATOM 3184 C C . LEU B 1 133 ? -2.088 29 13.852 1 92.19 133 LEU B C 1
ATOM 3186 O O . LEU B 1 133 ? -2.428 29.953 13.141 1 92.19 133 LEU B O 1
ATOM 3190 N N . LEU B 1 134 ? -2.217 28.969 15.211 1 93.5 134 LEU B N 1
ATOM 3191 C CA . LEU B 1 134 ? -2.752 30.125 15.906 1 93.5 134 LEU B CA 1
ATOM 3192 C C . LEU B 1 134 ? -1.63 30.938 16.547 1 93.5 134 LEU B C 1
ATOM 3194 O O . LEU B 1 134 ? -1.799 31.484 17.641 1 93.5 134 LEU B O 1
ATOM 3198 N N . GLY B 1 135 ? -0.514 30.906 15.906 1 91 135 GLY B N 1
ATOM 3199 C CA . GLY B 1 135 ? 0.651 31.672 16.312 1 91 135 GLY B CA 1
ATOM 3200 C C . GLY B 1 135 ? 1.037 32.75 15.32 1 91 135 GLY B C 1
ATOM 3201 O O . GLY B 1 135 ? 0.199 33.562 14.914 1 91 135 GLY B O 1
ATOM 3202 N N . PRO B 1 136 ? 2.291 32.719 14.945 1 85.44 136 PRO B N 1
ATOM 3203 C CA . PRO B 1 136 ? 2.775 33.781 14.055 1 85.44 136 PRO B CA 1
ATOM 3204 C C . PRO B 1 136 ? 2.008 33.844 12.734 1 85.44 136 PRO B C 1
ATOM 3206 O O . PRO B 1 136 ? 1.784 34.906 12.195 1 85.44 136 PRO B O 1
ATOM 3209 N N . LEU B 1 137 ? 1.628 32.719 12.258 1 88.25 137 LEU B N 1
ATOM 3210 C CA . LEU B 1 137 ? 0.904 32.688 10.992 1 88.25 137 LEU B CA 1
ATOM 3211 C C . LEU B 1 137 ? -0.45 33.375 11.117 1 88.25 137 LEU B C 1
ATOM 3213 O O . LEU B 1 137 ? -0.861 34.094 10.219 1 88.25 137 LEU B O 1
ATOM 3217 N N . PHE B 1 138 ? -1.135 33.062 12.125 1 93.88 138 PHE B N 1
ATOM 3218 C CA . PHE B 1 138 ? -2.434 33.688 12.375 1 93.88 138 PHE B CA 1
ATOM 3219 C C . PHE B 1 138 ? -2.289 35.188 12.602 1 93.88 138 PHE B C 1
ATOM 3221 O O . PHE B 1 138 ? -3.086 35.969 12.086 1 93.88 138 PHE B O 1
ATOM 3228 N N . LEU B 1 139 ? -1.294 35.562 13.359 1 92.69 139 LEU B N 1
ATOM 3229 C CA . LEU B 1 139 ? -1.033 36.969 13.602 1 92.69 139 LEU B CA 1
ATOM 3230 C C . LEU B 1 139 ? -0.778 37.719 12.297 1 92.69 139 LEU B C 1
ATOM 3232 O O . LEU B 1 139 ? -1.29 38.812 12.086 1 92.69 139 LEU B O 1
ATOM 3236 N N . LYS B 1 140 ? 0.027 37.125 11.469 1 91.19 140 LYS B N 1
ATOM 3237 C CA . LYS B 1 140 ? 0.306 37.719 10.164 1 91.19 140 LYS B CA 1
ATOM 3238 C C . LYS B 1 140 ? -0.977 37.906 9.359 1 91.19 140 LYS B C 1
ATOM 3240 O O . LYS B 1 140 ? -1.176 38.938 8.727 1 91.19 140 LYS B O 1
ATOM 3245 N N . ALA B 1 141 ? -1.776 36.938 9.32 1 93.62 141 ALA B N 1
ATOM 3246 C CA . ALA B 1 141 ? -3.053 37 8.617 1 93.62 141 ALA B CA 1
ATOM 3247 C C . ALA B 1 141 ? -3.938 38.094 9.18 1 93.62 141 ALA B C 1
ATOM 3249 O O . ALA B 1 141 ? -4.574 38.844 8.43 1 93.62 141 ALA B O 1
ATOM 3250 N N . ILE B 1 142 ? -3.986 38.219 10.516 1 94.38 142 ILE B N 1
ATOM 3251 C CA . ILE B 1 142 ? -4.766 39.25 11.172 1 94.38 142 ILE B CA 1
ATOM 3252 C C . ILE B 1 142 ? -4.289 40.625 10.703 1 94.38 142 ILE B C 1
ATOM 3254 O O . ILE B 1 142 ? -5.098 41.5 10.352 1 94.38 142 ILE B O 1
ATOM 3258 N N . ARG B 1 143 ? -3.045 40.781 10.68 1 93.06 143 ARG B N 1
ATOM 3259 C CA . ARG B 1 143 ? -2.459 42.062 10.281 1 93.06 143 ARG B CA 1
ATOM 3260 C C . ARG B 1 143 ? -2.814 42.406 8.844 1 93.06 143 ARG B C 1
ATOM 3262 O O . ARG B 1 143 ? -3.121 43.562 8.531 1 93.06 143 ARG B O 1
ATOM 3269 N N . GLU B 1 144 ? -2.766 41.438 8.039 1 92.12 144 GLU B N 1
ATOM 3270 C CA . GLU B 1 144 ? -3.113 41.656 6.641 1 92.12 144 GLU B CA 1
ATOM 3271 C C . GLU B 1 144 ? -4.574 42.094 6.492 1 92.12 144 GLU B C 1
ATOM 3273 O O . GLU B 1 144 ? -4.887 42.969 5.703 1 92.12 144 GLU B O 1
ATOM 3278 N N . VAL B 1 145 ? -5.402 41.438 7.219 1 92.94 145 VAL B N 1
ATOM 3279 C CA . VAL B 1 145 ? -6.824 41.781 7.156 1 92.94 145 VAL B CA 1
ATOM 3280 C C . VAL B 1 145 ? -7.066 43.156 7.742 1 92.94 145 VAL B C 1
ATOM 3282 O O . VAL B 1 145 ? -7.871 43.938 7.211 1 92.94 145 VAL B O 1
ATOM 3285 N N . LEU B 1 146 ? -6.391 43.531 8.805 1 90.56 146 LEU B N 1
ATOM 3286 C CA . LEU B 1 146 ? -6.559 44.812 9.477 1 90.56 146 LEU B CA 1
ATOM 3287 C C . LEU B 1 146 ? -6.133 45.938 8.562 1 90.56 146 LEU B C 1
ATOM 3289 O O . LEU B 1 146 ? -6.699 47.031 8.625 1 90.56 146 LEU B O 1
ATOM 3293 N N . ILE B 1 147 ? -5.117 45.688 7.746 1 89.25 147 ILE B N 1
ATOM 3294 C CA . ILE B 1 147 ? -4.668 46.688 6.789 1 89.25 147 ILE B CA 1
ATOM 3295 C C . ILE B 1 147 ? -5.777 46.969 5.777 1 89.25 147 ILE B C 1
ATOM 3297 O O . ILE B 1 147 ? -5.992 48.125 5.387 1 89.25 147 ILE B O 1
ATOM 3301 N N . VAL B 1 148 ? -6.469 46 5.398 1 86.38 148 VAL B N 1
ATOM 3302 C CA . VAL B 1 148 ? -7.512 46.094 4.387 1 86.38 148 VAL B CA 1
ATOM 3303 C C . VAL B 1 148 ? -8.719 46.844 4.965 1 86.38 148 VAL B C 1
ATOM 3305 O O . VAL B 1 148 ? -9.352 47.656 4.281 1 86.38 148 VAL B O 1
ATOM 3308 N N . VAL B 1 149 ? -9.109 46.531 6.211 1 84.62 149 VAL B N 1
ATOM 3309 C CA . VAL B 1 149 ? -10.328 47.094 6.789 1 84.62 149 VAL B CA 1
ATOM 3310 C C . VAL B 1 149 ? -10.04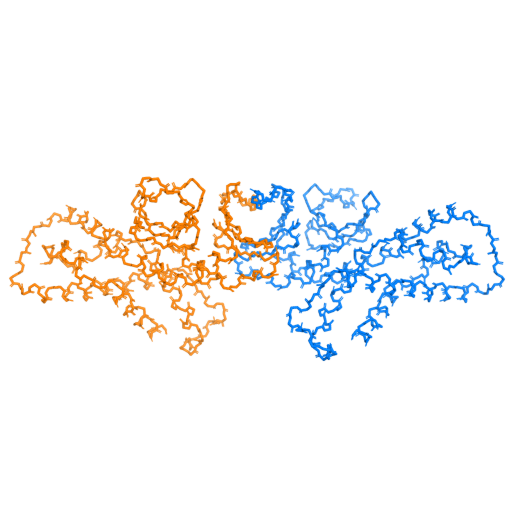7 48.5 7.301 1 84.62 149 VAL B C 1
ATOM 3312 O O . VAL B 1 149 ? -10.969 49.219 7.727 1 84.62 149 VAL B O 1
ATOM 3315 N N . ASN B 1 150 ? -9.102 49.125 6.859 1 69.56 150 ASN B N 1
ATOM 3316 C CA . ASN B 1 150 ? -8.742 50.5 7.227 1 69.56 150 ASN B CA 1
ATOM 3317 C C . ASN B 1 150 ? -9.117 50.812 8.672 1 69.56 150 ASN B C 1
ATOM 3319 O O . ASN B 1 150 ? -9.969 51.656 8.93 1 69.56 150 ASN B O 1
ATOM 3323 N N . SER B 1 151 ? -8.648 50.094 9.602 1 61.84 151 SER B N 1
ATOM 3324 C CA . SER B 1 151 ? -9.086 50.062 10.992 1 61.84 151 SER B CA 1
ATOM 3325 C C . SER B 1 151 ? -8.734 51.375 11.711 1 61.84 151 SER B C 1
ATOM 3327 O O . SER B 1 151 ? -7.57 51.781 11.711 1 61.84 151 SER B O 1
ATOM 3329 N N . ASP B 1 152 ? -9.781 52.219 11.695 1 60.97 152 ASP B N 1
ATOM 3330 C CA . ASP B 1 152 ? -9.609 53.312 12.633 1 60.97 152 ASP B CA 1
ATOM 3331 C C . ASP B 1 152 ? -9.539 52.812 14.07 1 60.97 152 ASP B C 1
ATOM 3333 O O . ASP B 1 152 ? -10.25 51.875 14.445 1 60.97 152 ASP B O 1
ATOM 3337 N N . ASP B 1 153 ? -8.523 53.031 14.703 1 56.84 153 ASP B N 1
ATOM 3338 C CA . ASP B 1 153 ? -8.188 52.656 16.078 1 56.84 153 ASP B CA 1
ATOM 3339 C C . ASP B 1 153 ? -9.305 53.031 17.047 1 56.84 153 ASP B C 1
ATOM 3341 O O . ASP B 1 153 ? -9.562 54.219 17.266 1 56.84 153 ASP B O 1
ATOM 3345 N N . ILE B 1 154 ? -10.375 52.25 17.016 1 57.5 154 ILE B N 1
ATOM 3346 C CA . ILE B 1 154 ? -11.305 52.562 18.109 1 57.5 154 ILE B CA 1
ATOM 3347 C C . ILE B 1 154 ? -10.828 51.875 19.375 1 57.5 154 ILE B C 1
ATOM 3349 O O . ILE B 1 154 ? -10.578 50.656 19.391 1 57.5 154 ILE B O 1
ATOM 3353 N N . CYS B 1 155 ? -10.211 52.594 20.312 1 55.5 155 CYS B N 1
ATOM 3354 C CA . CYS B 1 155 ? -9.719 52.094 21.578 1 55.5 155 CYS B CA 1
ATOM 3355 C C . CYS B 1 155 ? -10.844 52 22.609 1 55.5 155 CYS B C 1
ATOM 3357 O O . CYS B 1 155 ? -11.516 53 22.891 1 55.5 155 CYS B O 1
ATOM 3359 N N . LEU B 1 156 ? -11.297 50.844 22.812 1 58.25 156 LEU B N 1
ATOM 3360 C CA . LEU B 1 156 ? -12.227 50.656 23.922 1 58.25 156 LEU B CA 1
ATOM 3361 C C . LEU B 1 156 ? -11.5 50.781 25.25 1 58.25 156 LEU B C 1
ATOM 3363 O O . LEU B 1 156 ? -10.344 50.375 25.375 1 58.25 156 LEU B O 1
ATOM 3367 N N . ASP B 1 157 ? -11.914 51.594 26.203 1 58.56 157 ASP B N 1
ATOM 3368 C CA . ASP B 1 157 ? -11.367 51.812 27.531 1 58.56 157 ASP B CA 1
ATOM 3369 C C . ASP B 1 157 ? -11.531 50.562 28.406 1 58.56 157 ASP B C 1
ATOM 3371 O O . ASP B 1 157 ? -11.242 50.594 29.594 1 58.56 157 ASP B O 1
ATOM 3375 N N . GLY B 1 158 ? -11.633 49.375 27.906 1 57.22 158 GLY B N 1
ATOM 3376 C CA . GLY B 1 158 ? -11.859 48.25 28.781 1 57.22 158 GLY B CA 1
ATOM 3377 C C . GLY B 1 158 ? -10.57 47.625 29.297 1 57.22 158 GLY B C 1
ATOM 3378 O O . GLY B 1 158 ? -9.484 47.906 28.781 1 57.22 158 GLY B O 1
ATOM 3379 N N . ASP B 1 159 ? -10.531 46.969 30.531 1 68.5 159 ASP B N 1
ATOM 3380 C CA . ASP B 1 159 ? -9.438 46.188 31.109 1 68.5 159 ASP B CA 1
ATOM 3381 C C . ASP B 1 159 ? -8.922 45.156 30.125 1 68.5 159 ASP B C 1
ATOM 3383 O O . ASP B 1 159 ? -9.711 44.406 29.531 1 68.5 159 ASP B O 1
ATOM 3387 N N . GLU B 1 160 ? -7.672 45.281 29.891 1 67.69 160 GLU B N 1
ATOM 3388 C CA . GLU B 1 160 ? -6.973 44.438 28.922 1 67.69 160 GLU B CA 1
ATOM 3389 C C . GLU B 1 160 ? -7.262 42.969 29.156 1 67.69 160 GLU B C 1
ATOM 3391 O O . GLU B 1 160 ? -7.383 42.188 28.203 1 67.69 160 GLU B O 1
ATOM 3396 N N . THR B 1 161 ? -7.395 42.625 30.453 1 70.94 161 THR B N 1
ATOM 3397 C CA . THR B 1 161 ? -7.637 41.219 30.766 1 70.94 161 THR B CA 1
ATOM 3398 C C . THR B 1 161 ? -9.016 40.781 30.281 1 70.94 161 THR B C 1
ATOM 3400 O O . THR B 1 161 ? -9.18 39.656 29.766 1 70.94 161 THR B O 1
ATOM 3403 N N . ASP B 1 162 ? -9.844 41.656 30.453 1 84.44 162 ASP B N 1
ATOM 3404 C CA . ASP B 1 162 ? -11.203 41.344 30.016 1 84.44 162 ASP B CA 1
ATOM 3405 C C . ASP B 1 162 ? -11.297 41.281 28.5 1 84.44 162 ASP B C 1
ATOM 3407 O O . ASP B 1 162 ? -11.969 40.375 27.969 1 84.44 162 ASP B O 1
ATOM 3411 N N . ILE B 1 163 ? -10.453 42.031 27.922 1 88 163 ILE B N 1
ATOM 3412 C CA . ILE B 1 163 ? -10.5 42.094 26.453 1 88 163 ILE B CA 1
ATOM 3413 C C . ILE B 1 163 ? -9.891 40.812 25.875 1 88 163 ILE B C 1
ATOM 3415 O O . ILE B 1 163 ? -10.398 40.25 24.906 1 88 163 ILE B O 1
ATOM 3419 N N . GLN B 1 164 ? -8.789 40.312 26.531 1 91.06 164 GLN B N 1
ATOM 3420 C CA . GLN B 1 164 ? -8.156 39.062 26.141 1 91.06 164 GLN B CA 1
ATOM 3421 C C . GLN B 1 164 ? -9.156 37.906 26.156 1 91.06 164 GLN B C 1
ATOM 3423 O O . GLN B 1 164 ? -9.211 37.125 25.219 1 91.06 164 GLN B O 1
ATOM 3428 N N . SER B 1 165 ? -9.875 37.812 27.25 1 91.69 165 SER B N 1
ATOM 3429 C CA . SER B 1 165 ? -10.852 36.75 27.406 1 91.69 165 SER B CA 1
ATOM 3430 C C . SER B 1 165 ? -11.969 36.875 26.375 1 91.69 165 SER B C 1
ATOM 3432 O O . SER B 1 165 ? -12.438 35.844 25.844 1 91.69 165 SER B O 1
ATOM 3434 N N . ILE B 1 166 ? -12.383 38.062 26.141 1 91.88 166 ILE B N 1
ATOM 3435 C CA . ILE B 1 166 ? -13.438 38.312 25.156 1 91.88 166 ILE B CA 1
ATOM 3436 C C . ILE B 1 166 ? -12.961 37.875 23.781 1 91.88 166 ILE B C 1
ATOM 3438 O O . ILE B 1 166 ? -13.672 37.156 23.062 1 91.88 166 ILE B O 1
ATOM 3442 N N . LEU B 1 167 ? -11.781 38.312 23.422 1 93.75 167 LEU B N 1
ATOM 3443 C CA . LEU B 1 167 ? -11.227 38 22.109 1 93.75 167 LEU B CA 1
ATOM 3444 C C . LEU B 1 167 ? -11.039 36.5 21.969 1 93.75 167 LEU B C 1
ATOM 3446 O O . LEU B 1 167 ? -11.32 35.906 20.906 1 93.75 167 LEU B O 1
ATOM 3450 N N . GLN B 1 168 ? -10.523 35.844 23 1 94.31 168 GLN B N 1
ATOM 3451 C CA . GLN B 1 168 ? -10.312 34.406 22.969 1 94.31 168 GLN B CA 1
ATOM 3452 C C . GLN B 1 168 ? -11.641 33.656 22.797 1 94.31 168 GLN B C 1
ATOM 3454 O O . GLN B 1 168 ? -11.719 32.688 22.047 1 94.31 168 GLN B O 1
ATOM 3459 N N . ASN B 1 169 ? -12.617 34.062 23.547 1 93.31 169 ASN B N 1
ATOM 3460 C CA . ASN B 1 169 ? -13.938 33.438 23.422 1 93.31 169 ASN B CA 1
ATOM 3461 C C . ASN B 1 169 ? -14.508 33.625 22.031 1 93.31 169 ASN B C 1
ATOM 3463 O O . ASN B 1 169 ? -15.109 32.688 21.469 1 93.31 169 ASN B O 1
ATOM 3467 N N . ASN B 1 170 ? -14.344 34.844 21.484 1 95.06 170 ASN B N 1
ATOM 3468 C CA . ASN B 1 170 ? -14.828 35.094 20.125 1 95.06 170 ASN B CA 1
ATOM 3469 C C . ASN B 1 170 ? -14.078 34.25 19.094 1 95.06 170 ASN B C 1
ATOM 3471 O O . ASN B 1 170 ? -14.672 33.781 18.125 1 95.06 170 ASN B O 1
ATOM 3475 N N . LEU B 1 171 ? -12.805 34.188 19.297 1 96.62 171 LEU B N 1
ATOM 3476 C CA . LEU B 1 171 ? -12.016 33.375 18.391 1 96.62 171 LEU B CA 1
ATOM 3477 C C . LEU B 1 171 ? -12.484 31.906 18.453 1 96.62 171 LEU B C 1
ATOM 3479 O O . LEU B 1 171 ? -12.555 31.234 17.422 1 96.62 171 LEU B O 1
ATOM 3483 N N . GLY B 1 172 ? -12.758 31.406 19.656 1 95.88 172 GLY B N 1
ATOM 3484 C CA . GLY B 1 172 ? -13.289 30.062 19.812 1 95.88 172 GLY B CA 1
ATOM 3485 C C . GLY B 1 172 ? -14.57 29.828 19.031 1 95.88 172 GLY B C 1
ATOM 3486 O O . GLY B 1 172 ? -14.758 28.766 18.438 1 95.88 172 GLY B O 1
ATOM 3487 N N . LYS B 1 173 ? -15.422 30.812 19.031 1 95.25 173 LYS B N 1
ATOM 3488 C CA . LYS B 1 173 ? -16.672 30.719 18.281 1 95.25 173 LYS B CA 1
ATOM 3489 C C . LYS B 1 173 ? -16.422 30.641 16.781 1 95.25 173 LYS B C 1
ATOM 3491 O O . LYS B 1 173 ? -17.016 29.812 16.094 1 95.25 173 LYS B O 1
ATOM 3496 N N . VAL B 1 174 ? -15.57 31.5 16.312 1 96.19 174 VAL B N 1
ATOM 3497 C CA . VAL B 1 174 ? -15.266 31.531 14.891 1 96.19 174 VAL B CA 1
ATOM 3498 C C . VAL B 1 174 ? -14.578 30.219 14.484 1 96.19 174 VAL B C 1
ATOM 3500 O O . VAL B 1 174 ? -14.883 29.656 13.438 1 96.19 174 VAL B O 1
ATOM 3503 N N . LEU B 1 175 ? -13.68 29.797 15.336 1 95.56 175 LEU B N 1
ATOM 3504 C CA . LEU B 1 175 ? -12.961 28.562 15.094 1 95.56 175 LEU B CA 1
ATOM 3505 C C . LEU B 1 175 ? -13.93 27.391 14.977 1 95.56 175 LEU B C 1
ATOM 3507 O O . LEU B 1 175 ? -13.812 26.562 14.062 1 95.56 175 LEU B O 1
ATOM 3511 N N . LYS B 1 176 ? -14.828 27.266 15.875 1 93.5 176 LYS B N 1
ATOM 3512 C CA . LYS B 1 176 ? -15.82 26.188 15.859 1 93.5 176 LYS B CA 1
ATOM 3513 C C . LYS B 1 176 ? -16.625 26.203 14.555 1 93.5 176 LYS B C 1
ATOM 3515 O O . LYS B 1 176 ? -16.891 25.141 13.984 1 93.5 176 LYS B O 1
ATOM 3520 N N . LYS B 1 177 ? -16.938 27.375 14.125 1 93.31 177 LYS B N 1
ATOM 3521 C CA . LYS B 1 177 ? -17.656 27.516 12.867 1 93.31 177 LYS B CA 1
ATOM 3522 C C . LYS B 1 177 ? -16.844 26.984 11.695 1 93.31 177 LYS B C 1
ATOM 3524 O O . LYS B 1 177 ? -17.375 26.281 10.82 1 93.31 177 LYS B O 1
ATOM 3529 N N . HIS B 1 178 ? -15.633 27.344 11.664 1 93.38 178 HIS B N 1
ATOM 3530 C CA . HIS B 1 178 ? -14.766 26.938 10.57 1 93.38 178 HIS B CA 1
ATOM 3531 C C . HIS B 1 178 ? -14.508 25.438 10.602 1 93.38 178 HIS B C 1
ATOM 3533 O O . HIS B 1 178 ? -14.484 24.781 9.555 1 93.38 178 HIS B O 1
ATOM 3539 N N . ILE B 1 179 ? -14.281 24.875 11.781 1 89.88 179 ILE B N 1
ATOM 3540 C CA . ILE B 1 179 ? -14.055 23.438 11.914 1 89.88 179 ILE B CA 1
ATOM 3541 C C . ILE B 1 179 ? -15.305 22.672 11.492 1 89.88 179 ILE B C 1
ATOM 3543 O O . ILE B 1 179 ? -15.219 21.672 10.766 1 89.88 179 ILE B O 1
ATOM 3547 N N . ARG B 1 180 ? -16.422 23.156 11.883 1 86.94 180 ARG B N 1
ATOM 3548 C CA . ARG B 1 180 ? -17.688 22.531 11.508 1 86.94 180 ARG B CA 1
ATOM 3549 C C . ARG B 1 180 ? -17.891 22.547 9.992 1 86.94 180 ARG B C 1
ATOM 3551 O O . ARG B 1 180 ? -18.328 21.562 9.406 1 86.94 180 ARG B O 1
ATOM 3558 N N . HIS B 1 181 ? -17.609 23.672 9.422 1 86.75 181 HIS B N 1
ATOM 3559 C CA . HIS B 1 181 ? -17.734 23.797 7.977 1 86.75 181 HIS B CA 1
ATOM 3560 C C . HIS B 1 181 ? -16.844 22.781 7.258 1 86.75 181 HIS B C 1
ATOM 3562 O O . HIS B 1 181 ? -17.266 22.156 6.281 1 86.75 181 HIS B O 1
ATOM 3568 N N . LYS B 1 182 ? -15.641 22.656 7.719 1 85.19 182 LYS B N 1
ATOM 3569 C CA . LYS B 1 182 ? -14.695 21.703 7.129 1 85.19 182 LYS B CA 1
ATOM 3570 C C . LYS B 1 182 ? -15.172 20.266 7.324 1 85.19 182 LYS B C 1
ATOM 3572 O O . LYS B 1 182 ? -14.992 19.422 6.441 1 85.19 182 LYS B O 1
ATOM 3577 N N . LEU B 1 183 ? -15.703 19.953 8.477 1 81.31 183 LEU B N 1
ATOM 3578 C CA . LEU B 1 183 ? -16.234 18.625 8.773 1 81.31 183 LEU B CA 1
ATOM 3579 C C . LEU B 1 183 ? -17.359 18.266 7.801 1 81.31 183 LEU B C 1
ATOM 3581 O O . LEU B 1 183 ? -17.438 17.125 7.344 1 81.31 183 LEU B O 1
ATOM 3585 N N . ASP B 1 184 ? -18.125 19.203 7.461 1 77.12 184 ASP B N 1
ATOM 3586 C CA . ASP B 1 184 ? -19.266 18.984 6.562 1 77.12 184 ASP B CA 1
ATOM 3587 C C . ASP B 1 184 ? -18.781 18.75 5.129 1 77.12 184 ASP B C 1
ATOM 3589 O O . ASP B 1 184 ? -19.391 17.969 4.391 1 77.12 184 ASP B O 1
ATOM 3593 N N . THR B 1 185 ? -17.781 19.328 4.785 1 77.5 185 THR B N 1
ATOM 3594 C CA . THR B 1 185 ? -17.297 19.266 3.414 1 77.5 185 THR B CA 1
ATOM 3595 C C . THR B 1 185 ? -16.516 17.969 3.191 1 77.5 185 THR B C 1
ATOM 3597 O O . THR B 1 185 ? -16.562 17.391 2.104 1 77.5 185 THR B O 1
ATOM 3600 N N . LEU B 1 186 ? -15.758 17.516 4.086 1 67.25 186 LEU B N 1
ATOM 3601 C CA . LEU B 1 186 ? -14.93 16.328 3.926 1 67.25 186 LEU B CA 1
ATOM 3602 C C . LEU B 1 186 ? -15.766 15.062 4.055 1 67.25 186 LEU B C 1
ATOM 3604 O O . LEU B 1 186 ? -15.289 13.969 3.73 1 67.25 186 LEU B O 1
ATOM 3608 N N . LYS B 1 187 ? -17 15.07 3.754 1 55.41 187 LYS B N 1
ATOM 3609 C CA . LYS B 1 187 ? -17.938 13.945 3.74 1 55.41 187 LYS B CA 1
ATOM 3610 C C . LYS B 1 187 ? -17.391 12.773 4.547 1 55.41 187 LYS B C 1
ATOM 3612 O O . LYS B 1 187 ? -17.312 11.648 4.047 1 55.41 187 LYS B O 1
ATOM 3617 N N . ILE B 1 188 ? -16.719 12.898 5.375 1 51.38 188 ILE B N 1
ATOM 3618 C CA . ILE B 1 188 ? -16.047 11.812 6.078 1 51.38 188 ILE B CA 1
ATOM 3619 C C . ILE B 1 188 ? -17.078 10.914 6.742 1 51.38 188 ILE B C 1
ATOM 3621 O O . ILE B 1 188 ? -17.75 11.32 7.703 1 51.38 188 ILE B O 1
ATOM 3625 N N . MET B 1 189 ? -17.812 10.211 5.902 1 44.34 189 MET B N 1
ATOM 3626 C CA . MET B 1 189 ? -18.75 9.219 6.414 1 44.34 189 MET B CA 1
ATOM 3627 C C . MET B 1 189 ? -18.031 8.117 7.176 1 44.34 189 MET B C 1
ATOM 3629 O O . MET B 1 189 ? -16.953 7.68 6.77 1 44.34 189 MET B O 1
ATOM 3633 N N . CYS B 1 190 ? -18.234 8.156 8.352 1 45.12 190 CYS B N 1
ATOM 3634 C CA . CYS B 1 190 ? -17.766 6.988 9.086 1 45.12 190 CYS B CA 1
ATOM 3635 C C . CYS B 1 190 ? -18.156 5.703 8.359 1 45.12 190 CYS B C 1
ATOM 3637 O O . CYS B 1 190 ? -19.328 5.516 7.996 1 45.12 190 CYS B O 1
ATOM 3639 N N . GLU B 1 191 ? -17.297 5.156 7.707 1 42.44 191 GLU B N 1
ATOM 3640 C CA . GLU B 1 191 ? -17.562 3.93 6.965 1 42.44 191 GLU B CA 1
ATOM 3641 C C . GLU B 1 191 ? -18.547 3.033 7.711 1 42.44 191 GLU B C 1
ATOM 3643 O O . GLU B 1 191 ? -19.359 2.342 7.09 1 42.44 191 GLU B O 1
ATOM 3648 N N . GLY B 1 192 ? -18.25 2.66 8.992 1 40.44 192 GLY B N 1
ATOM 3649 C CA . GLY B 1 192 ? -19.188 1.786 9.688 1 40.44 192 GLY B CA 1
ATOM 3650 C C . GLY B 1 192 ? -20.516 2.453 9.992 1 40.44 192 GLY B C 1
ATOM 3651 O O . GLY B 1 192 ? -21.422 1.824 10.555 1 40.44 192 GLY B O 1
ATOM 3652 N N . CYS B 1 193 ? -20.375 3.682 10.281 1 43.75 193 CYS B N 1
ATOM 3653 C CA . CYS B 1 193 ? -21.641 4.238 10.742 1 43.75 193 CYS B CA 1
ATOM 3654 C C . CYS B 1 193 ? -22.594 4.465 9.578 1 43.75 193 CYS B C 1
ATOM 3656 O O . CYS B 1 193 ? -22.281 5.195 8.641 1 43.75 193 CYS B O 1
ATOM 3658 N N . SER B 1 194 ? -23.219 3.479 9.148 1 37.22 194 SER B N 1
ATOM 3659 C CA . SER B 1 194 ? -24.391 3.613 8.281 1 37.22 194 SER B CA 1
ATOM 3660 C C . SER B 1 194 ? -25.141 4.918 8.547 1 37.22 194 SER B C 1
ATOM 3662 O O . SER B 1 194 ? -24.984 5.516 9.617 1 37.22 194 SER B O 1
ATOM 3664 N N . SER B 1 195 ? -25.984 5.461 7.652 1 37 195 SER B N 1
ATOM 3665 C CA . SER B 1 195 ? -26.922 6.57 7.621 1 37 195 SER B CA 1
ATOM 3666 C C . SER B 1 195 ? -27.719 6.66 8.922 1 37 195 SER B C 1
ATOM 3668 O O . SER B 1 195 ? -28.672 7.438 9.023 1 37 195 SER B O 1
ATOM 3670 N N . ASP B 1 196 ? -27.719 5.656 9.898 1 37.72 196 ASP B N 1
ATOM 3671 C CA . ASP B 1 196 ? -28.75 5.84 10.914 1 37.72 196 ASP B CA 1
ATOM 3672 C C . ASP B 1 196 ? -28.406 7.008 11.836 1 37.72 196 ASP B C 1
ATOM 3674 O O . ASP B 1 196 ? -27.234 7.273 12.109 1 37.72 196 ASP B O 1
ATOM 3678 N N . ASP B 1 197 ? -29.391 7.867 12.281 1 38.19 197 ASP B N 1
ATOM 3679 C CA . ASP B 1 197 ? -29.594 9.023 13.156 1 38.19 197 ASP B CA 1
ATOM 3680 C C . ASP B 1 197 ? -28.75 8.914 14.422 1 38.19 197 ASP B C 1
ATOM 3682 O O . ASP B 1 197 ? -28.547 9.914 15.117 1 38.19 197 ASP B O 1
ATOM 3686 N N . ASN B 1 198 ? -28.75 7.711 15.18 1 36.25 198 ASN B N 1
ATOM 3687 C CA . ASN B 1 198 ? -28.234 7.652 16.547 1 36.25 198 ASN B CA 1
ATOM 3688 C C . ASN B 1 198 ? -26.703 7.551 16.562 1 36.25 198 ASN B C 1
ATOM 3690 O O . ASN B 1 198 ? -26.156 6.465 16.75 1 36.25 198 ASN B O 1
ATOM 3694 N N . GLN B 1 199 ? -25.969 8.281 15.945 1 36.03 199 GLN B N 1
ATOM 3695 C CA . GLN B 1 199 ? -24.531 8.445 15.805 1 36.03 199 GLN B CA 1
ATOM 3696 C C . GLN B 1 199 ? -23.859 8.688 17.156 1 36.03 199 GLN B C 1
ATOM 3698 O O . GLN B 1 199 ? -22.656 8.938 17.234 1 36.03 199 GLN B O 1
ATOM 3703 N N . SER B 1 200 ? -24.531 8.773 18.312 1 37.62 200 SER B N 1
ATOM 3704 C CA . SER B 1 200 ? -23.969 9.211 19.578 1 37.62 200 SER B CA 1
ATOM 3705 C C . SER B 1 200 ? -22.984 8.18 20.141 1 37.62 200 SER B C 1
ATOM 3707 O O . SER B 1 200 ? -22.125 8.516 20.953 1 37.62 200 SER B O 1
ATOM 3709 N N . LYS B 1 201 ? -23.281 6.836 20.156 1 35.91 201 LYS B N 1
ATOM 3710 C CA . LYS B 1 201 ? -22.594 5.855 20.984 1 35.91 201 LYS B CA 1
ATOM 3711 C C . LYS B 1 201 ? -21.422 5.215 20.234 1 35.91 201 LYS B C 1
ATOM 3713 O O . LYS B 1 201 ? -20.844 4.234 20.703 1 35.91 201 LYS B O 1
ATOM 3718 N N . HIS B 1 202 ? -21.266 5.379 18.906 1 39.78 202 HIS B N 1
ATOM 3719 C CA . HIS B 1 202 ? -20.266 4.578 18.219 1 39.78 202 HIS B CA 1
ATOM 3720 C C . HIS B 1 202 ? -18.844 5.012 18.594 1 39.78 202 HIS B C 1
ATOM 3722 O O . HIS B 1 202 ? -18.641 6.152 19 1 39.78 202 HIS B O 1
ATOM 3728 N N . THR B 1 203 ? -17.859 4.082 18.812 1 44.94 203 THR B N 1
ATOM 3729 C CA . THR B 1 203 ? -16.422 4.18 18.969 1 44.94 203 THR B CA 1
ATOM 3730 C C . THR B 1 203 ? -15.828 5.199 18 1 44.94 203 THR B C 1
ATOM 3732 O O . THR B 1 203 ? -14.609 5.398 17.969 1 44.94 203 THR B O 1
ATOM 3735 N N . CYS B 1 204 ? -16.688 5.848 17.266 1 48.75 204 CYS B N 1
ATOM 3736 C CA . CYS B 1 204 ? -16.484 6.883 16.25 1 48.75 204 CYS B CA 1
ATOM 3737 C C . CYS B 1 204 ? -15.977 8.172 16.891 1 48.75 204 CYS B C 1
ATOM 3739 O O . CYS B 1 204 ? -15.625 9.117 16.188 1 48.75 204 CYS B O 1
ATOM 3741 N N . PHE B 1 205 ? -15.969 8.117 18.172 1 46.16 205 PHE B N 1
ATOM 3742 C CA . PHE B 1 205 ? -15.508 9.352 18.812 1 46.16 205 PHE B CA 1
ATOM 3743 C C . PHE B 1 205 ? -14.055 9.625 18.453 1 46.16 205 PHE B C 1
ATOM 3745 O O . PHE B 1 205 ? -13.695 10.734 18.062 1 46.16 205 PHE B O 1
ATOM 3752 N N . GLU B 1 206 ? -13.281 8.602 18.781 1 53.16 206 GLU B N 1
ATOM 3753 C CA . GLU B 1 206 ? -11.867 8.773 18.453 1 53.16 206 GLU B CA 1
ATOM 3754 C C . GLU B 1 206 ? -11.68 9.055 16.953 1 53.16 206 GLU B C 1
ATOM 3756 O O . GLU B 1 206 ? -10.836 9.867 16.578 1 53.16 206 GLU B O 1
ATOM 3761 N N . THR B 1 207 ? -12.461 8.391 16.266 1 58.31 207 THR B N 1
ATOM 3762 C CA . THR B 1 207 ? -12.414 8.625 14.82 1 58.31 207 THR B CA 1
ATOM 3763 C C . THR B 1 207 ? -12.82 10.055 14.492 1 58.31 207 THR B C 1
ATOM 3765 O O . THR B 1 207 ? -12.234 10.68 13.609 1 58.31 207 THR B O 1
ATOM 3768 N N . ARG B 1 208 ? -13.641 10.547 15.375 1 58.09 208 ARG B N 1
ATOM 3769 C CA . ARG B 1 208 ? -14.102 11.906 15.125 1 58.09 208 ARG B CA 1
ATOM 3770 C C . ARG B 1 208 ? -13.023 12.922 15.477 1 58.09 208 ARG B C 1
ATOM 3772 O O . ARG B 1 208 ? -12.82 13.898 14.75 1 58.09 208 ARG B O 1
ATOM 3779 N N . LEU B 1 209 ? -12.438 12.617 16.641 1 61.81 209 LEU B N 1
ATOM 3780 C CA . LEU B 1 209 ? -11.383 13.539 17.062 1 61.81 209 LEU B CA 1
ATOM 3781 C C . LEU B 1 209 ? -10.266 13.602 16.031 1 61.81 209 LEU B C 1
ATOM 3783 O O . LEU B 1 209 ? -9.742 14.68 15.742 1 61.81 209 LEU B O 1
ATOM 3787 N N . SER B 1 210 ? -9.992 12.453 15.555 1 72.06 210 SER B N 1
ATOM 3788 C CA . SER B 1 210 ? -8.969 12.414 14.516 1 72.06 210 SER B CA 1
ATOM 3789 C C . SER B 1 210 ? -9.398 13.211 13.281 1 72.06 210 SER B C 1
ATOM 3791 O O . SER B 1 210 ? -8.586 13.914 12.68 1 72.06 210 SER B O 1
ATOM 3793 N N . PHE B 1 211 ? -10.594 13.234 13.117 1 78.94 211 PHE B N 1
ATOM 3794 C CA . PHE B 1 211 ? -11.102 13.977 11.977 1 78.94 211 PHE B CA 1
ATOM 3795 C C . PHE B 1 211 ? -11.047 15.477 12.234 1 78.94 211 PHE B C 1
ATOM 3797 O O . PHE B 1 211 ? -10.781 16.266 11.328 1 78.94 211 PHE B O 1
ATOM 3804 N N . MET B 1 212 ? -11.273 15.805 13.484 1 84.31 212 MET B N 1
ATOM 3805 C CA . MET B 1 212 ? -11.211 17.219 13.828 1 84.31 212 MET B CA 1
ATOM 3806 C C . MET B 1 212 ? -9.789 17.75 13.68 1 84.31 212 MET B C 1
ATOM 3808 O O . MET B 1 212 ? -9.594 18.875 13.203 1 84.31 212 MET B O 1
ATOM 3812 N N . ASP B 1 213 ? -8.875 16.938 14.117 1 86.19 213 ASP B N 1
ATOM 3813 C CA . ASP B 1 213 ? -7.48 17.344 13.953 1 86.19 213 ASP B CA 1
ATOM 3814 C C . ASP B 1 213 ? -7.133 17.547 12.477 1 86.19 213 ASP B C 1
ATOM 3816 O O . ASP B 1 213 ? -6.379 18.453 12.133 1 86.19 213 ASP B O 1
ATOM 3820 N N . ARG B 1 214 ? -7.691 16.734 11.688 1 87.75 214 ARG B N 1
ATOM 3821 C CA . ARG B 1 214 ? -7.48 16.891 10.25 1 87.75 214 ARG B CA 1
ATOM 3822 C C . ARG B 1 214 ? -8.117 18.172 9.727 1 87.75 214 ARG B C 1
ATOM 3824 O O . ARG B 1 214 ? -7.523 18.875 8.914 1 87.75 214 ARG B O 1
ATOM 3831 N N . CYS B 1 215 ? -9.258 18.469 10.203 1 88.44 215 CYS B N 1
ATOM 3832 C CA . CYS B 1 215 ? -9.945 19.688 9.82 1 88.44 215 CYS B CA 1
ATOM 3833 C C . CYS B 1 215 ? -9.148 20.922 10.258 1 88.44 215 CYS B C 1
ATOM 3835 O O . CYS B 1 215 ? -8.977 21.859 9.477 1 88.44 215 CYS B O 1
ATOM 3837 N N . ILE B 1 216 ? -8.711 20.797 11.414 1 89.5 216 ILE B N 1
ATOM 3838 C CA . ILE B 1 216 ? -7.918 21.891 11.969 1 89.5 216 ILE B CA 1
ATOM 3839 C C . ILE B 1 216 ? -6.66 22.094 11.125 1 89.5 216 ILE B C 1
ATOM 3841 O O . ILE B 1 216 ? -6.324 23.219 10.758 1 89.5 216 ILE B O 1
ATOM 3845 N N . ALA B 1 217 ? -6.047 21.016 10.773 1 89.31 217 ALA B N 1
ATOM 3846 C CA . ALA B 1 217 ? -4.781 21.047 10.047 1 89.31 217 ALA B CA 1
ATOM 3847 C C . ALA B 1 217 ? -4.98 21.562 8.625 1 89.31 217 ALA B C 1
ATOM 3849 O O . ALA B 1 217 ? -4.023 21.984 7.977 1 89.31 217 ALA B O 1
ATOM 3850 N N . SER B 1 218 ? -6.18 21.547 8.156 1 88.5 218 SER B N 1
ATOM 3851 C CA . SER B 1 218 ? -6.438 21.969 6.781 1 88.5 218 SER B CA 1
ATOM 3852 C C . SER B 1 218 ? -7.215 23.281 6.742 1 88.5 218 SER B C 1
ATOM 3854 O O . SER B 1 218 ? -7.75 23.656 5.699 1 88.5 218 SER B O 1
ATOM 3856 N N . MET B 1 219 ? -7.27 23.906 7.785 1 88.44 219 MET B N 1
ATOM 3857 C CA . MET B 1 219 ? -8.055 25.141 7.887 1 88.44 219 MET B CA 1
ATOM 3858 C C . MET B 1 219 ? -7.391 26.281 7.125 1 88.44 219 MET B C 1
ATOM 3860 O O . MET B 1 219 ? -6.164 26.375 7.09 1 88.44 219 MET B O 1
ATOM 3864 N N . ASP B 1 220 ? -8.219 27.125 6.527 1 90.56 220 ASP B N 1
ATOM 3865 C CA . ASP B 1 220 ? -7.73 28.344 5.887 1 90.56 220 ASP B CA 1
ATOM 3866 C C . ASP B 1 220 ? -7.512 29.453 6.91 1 90.56 220 ASP B C 1
ATOM 3868 O O . ASP B 1 220 ? -8.453 30.156 7.277 1 90.56 220 ASP B O 1
ATOM 3872 N N . ILE B 1 221 ? -6.332 29.688 7.164 1 91.56 221 ILE B N 1
ATOM 3873 C CA . I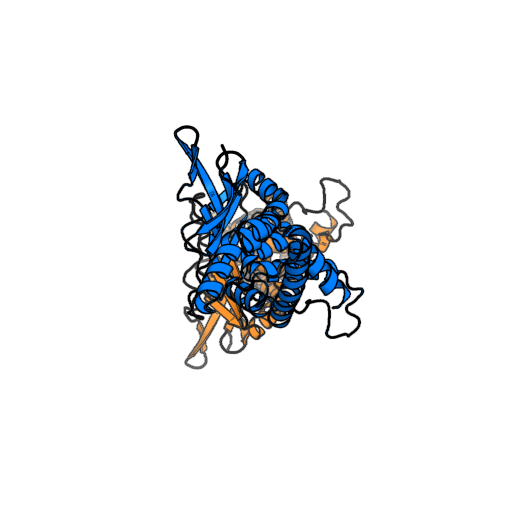LE B 1 221 ? -5.965 30.594 8.25 1 91.56 221 ILE B CA 1
ATOM 3874 C C . ILE B 1 221 ? -6.352 32.031 7.887 1 91.56 221 ILE B C 1
ATOM 3876 O O . ILE B 1 221 ? -6.75 32.812 8.75 1 91.56 221 ILE B O 1
ATOM 3880 N N . TYR B 1 222 ? -6.211 32.344 6.672 1 92.62 222 TYR B N 1
ATOM 3881 C CA . TYR B 1 222 ? -6.574 33.688 6.25 1 92.62 222 TYR B CA 1
ATOM 3882 C C . TYR B 1 222 ? -8.07 33.938 6.41 1 92.62 222 TYR B C 1
ATOM 3884 O O . TYR B 1 222 ? -8.492 35 6.895 1 92.62 222 TYR B O 1
ATOM 3892 N N . ASN B 1 223 ? -8.828 33 6.008 1 95.62 223 ASN B N 1
ATOM 3893 C CA . ASN B 1 223 ? -10.273 33.125 6.156 1 95.62 223 ASN B CA 1
ATOM 3894 C C . ASN B 1 223 ? -10.688 33.188 7.625 1 95.62 223 ASN B C 1
ATOM 3896 O O . ASN B 1 223 ? -11.648 33.844 7.988 1 95.62 223 ASN B O 1
ATOM 3900 N N . LEU B 1 224 ? -10.047 32.375 8.367 1 96.12 224 LEU B N 1
ATOM 3901 C CA . LEU B 1 224 ? -10.297 32.438 9.805 1 96.12 224 LEU B CA 1
ATOM 3902 C C . LEU B 1 224 ? -10.008 33.812 10.367 1 96.12 224 LEU B C 1
ATOM 3904 O O . LEU B 1 224 ? -10.82 34.375 11.117 1 96.12 224 LEU B O 1
ATOM 3908 N N . ALA B 1 225 ? -8.852 34.344 9.992 1 96.06 225 ALA B N 1
ATOM 3909 C CA . ALA B 1 225 ? -8.477 35.688 10.445 1 96.06 225 ALA B CA 1
ATOM 3910 C C . ALA B 1 225 ? -9.484 36.75 9.961 1 96.06 225 ALA B C 1
ATOM 3912 O O . ALA B 1 225 ? -9.844 37.656 10.703 1 96.06 225 ALA B O 1
ATOM 3913 N N . HIS B 1 226 ? -9.844 36.562 8.727 1 96.25 226 HIS B N 1
ATOM 3914 C CA . HIS B 1 226 ? -10.82 37.469 8.141 1 96.25 226 HIS B CA 1
ATOM 3915 C C . HIS B 1 226 ? -12.102 37.5 8.961 1 96.25 226 HIS B C 1
ATOM 3917 O O . HIS B 1 226 ? -12.531 38.562 9.406 1 96.25 226 HIS B O 1
ATOM 3923 N N . ASP B 1 227 ? -12.68 36.406 9.25 1 96.5 227 ASP B N 1
ATOM 3924 C CA . ASP B 1 227 ? -13.93 36.344 10 1 96.5 227 ASP B CA 1
ATOM 3925 C C . ASP B 1 227 ? -13.734 36.844 11.43 1 96.5 227 ASP B C 1
ATOM 3927 O O . ASP B 1 227 ? -14.617 37.5 11.984 1 96.5 227 ASP B O 1
ATOM 3931 N N . PHE B 1 228 ? -12.633 36.5 12.039 1 96.81 228 PHE B N 1
ATOM 3932 C CA . PHE B 1 228 ? -12.328 36.938 13.406 1 96.81 228 PHE B CA 1
ATOM 3933 C C . PHE B 1 228 ? -12.242 38.438 13.508 1 96.81 228 PHE B C 1
ATOM 3935 O O . PHE B 1 228 ? -12.836 39.031 14.406 1 96.81 228 PHE B O 1
ATOM 3942 N N . VAL B 1 229 ? -11.547 39.031 12.586 1 94.5 229 VAL B N 1
ATOM 3943 C CA . VAL B 1 229 ? -11.344 40.469 12.586 1 94.5 229 VAL B CA 1
ATOM 3944 C C . VAL B 1 229 ? -12.672 41.188 12.328 1 94.5 229 VAL B C 1
ATOM 3946 O O . VAL B 1 229 ? -13.039 42.094 13.055 1 94.5 229 VAL B O 1
ATOM 3949 N N . TYR B 1 230 ? -13.383 40.719 11.391 1 92.12 230 TYR B N 1
ATOM 3950 C CA . TYR B 1 230 ? -14.633 41.375 11.016 1 92.12 230 TYR B CA 1
ATOM 3951 C C . TYR B 1 230 ? -15.664 41.25 12.133 1 92.12 230 TYR B C 1
ATOM 3953 O O . TYR B 1 230 ? -16.484 42.156 12.328 1 92.12 230 TYR B O 1
ATOM 3961 N N . GLU B 1 231 ? -15.562 40.188 12.883 1 92.38 231 GLU B N 1
ATOM 3962 C CA . GLU B 1 231 ? -16.531 40 13.953 1 92.38 231 GLU B CA 1
ATOM 3963 C C . GLU B 1 231 ? -16.141 40.781 15.203 1 92.38 231 GLU B C 1
ATOM 3965 O O . GLU B 1 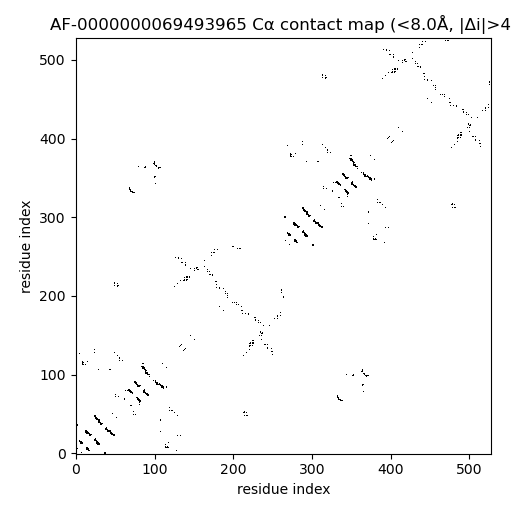231 ? -16.922 40.906 16.141 1 92.38 231 GLU B O 1
ATOM 3970 N N . ASN B 1 232 ? -14.969 41.312 15.188 1 91.5 232 ASN B N 1
ATOM 3971 C CA . ASN B 1 232 ? -14.469 42.062 16.359 1 91.5 232 ASN B CA 1
ATOM 3972 C C . ASN B 1 232 ? -14 43.438 15.977 1 91.5 232 ASN B C 1
ATOM 3974 O O . ASN B 1 232 ? -12.891 43.844 16.344 1 91.5 232 ASN B O 1
ATOM 3978 N N . SER B 1 233 ? -14.828 44.188 15.297 1 86.69 233 SER B N 1
ATOM 3979 C CA . SER B 1 233 ? -14.445 45.469 14.727 1 86.69 233 SER B CA 1
ATOM 3980 C C . SER B 1 233 ? -14.109 46.5 15.812 1 86.69 233 SER B C 1
ATOM 3982 O O . SER B 1 233 ? -13.297 47.406 15.602 1 86.69 233 SER B O 1
ATOM 3984 N N . GLN B 1 234 ? -14.703 46.375 16.969 1 83.69 234 GLN B N 1
ATOM 3985 C CA . GLN B 1 234 ? -14.492 47.344 18.031 1 83.69 234 GLN B CA 1
ATOM 3986 C C . GLN B 1 234 ? -13.227 47.031 18.828 1 83.69 234 GLN B C 1
ATOM 3988 O O . GLN B 1 234 ? -12.797 47.812 19.672 1 83.69 234 GLN B O 1
ATOM 3993 N N . LEU B 1 235 ? -12.57 45.906 18.469 1 88.5 235 LEU B N 1
ATOM 3994 C CA . LEU B 1 235 ? -11.453 45.469 19.297 1 88.5 235 LEU B CA 1
ATOM 3995 C C . LEU B 1 235 ? -10.172 45.375 18.484 1 88.5 235 LEU B C 1
ATOM 3997 O O . LEU B 1 235 ? -9.219 44.719 18.891 1 88.5 235 LEU B O 1
ATOM 4001 N N . TYR B 1 236 ? -10.023 46.031 17.391 1 87.5 236 TYR B N 1
ATOM 4002 C CA . TYR B 1 236 ? -8.922 45.969 16.438 1 87.5 236 TYR B CA 1
ATOM 4003 C C . TYR B 1 236 ? -7.594 46.25 17.125 1 87.5 236 TYR B C 1
ATOM 4005 O O . TYR B 1 236 ? -6.609 45.531 16.938 1 87.5 236 TYR B O 1
ATOM 4013 N N . PRO B 1 237 ? -7.551 47.281 18.016 1 86.25 237 PRO B N 1
ATOM 4014 C CA . PRO B 1 237 ? -6.266 47.656 18.609 1 86.25 237 PRO B CA 1
ATOM 4015 C C . PRO B 1 237 ? -5.691 46.562 19.516 1 86.25 237 PRO B C 1
ATOM 4017 O O . PRO B 1 237 ? -4.492 46.531 19.781 1 86.25 237 PRO B O 1
ATOM 4020 N N . TYR B 1 238 ? -6.586 45.656 19.922 1 88.25 238 TYR B N 1
ATOM 4021 C CA . TYR B 1 238 ? -6.16 44.656 20.875 1 88.25 238 TYR B CA 1
ATOM 4022 C C . TYR B 1 238 ? -5.719 43.375 20.172 1 88.25 238 TYR B C 1
ATOM 4024 O O . TYR B 1 238 ? -5.203 42.438 20.812 1 88.25 238 TYR B O 1
ATOM 4032 N N . MET B 1 239 ? -5.949 43.312 18.859 1 90.12 239 MET B N 1
ATOM 4033 C CA . MET B 1 239 ? -5.48 42.188 18.062 1 90.12 239 MET B CA 1
ATOM 4034 C C . MET B 1 239 ? -4.008 42.344 17.703 1 90.12 239 MET B C 1
ATOM 4036 O O . MET B 1 239 ? -3.672 42.562 16.531 1 90.12 239 MET B O 1
ATOM 4040 N N . SER B 1 240 ? -3.156 42.156 18.703 1 88.88 240 SER B N 1
ATOM 4041 C CA . SER B 1 240 ? -1.733 42.469 18.625 1 88.88 240 SER B CA 1
ATOM 4042 C C . SER B 1 240 ? -0.88 41.25 18.984 1 88.88 240 SER B C 1
ATOM 4044 O O . SER B 1 240 ? -1.405 40.156 19.188 1 88.88 240 SER B O 1
ATOM 4046 N N . ASP B 1 241 ? 0.463 41.469 19.016 1 92.12 241 ASP B N 1
ATOM 4047 C CA . ASP B 1 241 ? 1.414 40.469 19.438 1 92.12 241 ASP B CA 1
ATOM 4048 C C . ASP B 1 241 ? 1.08 39.938 20.844 1 92.12 241 ASP B C 1
ATOM 4050 O O . ASP B 1 241 ? 1.146 38.75 21.094 1 92.12 241 ASP B O 1
ATOM 4054 N N . SER B 1 242 ? 0.637 40.906 21.641 1 90.88 242 SER B N 1
ATOM 4055 C CA . SER B 1 242 ? 0.323 40.562 23.016 1 90.88 242 SER B CA 1
ATOM 4056 C C . SER B 1 242 ? -0.853 39.594 23.078 1 90.88 242 SER B C 1
ATOM 4058 O O . SER B 1 242 ? -0.854 38.656 23.875 1 90.88 242 SER B O 1
ATOM 4060 N N . PHE B 1 243 ? -1.857 39.812 22.234 1 93.12 243 PHE B N 1
ATOM 4061 C CA . PHE B 1 243 ? -3.01 38.906 22.203 1 93.12 243 PHE B CA 1
ATOM 4062 C C . PHE B 1 243 ? -2.584 37.5 21.844 1 93.12 243 PHE B C 1
ATOM 4064 O O . PHE B 1 243 ? -2.975 36.531 22.516 1 93.12 243 PHE B O 1
ATOM 4071 N N . ILE B 1 244 ? -1.704 37.375 20.859 1 92.5 244 ILE B N 1
ATOM 4072 C CA . ILE B 1 244 ? -1.283 36.062 20.359 1 92.5 244 ILE B CA 1
ATOM 4073 C C . ILE B 1 244 ? -0.374 35.375 21.375 1 92.5 244 ILE B C 1
ATOM 4075 O O . ILE B 1 244 ? -0.463 34.188 21.594 1 92.5 244 ILE B O 1
ATOM 4079 N N . GLU B 1 245 ? 0.496 36.125 21.969 1 92.25 245 GLU B N 1
ATOM 4080 C CA . GLU B 1 245 ? 1.428 35.594 22.953 1 92.25 245 GLU B CA 1
ATOM 4081 C C . GLU B 1 245 ? 0.688 35.031 24.156 1 92.25 245 GLU B C 1
ATOM 4083 O O . GLU B 1 245 ? 1.148 34.062 24.797 1 92.25 245 GLU B O 1
ATOM 4088 N N . ASN B 1 246 ? -0.464 35.594 24.469 1 92.19 246 ASN B N 1
ATOM 4089 C CA . ASN B 1 246 ? -1.216 35.156 25.656 1 92.19 246 ASN B CA 1
ATOM 4090 C C . ASN B 1 246 ? -2.314 34.156 25.281 1 92.19 246 ASN B C 1
ATOM 4092 O O . ASN B 1 246 ? -3.035 33.688 26.156 1 92.19 246 ASN B O 1
ATOM 4096 N N . LEU B 1 247 ? -2.408 33.875 24.047 1 92.62 247 LEU B N 1
ATOM 4097 C CA . LEU B 1 247 ? -3.426 32.938 23.578 1 92.62 247 LEU B CA 1
ATOM 4098 C C . LEU B 1 247 ? -3.031 31.5 23.906 1 92.62 247 LEU B C 1
ATOM 4100 O O . LEU B 1 247 ? -1.907 31.078 23.609 1 92.62 247 LEU B O 1
ATOM 4104 N N . ASN B 1 248 ? -3.854 30.781 24.562 1 90.5 248 ASN B N 1
ATOM 4105 C CA . ASN B 1 248 ? -3.658 29.344 24.719 1 90.5 248 ASN B CA 1
ATOM 4106 C C . ASN B 1 248 ? -4.312 28.562 23.578 1 90.5 248 ASN B C 1
ATOM 4108 O O . ASN B 1 248 ? -5.414 28.031 23.734 1 90.5 248 ASN B O 1
ATOM 4112 N N . ALA B 1 249 ? -3.584 28.406 22.594 1 92.12 249 ALA B N 1
ATOM 4113 C CA . ALA B 1 249 ? -4.094 27.797 21.375 1 92.12 249 ALA B CA 1
ATOM 4114 C C . ALA B 1 249 ? -4.559 26.375 21.609 1 92.12 249 ALA B C 1
ATOM 4116 O O . ALA B 1 249 ? -5.633 25.969 21.156 1 92.12 249 ALA B O 1
ATOM 4117 N N . LEU B 1 250 ? -3.766 25.578 22.312 1 92.75 250 LEU B N 1
ATOM 4118 C CA . LEU B 1 250 ? -4.07 24.172 22.531 1 92.75 250 LEU B CA 1
ATOM 4119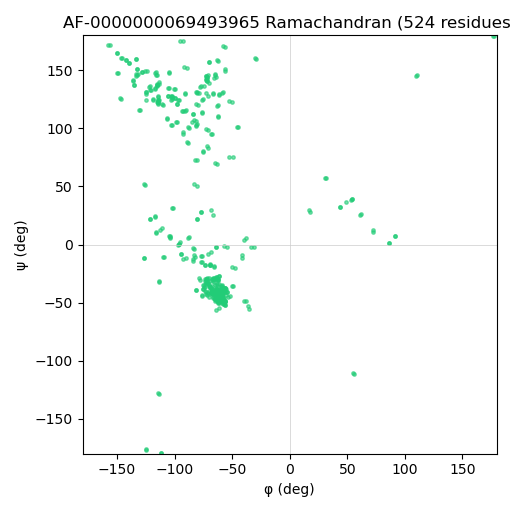 C C . LEU B 1 250 ? -5.379 24.016 23.297 1 92.75 250 LEU B C 1
ATOM 4121 O O . LEU B 1 250 ? -6.211 23.172 22.953 1 92.75 250 LEU B O 1
ATOM 4125 N N . GLU B 1 251 ? -5.531 24.797 24.312 1 93.06 251 GLU B N 1
ATOM 4126 C CA . GLU B 1 251 ? -6.766 24.766 25.094 1 93.06 251 GLU B CA 1
ATOM 4127 C C . GLU B 1 251 ? -7.969 25.156 24.234 1 93.06 251 GLU B C 1
ATOM 4129 O O . GLU B 1 251 ? -9.047 24.578 24.375 1 93.06 251 GLU B O 1
ATOM 4134 N N . LEU B 1 252 ? -7.801 26.172 23.484 1 94.06 252 LEU B N 1
ATOM 4135 C CA . LEU B 1 252 ? -8.883 26.625 22.625 1 94.06 252 LEU B CA 1
ATOM 4136 C C . LEU B 1 252 ? -9.32 25.531 21.672 1 94.06 252 LEU B C 1
ATOM 4138 O O . LEU B 1 252 ? -10.516 25.281 21.5 1 94.06 252 LEU B O 1
ATOM 4142 N N . PHE B 1 253 ? -8.375 24.875 21.031 1 93.31 253 PHE B N 1
ATOM 4143 C CA . PHE B 1 253 ? -8.703 23.797 20.109 1 93.31 253 PHE B CA 1
ATOM 4144 C C . PHE B 1 253 ? -9.375 22.641 20.844 1 93.31 253 PHE B C 1
ATOM 4146 O O . PHE B 1 253 ? -10.32 22.031 20.328 1 93.31 253 PHE B O 1
ATOM 4153 N N . GLU B 1 254 ? -8.852 22.297 21.984 1 91.19 254 GLU B N 1
ATOM 4154 C CA . GLU B 1 254 ? -9.438 21.219 22.766 1 91.19 254 GLU B CA 1
ATOM 4155 C C . GLU B 1 254 ? -10.891 21.516 23.125 1 91.19 254 GLU B C 1
ATOM 4157 O O . GLU B 1 254 ? -11.742 20.625 23.078 1 91.19 254 GLU B O 1
ATOM 4162 N N . MET B 1 255 ? -11.141 22.672 23.453 1 90.88 255 MET B N 1
ATOM 4163 C CA . MET B 1 255 ? -12.5 23.094 23.766 1 90.88 255 MET B CA 1
ATOM 4164 C C . MET B 1 255 ? -13.406 22.984 22.547 1 90.88 255 MET B C 1
ATOM 4166 O O . MET B 1 255 ? -14.547 22.516 22.656 1 90.88 255 MET B O 1
ATOM 4170 N N . CYS B 1 256 ? -12.938 23.469 21.453 1 91 256 CYS B N 1
ATOM 4171 C CA . CYS B 1 256 ? -13.719 23.391 20.219 1 91 256 CYS B CA 1
ATOM 4172 C C . CYS B 1 256 ? -14.023 21.938 19.875 1 91 256 CYS B C 1
ATOM 4174 O O . CYS B 1 256 ? -15.164 21.594 19.531 1 91 256 CYS B O 1
ATOM 4176 N N . LYS B 1 257 ? -13.023 21.094 19.953 1 88.31 257 LYS B N 1
ATOM 4177 C CA . LYS B 1 257 ? -13.195 19.688 19.641 1 88.31 257 LYS B CA 1
ATOM 4178 C C . LYS B 1 257 ? -14.211 19.031 20.578 1 88.31 257 LYS B C 1
ATOM 4180 O O . LYS B 1 257 ? -15.055 18.25 20.125 1 88.31 257 LYS B O 1
ATOM 4185 N N . PHE B 1 258 ? -14.078 19.312 21.812 1 85.75 258 PHE B N 1
ATOM 4186 C CA . PHE B 1 258 ? -14.992 18.766 22.797 1 85.75 258 PHE B CA 1
ATOM 4187 C C . PHE B 1 258 ? -16.438 19.188 22.5 1 85.75 258 PHE B C 1
ATOM 4189 O O . PHE B 1 258 ? -17.328 18.344 22.484 1 85.75 258 PHE B O 1
ATOM 4196 N N . HIS B 1 259 ? -16.641 20.391 22.266 1 85.94 259 HIS B N 1
ATOM 4197 C CA . HIS B 1 259 ? -17.969 20.922 22 1 85.94 259 HIS B CA 1
ATOM 4198 C C . HIS B 1 259 ? -18.562 20.297 20.75 1 85.94 259 HIS B C 1
ATOM 4200 O O . HIS B 1 259 ? -19.766 20 20.703 1 85.94 259 HIS B O 1
ATOM 4206 N N . LEU B 1 260 ? -17.781 20.172 19.734 1 82.69 260 LEU B N 1
ATOM 4207 C CA . LEU B 1 260 ? -18.266 19.641 18.469 1 82.69 260 LEU B CA 1
ATOM 4208 C C . LEU B 1 260 ? -18.516 18.141 18.562 1 82.69 260 LEU B C 1
ATOM 4210 O O . LEU B 1 260 ? -19.312 17.594 17.797 1 82.69 260 LEU B O 1
ATOM 4214 N N . SER B 1 261 ? -17.734 17.453 19.375 1 77.12 261 SER B N 1
ATOM 4215 C CA . SER B 1 261 ? -17.922 16.016 19.531 1 77.12 261 SER B CA 1
ATOM 4216 C C . SER B 1 261 ? -19.203 15.688 20.281 1 77.12 261 SER B C 1
ATOM 4218 O O . SER B 1 261 ? -19.812 14.641 20.047 1 77.12 261 SER B O 1
ATOM 4220 N N . VAL B 1 262 ? -19.562 16.516 21.234 1 66.88 262 VAL B N 1
ATOM 4221 C CA . VAL B 1 262 ? -20.766 16.281 22.031 1 66.88 262 VAL B CA 1
ATOM 4222 C C . VAL B 1 262 ? -22 16.703 21.234 1 66.88 262 VAL B C 1
ATOM 4224 O O . VAL B 1 262 ? -23.078 16.156 21.438 1 66.88 262 VAL B O 1
ATOM 4227 N N . ASN B 1 263 ? -21.828 17.641 20.375 1 58.81 263 ASN B N 1
ATOM 4228 C CA . ASN B 1 263 ? -22.984 18.156 19.656 1 58.81 263 ASN B CA 1
ATOM 4229 C C . ASN B 1 263 ? -23.141 17.5 18.297 1 58.81 263 ASN B C 1
ATOM 4231 O O . ASN B 1 263 ? -23.953 17.938 17.469 1 58.81 263 ASN B O 1
ATOM 4235 N N . LEU B 1 264 ? -22.266 16.547 17.891 1 54.31 264 LEU B N 1
ATOM 4236 C CA . LEU B 1 264 ? -22.469 15.781 16.656 1 54.31 264 LEU B CA 1
ATOM 4237 C C . LEU B 1 264 ? -23.328 14.547 16.922 1 54.31 264 LEU B C 1
ATOM 4239 O O . LEU B 1 264 ? -23.203 13.914 17.969 1 54.31 264 LEU B O 1
#

Organism: Araneus ventricosus (NCBI:txid182803)

InterPro domains:
  IPR003173 Transcriptional coactivator p15 (PC4), C-terminal [PF02229] (9-56)
  IPR009044 ssDNA-binding transcriptional regulator [G3DSA:2.30.31.10] (3-66)
  IPR009044 ssDNA-binding transcriptional regulator [SSF54447] (7-62)